Protein AF-A0A0H5DPD1-F1 (afdb_monomer)

Nearest PDB structures (foldseek):
  8ovs-assembly1_AAA  TM=6.779E-01  e=2.359E-08  Yersinia enterocolitica
  8ovt-assembly2_B  TM=6.246E-01  e=2.220E-08  Yersinia enterocolitica
  8ovs-assembly2_BBB  TM=5.597E-01  e=8.923E-09  Yersinia enterocolitica
  4mix-assembly2_B  TM=5.515E-01  e=3.837E-08  Photorhabdus asymbiotica subsp. asymbiotica ATCC 43949
  4oh7-assembly1_A  TM=2.352E-01  e=3.378E+00  Brucella melitensis ATCC 23457

Solvent-accessible surface area (backbone atoms only — not comparable to full-atom values): 31264 Å² total; per-residue (Å²): 138,82,85,83,85,73,85,74,68,83,72,87,62,89,63,73,83,59,56,55,65,63,28,44,39,67,48,88,59,17,52,57,50,48,49,66,50,47,32,86,90,42,89,65,12,59,63,45,44,51,48,52,52,48,40,51,45,39,60,68,53,90,40,71,24,94,51,47,19,46,62,37,41,38,31,64,53,70,83,71,83,80,55,72,76,38,48,59,22,41,49,45,57,61,67,35,84,87,46,48,68,45,76,41,34,58,74,51,54,73,71,48,89,57,91,58,45,70,28,42,71,60,40,93,42,70,50,40,30,44,37,50,49,52,40,51,47,30,22,67,70,18,8,31,43,39,46,45,45,29,38,55,74,33,64,67,54,54,50,53,48,26,69,34,21,22,29,36,36,26,26,42,46,45,74,81,33,103,51,94,35,34,39,70,54,41,38,38,24,14,53,67,25,70,67,36,46,51,56,53,71,68,47,64,84,63,54,69,90,68,90,63,56,45,46,62,67,45,28,31,57,31,50,23,47,50,52,54,51,36,54,73,72,66,65,65,65,67,13,44,31,52,40,39,10,33,36,43,30,62,55,53,71,63,56,47,54,48,24,67,72,68,75,48,85,84,87,73,60,92,74,28,35,30,41,55,60,74,77,59,73,85,55,96,69,66,78,66,68,78,62,66,81,77,72,97,77,90,87,79,78,73,78,69,66,73,64,67,67,68,59,66,67,62,66,81,74,72,92,72,92,71,84,80,57,61,68,69,45,51,62,52,46,51,59,46,47,58,51,56,61,70,65,48,96,67,84,48,97,38,55,21,42,57,36,37,39,33,65,65,63,101,71,73,48,76,66,26,52,54,16,40,47,43,55,60,64,34,84,88,44,46,70,45,78,38,46,71,68,54,48,55,72,72,36,87,68,48,84,78,43,57,79,95,43,34,63,50,53,47,54,42,50,48,27,31,71,63,17,8,32,42,43,42,46,78,47,68,63,88,53,67,65,58,54,58,54,48,28,58,47,24,28,29,37,35,29,32,46,52,65,76,80,35,101,53,93,36,37,37,82,51,39,37,36,23,22,54,67,35,65,41,42,52,48,15,55,47,37,37,70,76,70,66,50,50,51,36,57,21,43,33,51,19,62,74,68,51,77,75,78,88,49,47,46,43,41,42,54,28,63,80,80,41,74,79,62,72,78,55,60,64,64,58,54,70,48,61,90,47,94,67,63,53,73,76,56,46,48,47,66,70,52,43,78,83,40,75,87,60,61,61,114

pLDDT: mean 71.12, std 23.98, range [22.97, 98.81]

Mean predicted aligned error: 19.1 Å

Structure (mmCIF, N/CA/C/O backbone):
data_AF-A0A0H5DPD1-F1
#
_entry.id   AF-A0A0H5DPD1-F1
#
loop_
_atom_site.group_PDB
_atom_site.id
_atom_site.type_symbol
_atom_site.label_atom_id
_atom_site.label_alt_id
_atom_site.label_comp_id
_atom_site.label_asym_id
_atom_site.label_entity_id
_atom_site.label_seq_id
_atom_site.pdbx_PDB_ins_code
_atom_site.Cartn_x
_atom_site.Cartn_y
_atom_site.Cartn_z
_atom_site.occupancy
_atom_site.B_iso_or_equiv
_atom_site.auth_seq_id
_atom_site.auth_comp_id
_atom_site.auth_asym_id
_atom_site.auth_atom_id
_atom_site.pdbx_PDB_model_num
ATOM 1 N N . MET A 1 1 ? 5.621 26.625 55.791 1.00 34.59 1 MET A N 1
ATOM 2 C CA . MET A 1 1 ? 5.704 26.887 54.344 1.00 34.59 1 MET A CA 1
ATOM 3 C C . MET A 1 1 ? 4.792 25.899 53.673 1.00 34.59 1 MET A C 1
ATOM 5 O O . MET A 1 1 ? 5.065 24.709 53.636 1.00 34.59 1 MET A O 1
ATOM 9 N N . GLU A 1 2 ? 3.637 26.436 53.349 1.00 30.59 2 GLU A N 1
ATOM 10 C CA . GLU A 1 2 ? 2.498 25.807 52.720 1.00 30.59 2 GLU A CA 1
ATOM 11 C C . GLU A 1 2 ? 2.742 25.788 51.192 1.00 30.59 2 GLU A C 1
ATOM 13 O O . GLU A 1 2 ? 3.457 26.653 50.689 1.00 30.59 2 GLU A O 1
ATOM 18 N N . TRP A 1 3 ? 2.104 24.833 50.504 1.00 24.36 3 TRP A N 1
ATOM 19 C CA . TRP A 1 3 ? 1.810 24.781 49.058 1.00 24.36 3 TRP A CA 1
ATOM 20 C C . TRP A 1 3 ? 2.858 24.125 48.153 1.00 24.36 3 TRP A C 1
ATOM 22 O O . TRP A 1 3 ? 3.839 24.735 47.753 1.00 24.36 3 TRP A O 1
ATOM 32 N N . PHE A 1 4 ? 2.564 22.879 47.767 1.00 28.12 4 PHE A N 1
ATOM 33 C CA . PHE A 1 4 ? 2.155 22.568 46.392 1.00 28.12 4 PHE A CA 1
ATOM 34 C C . PHE A 1 4 ? 1.178 21.382 46.429 1.00 28.12 4 PHE A C 1
ATOM 36 O O . PHE A 1 4 ? 1.569 20.217 46.407 1.00 28.12 4 PHE A O 1
ATOM 43 N N . GLN A 1 5 ? -0.114 21.704 46.528 1.00 29.34 5 GLN A N 1
ATOM 44 C CA . GLN A 1 5 ? -1.107 20.998 45.729 1.00 29.34 5 GLN A CA 1
ATOM 45 C C . GLN A 1 5 ? -0.878 21.444 44.284 1.00 29.34 5 GLN A C 1
ATOM 47 O O . GLN A 1 5 ? -0.786 22.638 44.028 1.00 29.34 5 GLN A O 1
ATOM 52 N N . ASP A 1 6 ? -0.728 20.487 43.382 1.00 23.83 6 ASP A N 1
ATOM 53 C CA . ASP A 1 6 ? -1.476 20.492 42.132 1.00 23.83 6 ASP A CA 1
ATOM 54 C C . ASP A 1 6 ? -1.372 19.090 41.542 1.00 23.83 6 ASP A C 1
ATOM 56 O O . ASP A 1 6 ? -0.357 18.673 40.976 1.00 23.83 6 ASP A O 1
ATOM 60 N N . GLU A 1 7 ? -2.466 18.349 41.709 1.00 31.91 7 GLU A N 1
ATOM 61 C CA . GLU A 1 7 ? -2.895 17.368 40.730 1.00 31.91 7 GLU A CA 1
ATOM 62 C C . GLU A 1 7 ? -2.834 18.049 39.359 1.00 31.91 7 GLU A C 1
ATOM 64 O O . GLU A 1 7 ? -3.751 18.764 38.953 1.00 31.91 7 GLU A O 1
ATOM 69 N N . LYS A 1 8 ? -1.751 17.828 38.611 1.00 26.75 8 LYS A N 1
ATOM 70 C CA . LYS A 1 8 ? -1.822 17.987 37.164 1.00 26.75 8 LYS A CA 1
ATOM 71 C C . LYS A 1 8 ? -2.740 16.887 36.656 1.00 26.75 8 LYS A C 1
ATOM 73 O O . LYS A 1 8 ? -2.299 15.803 36.285 1.00 26.75 8 LYS A O 1
ATOM 78 N N . MET A 1 9 ? -4.034 17.203 36.672 1.00 25.36 9 MET A N 1
ATOM 79 C CA . MET A 1 9 ? -4.945 16.942 35.569 1.00 25.36 9 MET A CA 1
ATOM 80 C C . MET A 1 9 ? -4.122 16.655 34.315 1.00 25.36 9 MET A C 1
ATOM 82 O O . MET A 1 9 ? -3.445 17.547 33.798 1.00 25.36 9 MET A O 1
ATOM 86 N N . VAL A 1 10 ? -4.157 15.407 33.850 1.00 30.14 10 VAL A N 1
ATOM 87 C CA . VAL A 1 10 ? -3.805 15.073 32.473 1.00 30.14 10 VAL A CA 1
ATOM 88 C C . VAL A 1 10 ? -4.801 15.856 31.623 1.00 30.14 10 VAL A C 1
ATOM 90 O O . VAL A 1 10 ? -5.928 15.420 31.387 1.00 30.14 10 VAL A O 1
ATOM 93 N N . SER A 1 11 ? -4.443 17.092 31.281 1.00 31.23 11 SER A N 1
ATOM 94 C CA . SER A 1 11 ? -5.232 17.926 30.397 1.00 31.23 11 SER A CA 1
ATOM 95 C C . SER A 1 11 ? -5.226 17.240 29.039 1.00 31.23 11 SER A C 1
ATOM 97 O O . SER A 1 11 ? -4.193 17.152 28.380 1.00 31.23 11 SER A O 1
ATOM 99 N N . LYS A 1 12 ? -6.388 16.672 28.703 1.00 36.53 12 LYS A N 1
ATOM 100 C CA . LYS A 1 12 ? -6.919 16.452 27.356 1.00 36.53 12 LYS A CA 1
ATOM 101 C C . LYS A 1 12 ? -6.116 17.200 26.289 1.00 36.53 12 LYS A C 1
ATOM 103 O O . LYS A 1 12 ? -6.210 18.415 26.264 1.00 36.53 12 LYS A O 1
ATOM 108 N N . GLU A 1 13 ? -5.358 16.465 25.476 1.00 49.22 13 GLU A N 1
ATOM 109 C CA . GLU A 1 13 ? -4.910 16.811 24.110 1.00 49.22 13 GLU A CA 1
ATOM 110 C C . GLU A 1 13 ? -3.962 15.688 23.613 1.00 49.22 13 GLU A C 1
ATOM 112 O O . GLU A 1 13 ? -2.792 15.886 23.314 1.00 49.22 13 GLU A O 1
ATOM 117 N N . SER A 1 14 ? -4.419 14.428 23.578 1.00 58.59 14 SER A N 1
ATOM 118 C CA . SER A 1 14 ? -3.519 13.267 23.373 1.00 58.59 14 SER A CA 1
ATOM 119 C C . SER A 1 14 ? -2.974 13.084 21.947 1.00 58.59 14 SER A C 1
ATOM 121 O O . SER A 1 14 ? -2.096 12.246 21.734 1.00 58.59 14 SER A O 1
ATOM 123 N N . TRP A 1 15 ? -3.469 13.844 20.970 1.00 71.75 15 TRP A N 1
ATOM 124 C CA . TRP A 1 15 ? -2.932 13.872 19.600 1.00 71.75 15 TRP A CA 1
ATOM 125 C C . TRP A 1 15 ? -3.170 15.206 18.873 1.00 71.75 15 TRP A C 1
ATOM 127 O O . TRP A 1 15 ? -2.923 15.284 17.671 1.00 71.75 15 TRP A O 1
ATOM 137 N N . ALA A 1 16 ? -3.628 16.250 19.573 1.00 64.75 16 ALA A N 1
ATOM 138 C CA . ALA A 1 16 ? -3.912 17.556 18.969 1.00 64.75 16 ALA A CA 1
ATOM 139 C C . ALA A 1 16 ? -2.644 18.249 18.437 1.00 64.75 16 ALA A C 1
ATOM 141 O O . ALA A 1 16 ? -2.702 18.956 17.434 1.00 64.75 16 ALA A O 1
ATOM 142 N N . ASP A 1 17 ? -1.491 17.965 19.049 1.00 73.81 17 ASP A N 1
ATOM 143 C CA . ASP A 1 17 ? -0.185 18.513 18.661 1.00 73.81 17 ASP A CA 1
ATOM 144 C C . ASP A 1 17 ? 0.404 17.902 17.378 1.00 73.81 17 ASP A C 1
ATOM 146 O O . ASP A 1 17 ? 1.453 18.340 16.895 1.00 73.81 17 ASP A O 1
ATOM 150 N N . ILE A 1 18 ? -0.221 16.862 16.814 1.00 83.38 18 ILE A N 1
ATOM 151 C CA . ILE A 1 18 ? 0.285 16.239 15.589 1.00 83.38 18 ILE A CA 1
ATOM 152 C C . ILE A 1 18 ? -0.085 17.124 14.399 1.00 83.38 18 ILE A C 1
ATOM 154 O O . ILE A 1 18 ? -1.248 17.253 14.018 1.00 83.38 18 ILE A O 1
ATOM 158 N N . ASP A 1 19 ? 0.934 17.675 13.744 1.00 86.06 19 ASP A N 1
ATOM 159 C CA . ASP A 1 19 ? 0.764 18.340 12.457 1.00 86.06 19 ASP A CA 1
ATOM 160 C C . ASP A 1 19 ? 0.354 17.308 11.394 1.00 86.06 19 ASP A C 1
ATOM 162 O O . ASP A 1 19 ? 1.155 16.479 10.947 1.00 86.06 19 ASP A O 1
ATOM 166 N N . PHE A 1 20 ? -0.916 17.376 10.986 1.00 86.25 20 PHE A N 1
ATOM 167 C CA . PHE A 1 20 ? -1.510 16.464 10.014 1.00 86.25 20 PHE A CA 1
ATOM 168 C C . PHE A 1 20 ? -0.742 16.423 8.689 1.00 86.25 20 PHE A C 1
ATOM 170 O O . PHE A 1 20 ? -0.534 15.345 8.137 1.00 86.25 20 PHE A O 1
ATOM 177 N N . GLU A 1 21 ? -0.313 17.573 8.162 1.00 84.31 21 GLU A N 1
ATOM 178 C CA . GLU A 1 21 ? 0.362 17.636 6.862 1.00 84.31 21 GLU A CA 1
ATOM 179 C C . GLU A 1 21 ? 1.798 17.139 6.972 1.00 84.31 21 GLU A C 1
ATOM 181 O O . GLU A 1 21 ? 2.238 16.346 6.138 1.00 84.31 21 GLU A O 1
ATOM 186 N N . ARG A 1 22 ? 2.512 17.530 8.031 1.00 81.81 22 ARG A N 1
ATOM 187 C CA . ARG A 1 22 ? 3.863 17.022 8.293 1.00 81.81 22 ARG A CA 1
ATOM 188 C C . ARG A 1 22 ? 3.866 15.509 8.504 1.00 81.81 22 ARG A C 1
ATOM 190 O O . ARG A 1 22 ? 4.768 14.832 8.015 1.00 81.81 22 ARG A O 1
ATOM 197 N N . SER A 1 23 ? 2.862 14.986 9.205 1.00 83.94 23 SER A N 1
ATOM 198 C CA . SER A 1 23 ? 2.686 13.552 9.414 1.00 83.94 23 SER A CA 1
ATOM 199 C C . SER A 1 23 ? 2.346 12.837 8.103 1.00 83.94 23 SER A C 1
ATOM 201 O O . SER A 1 23 ? 3.002 11.862 7.747 1.00 83.94 23 SER A O 1
ATOM 203 N N . LEU A 1 24 ? 1.382 13.349 7.331 1.00 77.44 24 LEU A N 1
ATOM 204 C CA . LEU A 1 24 ? 0.976 12.768 6.048 1.00 77.44 24 LEU A CA 1
ATOM 205 C C . LEU A 1 24 ? 2.123 12.740 5.025 1.00 77.44 24 LEU A C 1
ATOM 207 O O . LEU A 1 24 ? 2.220 11.796 4.242 1.00 77.44 24 LEU A O 1
ATOM 211 N N . LEU A 1 25 ? 2.977 13.770 5.032 1.00 79.19 25 LEU A N 1
ATOM 212 C CA . LEU A 1 25 ? 4.075 13.977 4.083 1.00 79.19 25 LEU A CA 1
ATOM 213 C C . LEU A 1 25 ? 5.447 13.605 4.661 1.00 79.19 25 LEU A C 1
ATOM 215 O O . LEU A 1 25 ? 6.465 14.205 4.306 1.00 79.19 25 LEU A O 1
ATOM 219 N N . ARG A 1 26 ? 5.474 12.620 5.565 1.00 75.44 26 ARG A N 1
ATOM 220 C CA . ARG A 1 26 ? 6.674 12.194 6.294 1.00 75.44 26 ARG A CA 1
ATOM 221 C C . ARG A 1 26 ? 7.835 11.804 5.384 1.00 75.44 26 ARG A C 1
ATOM 223 O O . ARG A 1 26 ? 8.992 12.069 5.737 1.00 75.44 26 ARG A O 1
ATOM 230 N N . HIS A 1 27 ? 7.569 11.132 4.267 1.00 67.62 27 HIS A N 1
ATOM 231 C CA . HIS A 1 27 ? 8.615 10.657 3.370 1.00 67.62 27 HIS A CA 1
ATOM 232 C C . HIS A 1 27 ? 8.876 11.683 2.268 1.00 67.62 27 HIS A C 1
ATOM 234 O O . HIS A 1 27 ? 7.969 12.302 1.719 1.00 67.62 27 HIS A O 1
ATOM 240 N N . GLN A 1 28 ? 10.143 11.820 1.868 1.00 60.75 28 GLN A N 1
ATOM 241 C CA . GLN A 1 28 ? 10.574 12.813 0.874 1.00 60.75 28 GLN A CA 1
ATOM 242 C C . GLN A 1 28 ? 9.775 12.744 -0.446 1.00 60.75 28 GLN A C 1
ATOM 244 O O . GLN A 1 28 ? 9.575 13.759 -1.109 1.00 60.75 28 GLN A O 1
ATOM 249 N N . ARG A 1 29 ? 9.308 11.546 -0.832 1.00 55.25 29 ARG A N 1
ATOM 250 C CA . ARG A 1 29 ? 8.487 11.329 -2.036 1.00 55.25 29 ARG A CA 1
ATOM 251 C C . ARG A 1 29 ? 7.011 11.698 -1.848 1.00 55.25 29 ARG A C 1
ATOM 253 O O . ARG A 1 29 ? 6.349 11.983 -2.845 1.00 55.25 29 ARG A O 1
ATOM 260 N N . ASP A 1 30 ? 6.505 11.738 -0.617 1.00 52.62 30 ASP A N 1
ATOM 261 C CA . ASP A 1 30 ? 5.095 12.014 -0.337 1.00 52.62 30 ASP A CA 1
ATOM 262 C C . ASP A 1 30 ? 4.716 13.433 -0.756 1.00 52.62 30 ASP A C 1
ATOM 264 O O . ASP A 1 30 ? 3.666 13.615 -1.361 1.00 52.62 30 ASP A O 1
ATOM 268 N N . LEU A 1 31 ? 5.585 14.429 -0.537 1.00 61.97 31 LEU A N 1
ATOM 269 C CA . LEU A 1 31 ? 5.329 15.814 -0.957 1.00 61.97 31 LEU A CA 1
ATOM 270 C C . LEU A 1 31 ? 5.128 15.924 -2.475 1.00 61.97 31 LEU A C 1
ATOM 272 O O . LEU A 1 31 ? 4.210 16.603 -2.941 1.00 61.97 31 LEU A O 1
ATOM 276 N N . SER A 1 32 ? 5.970 15.248 -3.256 1.00 59.28 32 SER A N 1
ATOM 277 C CA . SER A 1 32 ? 5.861 15.234 -4.717 1.00 59.28 32 SER A CA 1
ATOM 278 C C . SER A 1 32 ? 4.566 14.561 -5.167 1.00 59.28 32 SER A C 1
ATOM 280 O O . SER A 1 32 ? 3.858 15.092 -6.021 1.00 59.28 32 SER A O 1
ATOM 282 N N . ILE A 1 33 ? 4.216 13.427 -4.555 1.00 56.94 33 ILE A N 1
ATOM 283 C CA . ILE A 1 33 ? 2.972 12.707 -4.845 1.00 56.94 33 ILE A CA 1
ATOM 284 C C . ILE A 1 33 ? 1.766 13.558 -4.459 1.00 56.94 33 ILE A C 1
ATOM 286 O O . ILE A 1 33 ? 0.854 13.726 -5.261 1.00 56.94 33 ILE A O 1
ATOM 290 N N . TYR A 1 34 ? 1.784 14.174 -3.283 1.00 61.53 34 TYR A N 1
ATOM 291 C CA . TYR A 1 34 ? 0.729 15.048 -2.795 1.00 61.53 34 TYR A CA 1
ATOM 292 C C . TYR A 1 34 ? 0.496 16.245 -3.718 1.00 61.53 34 TYR A C 1
ATOM 294 O O . TYR A 1 34 ? -0.646 16.505 -4.099 1.00 61.53 34 TYR A O 1
ATOM 302 N N . ARG A 1 35 ? 1.559 16.923 -4.174 1.00 66.31 35 ARG A N 1
ATOM 303 C CA . ARG A 1 35 ? 1.463 18.000 -5.180 1.00 66.31 35 ARG A CA 1
ATOM 304 C C . ARG A 1 35 ? 0.829 17.507 -6.477 1.00 66.31 35 ARG A C 1
ATOM 306 O O . ARG A 1 35 ? -0.022 18.178 -7.050 1.00 66.31 35 ARG A O 1
ATOM 313 N N . VAL A 1 36 ? 1.203 16.311 -6.923 1.00 59.75 36 VAL A N 1
ATOM 314 C CA . VAL A 1 36 ? 0.642 15.688 -8.128 1.00 59.75 36 VAL A CA 1
ATOM 315 C C . VAL A 1 36 ? -0.832 15.306 -7.947 1.00 59.75 36 VAL A C 1
ATOM 317 O O . VAL A 1 36 ? -1.619 15.435 -8.885 1.00 59.75 36 VAL A O 1
ATOM 320 N N . LEU A 1 37 ? -1.225 14.830 -6.765 1.00 57.22 37 LEU A N 1
ATOM 321 C CA . LEU A 1 37 ? -2.603 14.460 -6.444 1.00 57.22 37 LEU A CA 1
ATOM 322 C C . LEU A 1 37 ? -3.512 15.689 -6.279 1.00 57.22 37 LEU A C 1
ATOM 324 O O . LEU A 1 37 ? -4.691 15.624 -6.618 1.00 57.22 37 LEU A O 1
ATOM 328 N N . THR A 1 38 ? -2.966 16.811 -5.808 1.00 60.62 38 THR A N 1
ATOM 329 C CA . THR A 1 38 ? -3.716 18.044 -5.510 1.00 60.62 38 THR A CA 1
ATOM 330 C C . THR A 1 38 ? -3.584 19.140 -6.576 1.00 60.62 38 THR A C 1
ATOM 332 O O . THR A 1 38 ? -4.256 20.167 -6.468 1.00 60.62 38 THR A O 1
ATOM 335 N N . SER A 1 39 ? -2.778 18.931 -7.626 1.00 63.75 39 SER A N 1
ATOM 336 C CA . SER A 1 39 ? -2.587 19.896 -8.720 1.00 63.75 39 SER A CA 1
ATOM 337 C C . SER A 1 39 ? -3.902 20.247 -9.417 1.00 63.75 39 SER A C 1
ATOM 339 O O . SER A 1 39 ? -4.610 19.359 -9.892 1.00 63.75 39 SER A O 1
ATOM 341 N N . LYS A 1 40 ? -4.186 21.552 -9.548 1.00 50.91 40 LYS A N 1
ATOM 342 C CA . LYS A 1 40 ? -5.395 22.089 -10.203 1.00 50.91 40 LYS A CA 1
ATOM 343 C C . LYS A 1 40 ? -5.552 21.652 -11.665 1.00 50.91 40 LYS A C 1
ATOM 345 O O . LYS A 1 40 ? -6.655 21.722 -12.187 1.00 50.91 40 LYS A O 1
ATOM 350 N N . GLU A 1 41 ? -4.481 21.181 -12.294 1.00 43.50 41 GLU A N 1
ATOM 351 C CA . GLU A 1 41 ? -4.459 20.734 -13.691 1.00 43.50 41 GLU A CA 1
ATOM 352 C C . GLU A 1 41 ? -5.107 19.352 -13.897 1.00 43.50 41 GLU A C 1
ATOM 354 O O . GLU A 1 41 ? -5.326 18.946 -15.030 1.00 43.50 41 GLU A O 1
ATOM 359 N N . ARG A 1 42 ? -5.440 18.604 -12.829 1.00 47.19 42 ARG A N 1
ATOM 360 C CA . ARG A 1 42 ? -6.061 17.271 -12.944 1.00 47.19 42 ARG A CA 1
ATOM 361 C C . ARG A 1 42 ? -7.565 17.279 -12.643 1.00 47.19 42 ARG A C 1
ATOM 363 O O . ARG A 1 42 ? -7.941 17.815 -11.596 1.00 47.19 42 ARG A O 1
ATOM 370 N N . PRO A 1 43 ? -8.400 16.554 -13.420 1.00 41.00 43 PRO A N 1
ATOM 371 C CA . PRO A 1 43 ? -9.845 16.459 -13.177 1.00 41.00 43 PRO A CA 1
ATOM 372 C C . PRO A 1 43 ? -10.211 15.966 -11.765 1.00 41.00 43 PRO A C 1
ATOM 374 O O . PRO A 1 43 ? -11.035 16.569 -11.090 1.00 41.00 43 PRO A O 1
ATOM 377 N N . ALA A 1 44 ? -9.528 14.932 -11.260 1.00 49.16 44 ALA A N 1
ATOM 378 C CA . ALA A 1 44 ? -9.789 14.358 -9.931 1.00 49.16 44 ALA A CA 1
ATOM 379 C C . ALA A 1 44 ? -9.147 15.136 -8.758 1.00 49.16 44 ALA A C 1
ATOM 381 O O . ALA A 1 44 ? -9.257 14.723 -7.604 1.00 49.16 44 ALA A O 1
ATOM 382 N N . SER A 1 45 ? -8.439 16.242 -9.021 1.00 60.75 45 SER A N 1
ATOM 383 C CA . SER A 1 45 ? -7.722 16.991 -7.975 1.00 60.75 45 SER A CA 1
ATOM 384 C C . SER A 1 45 ? -8.647 17.692 -6.986 1.00 60.75 45 SER A C 1
ATOM 386 O O . SER A 1 45 ? -8.249 17.905 -5.841 1.00 60.75 45 SER A O 1
ATOM 388 N N . GLY A 1 46 ? -9.853 18.069 -7.424 1.00 67.00 46 GLY A N 1
ATOM 389 C CA . GLY A 1 46 ? -10.895 18.617 -6.557 1.00 67.00 46 GLY A CA 1
ATOM 390 C C . GLY A 1 46 ? -11.300 17.595 -5.502 1.00 67.00 46 GLY A C 1
ATOM 391 O O . GLY A 1 46 ? -11.123 17.849 -4.316 1.00 67.00 46 GLY A O 1
ATOM 392 N N . GLU A 1 47 ? -11.681 16.391 -5.939 1.00 66.88 47 GLU A N 1
ATOM 393 C CA . GLU A 1 47 ? -12.082 15.298 -5.043 1.00 66.88 47 GLU A CA 1
ATOM 394 C C . GLU A 1 47 ? -10.992 14.914 -4.037 1.00 66.88 47 GLU A C 1
ATOM 396 O O . GLU A 1 47 ? -11.286 14.573 -2.893 1.00 66.88 47 GLU A O 1
ATOM 401 N N . ILE A 1 48 ? -9.720 14.924 -4.453 1.00 71.00 48 ILE A N 1
ATOM 402 C CA . ILE A 1 48 ? -8.618 14.583 -3.548 1.00 71.00 48 ILE A CA 1
ATOM 403 C C . ILE A 1 48 ? -8.384 15.706 -2.537 1.00 71.00 48 ILE A C 1
ATOM 405 O O . ILE A 1 48 ? -8.190 15.417 -1.360 1.00 71.00 48 ILE A O 1
ATOM 409 N N . ARG A 1 49 ? -8.434 16.977 -2.959 1.00 77.94 49 ARG A N 1
ATOM 410 C CA . ARG A 1 49 ? -8.334 18.120 -2.037 1.00 77.94 49 ARG A CA 1
ATOM 411 C C . ARG A 1 49 ? -9.477 18.123 -1.026 1.00 77.94 49 ARG A C 1
ATOM 413 O O . ARG A 1 49 ? -9.228 18.335 0.156 1.00 77.94 49 ARG A O 1
ATOM 420 N N . GLU A 1 50 ? -10.695 17.830 -1.469 1.00 82.56 50 GLU A N 1
ATOM 421 C CA . GLU A 1 50 ? -11.864 17.681 -0.598 1.00 82.56 50 GLU A CA 1
ATOM 422 C C . GLU A 1 50 ? -11.699 16.519 0.379 1.00 82.56 50 GLU A C 1
ATOM 424 O O . GLU A 1 50 ? -11.936 16.691 1.571 1.00 82.56 50 GLU A O 1
ATOM 429 N N . LEU A 1 51 ? -11.218 15.361 -0.085 1.00 83.19 51 LEU A N 1
ATOM 430 C CA . LEU A 1 51 ? -10.947 14.223 0.788 1.00 83.19 51 LEU A CA 1
ATOM 431 C C . LEU A 1 51 ? -9.878 14.558 1.835 1.00 83.19 51 LEU A C 1
ATOM 433 O O . LEU A 1 51 ? -10.084 14.281 3.009 1.00 83.19 51 LEU A O 1
ATOM 437 N N . VAL A 1 52 ? -8.757 15.171 1.446 1.00 85.19 52 VAL A N 1
ATOM 438 C CA . VAL A 1 52 ? -7.708 15.589 2.396 1.00 85.19 52 VAL A CA 1
ATOM 439 C C . VAL A 1 52 ? -8.260 16.598 3.396 1.00 85.19 52 VAL A C 1
ATOM 441 O O . VAL A 1 52 ? -8.016 16.464 4.591 1.00 85.19 52 VAL A O 1
ATOM 444 N N . SER A 1 53 ? -9.033 17.580 2.927 1.00 87.88 53 SER A N 1
ATOM 445 C CA . SER A 1 53 ? -9.678 18.570 3.790 1.00 87.88 53 SER A CA 1
ATOM 446 C C . SER A 1 53 ? -10.642 17.911 4.777 1.00 87.88 53 SER A C 1
ATOM 448 O O . SER A 1 53 ? -10.633 18.260 5.956 1.00 87.88 53 SER A O 1
ATOM 450 N N . LEU A 1 54 ? -11.416 16.920 4.331 1.00 88.69 54 LEU A N 1
ATOM 451 C CA . LEU A 1 54 ? -12.314 16.148 5.179 1.00 88.69 54 LEU A CA 1
ATOM 452 C C . LEU A 1 54 ? -11.549 15.322 6.217 1.00 88.69 54 LEU A C 1
ATOM 454 O O . LEU A 1 54 ? -11.914 15.355 7.385 1.00 88.69 54 LEU A O 1
ATOM 458 N N . LEU A 1 55 ? -10.489 14.615 5.818 1.00 90.31 55 LEU A N 1
ATOM 459 C CA . LEU A 1 55 ? -9.659 13.820 6.730 1.00 90.31 55 LEU A CA 1
ATOM 460 C C . LEU A 1 55 ? -8.980 14.711 7.775 1.00 90.31 55 LEU A C 1
ATOM 462 O O . LEU A 1 55 ? -9.031 14.397 8.960 1.00 90.31 55 LEU A O 1
ATOM 466 N N . LYS A 1 56 ? -8.432 15.859 7.355 1.00 90.19 56 LYS A N 1
ATOM 467 C CA . LYS A 1 56 ? -7.863 16.866 8.259 1.00 90.19 56 LYS A CA 1
ATOM 468 C C . LYS A 1 56 ? -8.916 17.368 9.242 1.00 90.19 56 LYS A C 1
ATOM 470 O O . LYS A 1 56 ? -8.651 17.415 10.432 1.00 90.19 56 LYS A O 1
ATOM 475 N N . ARG A 1 57 ? -10.127 17.663 8.765 1.00 88.50 57 ARG A N 1
ATOM 476 C CA . ARG A 1 57 ? -11.242 18.095 9.614 1.00 88.50 57 ARG A CA 1
ATOM 477 C C . ARG A 1 57 ? -11.646 17.030 10.633 1.00 88.50 57 ARG A C 1
ATOM 479 O O . ARG A 1 57 ? -11.809 17.360 11.798 1.00 88.50 57 ARG A O 1
ATOM 486 N N . LEU A 1 58 ? -11.780 15.769 10.216 1.00 87.56 58 LEU A N 1
ATOM 487 C CA . LEU A 1 58 ? -12.072 14.652 11.124 1.00 87.56 58 LEU A CA 1
ATOM 488 C C . LEU A 1 58 ? -10.971 14.458 12.166 1.00 87.56 58 LEU A C 1
ATOM 490 O O . LEU A 1 58 ? -11.258 14.073 13.289 1.00 87.56 58 LEU A O 1
ATOM 494 N N . PHE A 1 59 ? -9.724 14.731 11.791 1.00 88.00 59 PHE A N 1
ATOM 495 C CA . PHE A 1 59 ? -8.584 14.668 12.690 1.00 88.00 59 PHE A CA 1
ATOM 496 C C . PHE A 1 59 ? -8.553 15.826 13.705 1.00 88.00 59 PHE A C 1
ATOM 498 O O . PHE A 1 59 ? -8.213 15.600 14.863 1.00 88.00 59 PHE A O 1
ATOM 505 N N . THR A 1 60 ? -8.918 17.047 13.295 1.00 82.38 60 THR A N 1
ATOM 506 C CA . THR A 1 60 ? -8.825 18.254 14.138 1.00 82.38 60 THR A CA 1
ATOM 507 C C . THR A 1 60 ? -10.084 18.577 14.938 1.00 82.38 60 THR A C 1
ATOM 509 O O . THR A 1 60 ? -9.995 19.236 15.968 1.00 82.38 60 THR A O 1
ATOM 512 N N . GLU A 1 61 ? -11.271 18.204 14.458 1.00 75.81 61 GLU A N 1
ATOM 513 C CA . GLU A 1 61 ? -12.519 18.488 15.170 1.00 75.81 61 GLU A CA 1
ATOM 514 C C . GLU A 1 61 ? -12.725 17.466 16.290 1.00 75.81 61 GLU A C 1
ATOM 516 O O . GLU A 1 61 ? -13.034 16.301 16.032 1.00 75.81 61 GLU A O 1
ATOM 521 N N . GLU A 1 62 ? -12.606 17.907 17.544 1.00 61.94 62 GLU A N 1
ATOM 522 C CA . GLU A 1 62 ? -12.931 17.066 18.693 1.00 61.94 62 GLU A CA 1
ATOM 523 C C . GLU A 1 62 ? -14.404 16.651 18.654 1.00 61.94 62 GLU A C 1
ATOM 525 O O . GLU A 1 62 ? -15.324 17.445 18.864 1.00 61.94 62 GLU A O 1
ATOM 530 N N . ARG A 1 63 ? -14.636 15.363 18.404 1.00 65.88 63 ARG A N 1
ATOM 531 C CA . ARG A 1 63 ? -15.955 14.747 18.521 1.00 65.88 63 ARG A CA 1
ATOM 532 C C . ARG A 1 63 ? -15.830 13.544 19.424 1.00 65.88 63 ARG A C 1
ATOM 534 O O . ARG A 1 63 ? -15.457 12.468 18.971 1.00 65.88 63 ARG A O 1
ATOM 541 N N . LYS A 1 64 ? -16.149 13.729 20.703 1.00 69.38 64 LYS A N 1
ATOM 542 C CA . LYS A 1 64 ? -16.228 12.608 21.634 1.00 69.38 64 LYS A CA 1
ATOM 543 C C . LYS A 1 64 ? -17.30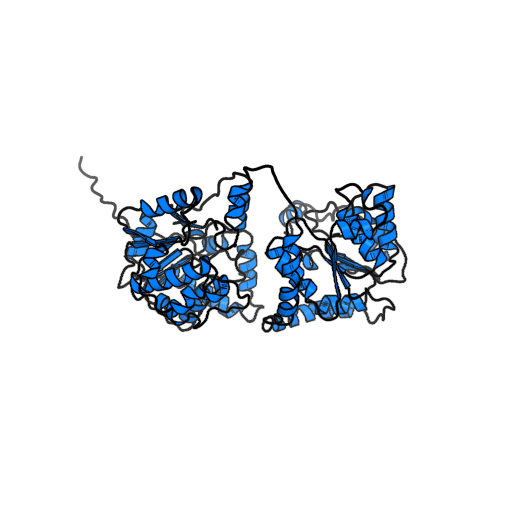5 11.637 21.149 1.00 69.38 64 LYS A C 1
ATOM 545 O O . LYS A 1 64 ? -18.438 12.046 20.886 1.00 69.38 64 LYS A O 1
ATOM 550 N N . ALA A 1 65 ? -16.940 10.371 20.997 1.00 72.50 65 ALA A N 1
ATOM 551 C CA . ALA A 1 65 ? -17.888 9.318 20.681 1.00 72.50 65 ALA A CA 1
ATOM 552 C C . ALA A 1 65 ? -18.930 9.158 21.796 1.00 72.50 65 ALA A C 1
ATOM 554 O O . ALA A 1 65 ? -18.618 9.316 22.977 1.00 72.50 65 ALA A O 1
ATOM 555 N N . ALA A 1 66 ? -20.164 8.822 21.414 1.00 69.88 66 ALA A N 1
ATOM 556 C CA . ALA A 1 66 ? -21.194 8.431 22.375 1.00 69.88 66 ALA A CA 1
ATOM 557 C C . ALA A 1 66 ? -20.879 7.062 23.005 1.00 69.88 66 ALA A C 1
ATOM 559 O O . ALA A 1 66 ? -21.101 6.876 24.195 1.00 69.88 66 ALA A O 1
ATOM 560 N N . GLU A 1 67 ? -20.308 6.148 22.213 1.00 81.62 67 GLU A N 1
ATOM 561 C CA . GLU A 1 67 ? -19.901 4.805 22.626 1.00 81.62 67 GLU A CA 1
ATOM 562 C C . GLU A 1 67 ? -18.389 4.629 22.372 1.00 81.62 67 GLU A C 1
ATOM 564 O O . GLU A 1 67 ? -17.938 4.808 21.235 1.00 81.62 67 GLU A O 1
ATOM 569 N N . PRO A 1 68 ? -17.579 4.329 23.404 1.00 88.69 68 PRO A N 1
ATOM 570 C CA . PRO A 1 68 ? -16.133 4.176 23.264 1.00 88.69 68 PRO A CA 1
ATOM 571 C C . PRO A 1 68 ? -15.752 2.842 22.606 1.00 88.69 68 PRO A C 1
ATOM 573 O O . PRO A 1 68 ? -16.496 1.858 22.644 1.00 88.69 68 PRO A O 1
ATOM 576 N N . ILE A 1 69 ? -14.542 2.771 22.051 1.00 96.81 69 ILE A N 1
ATOM 577 C CA . ILE A 1 69 ? -13.970 1.514 21.554 1.00 96.81 69 ILE A CA 1
ATOM 578 C C . ILE A 1 69 ? -13.604 0.622 22.760 1.00 96.81 69 ILE A C 1
ATOM 580 O O . ILE A 1 69 ? -12.871 1.060 23.651 1.00 96.81 69 ILE A O 1
ATOM 584 N N . PRO A 1 70 ? -14.065 -0.643 22.815 1.00 97.81 70 PRO A N 1
ATOM 585 C CA . PRO A 1 70 ? -13.680 -1.577 23.867 1.00 97.81 70 PRO A CA 1
ATOM 586 C C . PRO A 1 70 ? -12.160 -1.762 23.957 1.00 97.81 70 PRO A C 1
ATOM 588 O O . PRO A 1 70 ? -11.484 -1.906 22.944 1.00 97.81 70 PRO A O 1
ATOM 591 N N . LYS A 1 71 ? -11.605 -1.863 25.170 1.00 97.75 71 LYS A N 1
ATOM 592 C CA . LYS A 1 71 ? -10.175 -2.167 25.387 1.00 97.75 71 LYS A CA 1
ATOM 593 C C . LYS A 1 71 ? -9.886 -3.664 25.169 1.00 97.75 71 LYS A C 1
ATOM 595 O O . LYS A 1 71 ? -9.503 -4.399 26.081 1.00 97.75 71 LYS A O 1
ATOM 600 N N . LYS A 1 72 ? -10.127 -4.131 23.943 1.00 98.44 72 LYS A N 1
ATOM 601 C CA . LYS A 1 72 ? -9.867 -5.491 23.457 1.00 98.44 72 LYS A CA 1
ATOM 602 C C . LYS A 1 72 ? -8.879 -5.413 22.300 1.00 98.44 72 LYS A C 1
ATOM 604 O O . LYS A 1 72 ? -9.110 -4.657 21.363 1.00 98.44 72 LYS A O 1
ATOM 609 N N . ILE A 1 73 ? -7.805 -6.188 22.357 1.00 98.69 73 ILE A N 1
ATOM 610 C CA . ILE A 1 73 ? -6.859 -6.353 21.259 1.00 98.69 73 ILE A CA 1
ATOM 611 C C . ILE A 1 73 ? -7.123 -7.687 20.571 1.00 98.69 73 ILE A C 1
ATOM 613 O O . ILE A 1 73 ? -7.157 -8.738 21.213 1.00 98.69 73 ILE A O 1
ATOM 617 N N . HIS A 1 74 ? -7.257 -7.634 19.253 1.00 98.69 74 HIS A N 1
ATOM 618 C CA . HIS A 1 74 ? -7.443 -8.780 18.384 1.00 98.69 74 HIS A CA 1
ATOM 619 C C . HIS A 1 74 ? -6.258 -8.893 17.426 1.00 98.69 74 HIS A C 1
ATOM 621 O O . HIS A 1 74 ? -5.979 -7.973 16.660 1.00 98.69 74 HIS A O 1
ATOM 627 N N . GLN A 1 75 ? -5.590 -10.043 17.436 1.00 98.06 75 GLN A N 1
ATOM 628 C CA . GLN A 1 75 ? -4.640 -10.438 16.394 1.00 98.06 75 GLN A CA 1
ATOM 629 C C . GLN A 1 75 ? -5.097 -11.764 15.795 1.00 98.06 75 GLN A C 1
ATOM 631 O O . GLN A 1 75 ? -5.728 -12.565 16.479 1.00 98.06 75 GLN A O 1
ATOM 636 N N . ILE A 1 76 ? -4.797 -12.007 14.522 1.00 97.12 76 ILE A N 1
ATOM 637 C CA . ILE A 1 76 ? -5.167 -13.249 13.834 1.00 97.12 76 ILE A CA 1
ATOM 638 C C . ILE A 1 76 ? -3.894 -13.961 13.394 1.00 97.12 76 ILE A C 1
ATOM 640 O O . ILE A 1 76 ? -3.035 -13.360 12.746 1.00 97.12 76 ILE A O 1
ATOM 644 N N . TRP A 1 77 ? -3.801 -15.254 13.694 1.00 94.56 77 TRP A N 1
ATOM 645 C CA . TRP A 1 77 ? -2.749 -16.113 13.171 1.00 94.56 77 TRP A CA 1
ATOM 646 C C . TRP A 1 77 ? -3.310 -17.480 12.783 1.00 94.56 77 TRP A C 1
ATOM 648 O O . TRP A 1 77 ? -3.700 -18.274 13.635 1.00 94.56 77 TRP A O 1
ATOM 658 N N . LEU A 1 78 ? -3.348 -17.740 11.476 1.00 91.25 78 LEU A N 1
ATOM 659 C CA . LEU A 1 78 ? -3.937 -18.943 10.889 1.00 91.25 78 LEU A CA 1
ATOM 660 C C . LEU A 1 78 ? -2.839 -19.890 10.391 1.00 91.25 78 LEU A C 1
ATOM 662 O O . LEU A 1 78 ? -1.830 -19.460 9.825 1.00 91.25 78 LEU A O 1
ATOM 666 N N . GLY A 1 79 ? -3.061 -21.188 10.548 1.00 87.12 79 GLY A N 1
ATOM 667 C CA . GLY A 1 79 ? -2.173 -22.265 10.147 1.00 87.12 79 GLY A CA 1
ATOM 668 C C . GLY A 1 79 ? -1.245 -22.723 11.272 1.00 87.12 79 GLY A C 1
ATOM 669 O O . GLY A 1 79 ? -1.676 -23.197 12.317 1.00 87.12 79 GLY A O 1
ATOM 670 N N . HIS A 1 80 ? 0.062 -22.679 11.015 1.00 82.25 80 HIS A N 1
ATOM 671 C CA . HIS A 1 80 ? 1.078 -23.150 11.963 1.00 82.25 80 HIS A CA 1
ATOM 672 C C . HIS A 1 80 ? 1.364 -22.113 13.057 1.00 82.25 80 HIS A C 1
ATOM 674 O O . HIS A 1 80 ? 0.877 -20.998 12.992 1.00 82.25 80 HIS A O 1
ATOM 680 N N . ASN A 1 81 ? 2.225 -22.428 14.025 1.00 81.94 81 ASN A N 1
ATOM 681 C CA . ASN A 1 81 ? 2.613 -21.476 15.075 1.00 81.94 81 ASN A CA 1
ATOM 682 C C . ASN A 1 81 ? 3.343 -20.229 14.525 1.00 81.94 81 ASN A C 1
ATOM 684 O O . ASN A 1 81 ? 4.128 -20.373 13.577 1.00 81.94 81 ASN A O 1
ATOM 688 N N . PRO A 1 82 ? 3.165 -19.036 15.131 1.00 82.19 82 PRO A N 1
ATOM 689 C CA . PRO A 1 82 ? 3.902 -17.835 14.745 1.00 82.19 82 PRO A CA 1
ATOM 690 C C . PRO A 1 82 ? 5.426 -18.009 14.867 1.00 82.19 82 PRO A C 1
ATOM 692 O O . PRO A 1 82 ? 5.891 -18.583 15.861 1.00 82.19 82 PRO A O 1
ATOM 695 N N . PRO A 1 83 ? 6.221 -17.506 13.900 1.00 81.25 83 PRO A N 1
ATOM 696 C CA . PRO A 1 83 ? 7.673 -17.410 14.026 1.00 81.25 83 PRO A CA 1
ATOM 697 C C . PRO A 1 83 ? 8.100 -16.550 15.221 1.00 81.25 83 PRO A C 1
ATOM 699 O O . PRO A 1 83 ? 7.337 -15.724 15.716 1.00 81.25 83 PRO A O 1
ATOM 702 N N . GLU A 1 84 ? 9.347 -16.702 15.664 1.00 75.69 84 GLU A N 1
ATOM 703 C CA . GLU A 1 84 ? 9.833 -16.022 16.872 1.00 75.69 84 GLU A CA 1
ATOM 704 C C . GLU A 1 84 ? 9.850 -14.491 16.748 1.00 75.69 84 GLU A C 1
ATOM 706 O O . GLU A 1 84 ? 9.489 -13.794 17.694 1.00 75.69 84 GLU 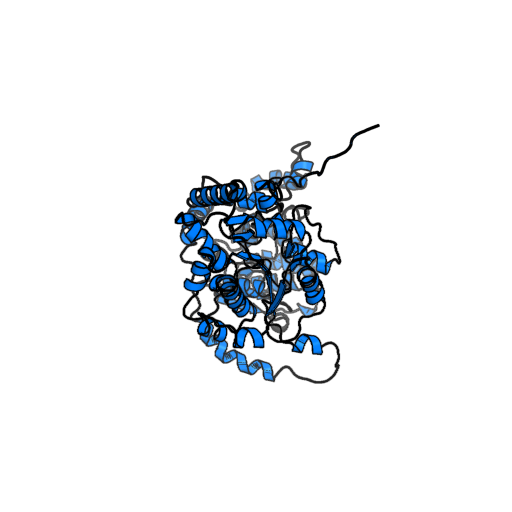A O 1
ATOM 711 N N . ASP A 1 85 ? 10.188 -13.961 15.570 1.00 72.31 85 ASP A N 1
ATOM 712 C CA . ASP A 1 85 ? 10.185 -12.512 15.329 1.00 72.31 85 ASP A CA 1
ATOM 713 C C . ASP A 1 85 ? 8.779 -11.912 15.470 1.00 72.31 85 ASP A C 1
ATOM 715 O O . ASP A 1 85 ? 8.616 -10.844 16.053 1.00 72.31 85 ASP A O 1
ATOM 719 N N . TYR A 1 86 ? 7.750 -12.656 15.051 1.00 84.25 86 TYR A N 1
ATOM 720 C CA . TYR A 1 86 ? 6.351 -12.272 15.230 1.00 84.25 86 TYR A CA 1
ATOM 721 C C . TYR A 1 86 ? 5.936 -12.249 16.695 1.00 84.25 86 TYR A C 1
ATOM 723 O O . TYR A 1 86 ? 5.257 -11.324 17.130 1.00 84.25 86 TYR A O 1
ATOM 731 N N . LYS A 1 87 ? 6.376 -13.230 17.490 1.00 84.88 87 LYS A N 1
ATOM 732 C CA . LYS A 1 87 ? 6.031 -13.276 18.917 1.00 84.88 87 LYS A CA 1
ATOM 733 C C . LYS A 1 87 ? 6.508 -12.032 19.660 1.00 84.88 87 LYS A C 1
ATOM 735 O O . LYS A 1 87 ? 5.790 -11.561 20.533 1.00 84.88 87 LYS A O 1
ATOM 740 N N . LYS A 1 88 ? 7.671 -11.474 19.305 1.00 84.69 88 LYS A N 1
ATOM 741 C CA . LYS A 1 88 ? 8.176 -10.233 19.919 1.00 84.69 88 LYS A CA 1
ATOM 742 C C . LYS A 1 88 ? 7.214 -9.065 19.695 1.00 84.69 88 LYS A C 1
ATOM 744 O O . LYS A 1 88 ? 6.852 -8.381 20.648 1.00 84.69 88 LYS A O 1
ATOM 749 N N . TRP A 1 89 ? 6.752 -8.890 18.461 1.00 88.25 89 TRP A N 1
ATOM 750 C CA . TRP A 1 89 ? 5.766 -7.871 18.104 1.00 88.25 89 TRP A CA 1
ATOM 751 C C . TRP A 1 89 ? 4.420 -8.112 18.790 1.00 88.25 89 TRP A C 1
ATOM 753 O O . TRP A 1 89 ? 3.884 -7.215 19.436 1.00 88.25 89 TRP A O 1
ATOM 763 N N . MET A 1 90 ? 3.916 -9.345 18.763 1.00 91.81 90 MET A N 1
ATOM 764 C CA . MET A 1 90 ? 2.663 -9.727 19.426 1.00 91.81 90 MET A CA 1
ATOM 765 C C . MET A 1 90 ? 2.707 -9.511 20.948 1.00 91.81 90 MET A C 1
ATOM 767 O O . MET A 1 90 ? 1.721 -9.083 21.548 1.00 91.81 90 MET A O 1
ATOM 771 N N . GLU A 1 91 ? 3.852 -9.749 21.592 1.00 93.12 91 GLU A N 1
ATOM 772 C CA . GLU A 1 91 ? 4.028 -9.513 23.029 1.00 93.12 91 GLU A CA 1
ATOM 773 C C . GLU A 1 91 ? 3.920 -8.024 23.401 1.00 93.12 91 GLU A C 1
ATOM 775 O O . GLU A 1 91 ? 3.430 -7.727 24.492 1.00 93.12 91 GLU A O 1
ATOM 780 N N . SER A 1 92 ? 4.281 -7.091 22.504 1.00 92.94 92 SER A N 1
ATOM 781 C CA . SER A 1 92 ? 4.080 -5.646 22.738 1.00 92.94 92 SER A CA 1
ATOM 782 C C . SER A 1 92 ? 2.601 -5.285 22.928 1.00 92.94 92 SER A C 1
ATOM 784 O O . SER A 1 92 ? 2.271 -4.414 23.728 1.00 92.94 92 SER A O 1
ATOM 786 N N . TRP A 1 93 ? 1.701 -6.015 22.265 1.00 95.75 93 TRP A N 1
ATOM 787 C CA . TRP A 1 93 ? 0.252 -5.831 22.352 1.00 95.75 93 TRP A CA 1
ATOM 788 C C . TRP A 1 93 ? -0.387 -6.611 23.498 1.00 95.75 93 TRP A C 1
ATOM 790 O O . TRP A 1 93 ? -1.291 -6.128 24.176 1.00 95.75 93 TRP A O 1
ATOM 800 N N . LYS A 1 94 ? 0.087 -7.833 23.737 1.00 94.88 94 LYS A N 1
ATOM 801 C CA . LYS A 1 94 ? -0.443 -8.710 24.786 1.00 94.88 94 LYS A CA 1
ATOM 802 C C . LYS A 1 94 ? -0.199 -8.172 26.198 1.00 94.88 94 LYS A C 1
ATOM 804 O O . LYS A 1 94 ? -0.943 -8.507 27.113 1.00 94.88 94 LYS A O 1
ATOM 809 N N . ARG A 1 95 ? 0.847 -7.362 26.383 1.00 92.56 95 ARG A N 1
ATOM 810 C CA . ARG A 1 95 ? 1.241 -6.790 27.681 1.00 92.56 95 ARG A CA 1
ATOM 811 C C . ARG A 1 95 ? 0.627 -5.420 27.970 1.00 92.56 95 ARG A C 1
ATOM 813 O O . ARG A 1 95 ? 0.969 -4.826 28.991 1.00 92.56 95 ARG A O 1
ATOM 820 N N . LEU A 1 96 ? -0.245 -4.904 27.100 1.00 93.25 96 LEU A N 1
ATOM 821 C CA . LEU A 1 96 ? -0.833 -3.581 27.296 1.00 93.25 96 LEU A CA 1
ATOM 822 C C . LEU A 1 96 ? -1.728 -3.568 28.552 1.00 93.25 96 LEU A C 1
ATOM 824 O O . LEU A 1 96 ? -2.643 -4.389 28.669 1.00 93.25 96 LEU A O 1
ATOM 828 N N . PRO A 1 97 ? -1.493 -2.649 29.504 1.00 92.31 97 PRO A N 1
ATOM 829 C CA . PRO A 1 97 ? -2.243 -2.608 30.752 1.00 92.31 97 PRO A CA 1
ATOM 830 C C . PRO A 1 97 ? -3.700 -2.207 30.502 1.00 92.31 97 PRO A C 1
ATOM 832 O O . PRO A 1 97 ? -3.985 -1.271 29.761 1.00 92.31 97 PRO A O 1
ATOM 835 N N . GLY A 1 98 ? -4.639 -2.911 31.137 1.00 93.62 98 GLY A N 1
ATOM 836 C CA . GLY A 1 98 ? -6.071 -2.619 31.012 1.00 93.62 98 GLY A CA 1
ATOM 837 C C . GLY A 1 98 ? -6.715 -3.072 29.697 1.00 93.62 98 GLY A C 1
ATOM 838 O O . GLY A 1 98 ? -7.902 -2.816 29.500 1.00 93.62 98 GLY A O 1
ATOM 839 N N . PHE A 1 99 ? -5.972 -3.765 28.826 1.00 97.00 99 PHE A N 1
ATOM 840 C CA . PHE A 1 99 ? -6.508 -4.401 27.626 1.00 97.00 99 PHE A CA 1
ATOM 841 C C . PHE A 1 99 ? -6.661 -5.907 27.822 1.00 97.00 99 PHE A C 1
ATOM 843 O O . PHE A 1 99 ? -5.816 -6.576 28.416 1.00 97.00 99 PHE A O 1
ATOM 850 N N . THR A 1 100 ? -7.737 -6.458 27.269 1.00 98.12 100 THR A N 1
ATOM 851 C CA . THR A 1 100 ? -7.846 -7.906 27.054 1.00 98.12 100 THR A CA 1
ATOM 852 C C . THR A 1 100 ? -7.235 -8.253 25.703 1.00 98.12 100 THR A C 1
ATOM 854 O O . THR A 1 100 ? -7.407 -7.508 24.744 1.00 98.12 100 THR A O 1
ATOM 857 N N . TYR A 1 101 ? -6.511 -9.366 25.613 1.00 98.31 101 TYR A N 1
ATOM 858 C CA . TYR A 1 101 ? -5.849 -9.797 24.383 1.00 98.31 101 TYR A CA 1
ATOM 859 C C . TYR A 1 101 ? -6.430 -11.123 23.898 1.00 98.31 101 TYR A C 1
ATOM 861 O O . TYR A 1 101 ? -6.568 -12.061 24.684 1.00 98.31 101 TYR A O 1
ATOM 869 N N . HIS A 1 102 ? -6.720 -11.216 22.601 1.00 98.31 102 HIS A N 1
ATOM 870 C CA . HIS A 1 102 ? -7.153 -12.450 21.960 1.00 98.31 102 HIS A CA 1
ATOM 871 C C . HIS A 1 102 ? -6.404 -12.679 20.641 1.00 98.31 102 HIS A C 1
ATOM 873 O O . HIS A 1 102 ? -6.464 -11.857 19.721 1.00 98.31 102 HIS A O 1
ATOM 879 N N . LEU A 1 103 ? -5.727 -13.827 20.552 1.00 97.56 103 LEU A N 1
ATOM 880 C CA . LEU A 1 103 ? -5.128 -14.332 19.322 1.00 97.56 103 LEU A CA 1
ATOM 881 C C . LEU A 1 103 ? -6.080 -15.341 18.684 1.00 97.56 103 LEU A C 1
ATOM 883 O O . LEU A 1 103 ? -6.200 -16.458 19.173 1.00 97.56 103 LEU A O 1
ATOM 887 N N . TRP A 1 104 ? -6.718 -14.947 17.591 1.00 97.88 104 TRP A N 1
ATOM 888 C CA . TRP A 1 104 ? -7.638 -15.791 16.842 1.00 97.88 104 TRP A CA 1
ATOM 889 C C . TRP A 1 104 ? -6.870 -16.799 15.984 1.00 97.88 104 TRP A C 1
ATOM 891 O O . TRP A 1 104 ? -6.094 -16.414 15.101 1.00 97.88 104 TRP A O 1
ATOM 901 N N . THR A 1 105 ? -7.122 -18.080 16.224 1.00 96.31 105 THR A N 1
ATOM 902 C CA . THR A 1 105 ? -6.584 -19.220 15.471 1.00 96.31 105 THR A CA 1
ATOM 903 C C . THR A 1 105 ? -7.647 -19.839 14.561 1.00 96.31 105 THR A C 1
ATOM 905 O O . THR A 1 105 ? -8.819 -19.461 14.615 1.00 96.31 105 THR A O 1
ATOM 908 N N . ASP A 1 106 ? -7.286 -20.829 13.738 1.00 95.00 106 ASP A N 1
ATOM 909 C CA . ASP A 1 106 ? -8.274 -21.565 12.935 1.00 95.00 106 ASP A CA 1
ATOM 910 C C . ASP A 1 106 ? -9.391 -22.184 13.791 1.00 95.00 106 ASP A C 1
ATOM 912 O O . ASP A 1 106 ? -10.543 -22.208 13.361 1.00 95.00 106 ASP A O 1
ATOM 916 N N . ALA A 1 107 ? -9.076 -22.651 15.006 1.00 95.94 107 ALA A N 1
ATOM 917 C CA . ALA A 1 107 ? -10.061 -23.242 15.911 1.00 95.94 107 ALA A CA 1
ATOM 918 C C . ALA A 1 107 ? -11.071 -22.199 16.417 1.00 95.94 107 ALA A C 1
ATOM 920 O O . ALA A 1 107 ? -12.274 -22.467 16.465 1.00 95.94 107 ALA A O 1
ATOM 921 N N . ASP A 1 108 ? -10.594 -20.994 16.729 1.00 97.38 108 ASP A N 1
ATOM 922 C CA . ASP A 1 108 ? -11.457 -19.892 17.156 1.00 97.38 108 ASP A CA 1
ATOM 923 C C . ASP A 1 108 ? -12.358 -19.452 15.997 1.00 97.38 108 ASP A C 1
ATOM 925 O O . ASP A 1 108 ? -13.579 -19.371 16.144 1.00 97.38 108 ASP A O 1
ATOM 929 N N . ILE A 1 109 ? -11.785 -19.260 14.802 1.00 97.38 109 ILE A N 1
ATOM 930 C CA . ILE A 1 109 ? -12.541 -18.831 13.619 1.00 97.38 109 ILE A CA 1
ATOM 931 C C . ILE A 1 109 ? -13.565 -19.882 13.167 1.00 97.38 109 ILE A C 1
ATOM 933 O O . ILE A 1 109 ? -14.648 -19.515 12.702 1.00 97.38 109 ILE A O 1
ATOM 937 N N . ALA A 1 110 ? -13.277 -21.177 13.330 1.00 95.19 110 ALA A N 1
ATOM 938 C CA . ALA A 1 110 ? -14.215 -22.251 13.001 1.00 95.19 110 ALA A CA 1
ATOM 939 C C . ALA A 1 110 ? -15.519 -22.169 13.816 1.00 95.19 110 ALA A C 1
ATOM 941 O O . ALA A 1 110 ? -16.583 -22.522 13.308 1.00 95.19 110 ALA A O 1
ATOM 942 N N . THR A 1 111 ? -15.454 -21.672 15.055 1.00 95.81 111 THR A N 1
ATOM 943 C CA . THR A 1 111 ? -16.619 -21.548 15.951 1.00 95.81 111 THR A CA 1
ATOM 944 C C . THR A 1 111 ? -17.213 -20.138 15.988 1.00 95.81 111 THR A C 1
ATOM 946 O O . THR A 1 111 ? -18.394 -19.974 16.295 1.00 95.81 111 THR A O 1
ATOM 949 N N . PHE A 1 112 ? -16.437 -19.113 15.625 1.00 96.69 112 PHE A N 1
ATOM 950 C CA . PHE A 1 112 ? -16.902 -17.729 15.567 1.00 96.69 112 PHE A CA 1
ATOM 951 C C . PHE A 1 112 ? -17.889 -17.516 14.411 1.00 96.69 112 PHE A C 1
ATOM 953 O O . PHE A 1 112 ? -17.537 -17.850 13.284 1.00 96.69 112 PHE A O 1
ATOM 960 N N . PRO A 1 113 ? -19.096 -16.959 14.614 1.00 95.00 113 PRO A N 1
ATOM 961 C CA . PRO A 1 113 ? -20.120 -16.884 13.571 1.00 95.00 113 PRO A CA 1
ATOM 962 C C . PRO A 1 113 ? -19.805 -15.807 12.522 1.00 95.00 113 PRO A C 1
ATOM 964 O O . PRO A 1 113 ? -20.125 -14.637 12.719 1.00 95.00 113 PRO A O 1
ATOM 967 N N . LEU A 1 114 ? -19.207 -16.223 11.401 1.00 96.00 114 LEU A N 1
ATOM 968 C CA . LEU A 1 114 ? -18.952 -15.361 10.245 1.00 96.00 114 LEU A CA 1
ATOM 969 C C . LEU A 1 114 ? -20.169 -15.303 9.303 1.00 96.00 114 LEU A C 1
ATOM 971 O O . LEU A 1 114 ? -20.594 -16.336 8.783 1.00 96.00 114 LEU A O 1
ATOM 975 N N . GLN A 1 115 ? -20.675 -14.100 9.029 1.00 95.94 115 GLN A N 1
ATOM 976 C CA . GLN A 1 115 ? -21.630 -13.780 7.965 1.00 95.94 115 GLN A CA 1
ATOM 977 C C . GLN A 1 115 ? -21.069 -14.169 6.591 1.00 95.94 115 GLN A C 1
ATOM 979 O O . GLN A 1 115 ? -21.772 -14.789 5.796 1.00 95.94 115 GLN A O 1
ATOM 984 N N . ASN A 1 116 ? -19.792 -13.882 6.319 1.00 96.06 116 ASN A N 1
ATOM 985 C CA . ASN A 1 116 ? -19.130 -14.201 5.053 1.00 96.06 116 ASN A CA 1
ATOM 986 C C . ASN A 1 116 ? -18.329 -15.511 5.135 1.00 96.06 116 ASN A C 1
ATOM 988 O O . ASN A 1 116 ? -17.243 -15.625 4.560 1.00 96.06 116 ASN A O 1
ATOM 992 N N . ARG A 1 117 ? -18.863 -16.532 5.830 1.00 95.62 117 ARG A N 1
ATOM 993 C CA . ARG A 1 117 ? -18.226 -17.858 5.963 1.00 95.62 117 ARG A CA 1
ATOM 994 C C . ARG A 1 117 ? -17.804 -18.442 4.616 1.00 95.62 117 ARG A C 1
ATOM 996 O O . ARG A 1 117 ? -16.670 -18.885 4.480 1.00 95.62 117 ARG A O 1
ATOM 1003 N N . ALA A 1 118 ? -18.698 -18.415 3.629 1.00 93.31 118 ALA A N 1
ATOM 1004 C CA . ALA A 1 118 ? -18.431 -18.976 2.307 1.00 93.31 118 ALA A CA 1
ATOM 1005 C C . ALA A 1 118 ? -17.245 -18.278 1.618 1.00 93.31 118 ALA A C 1
ATOM 1007 O O . ALA A 1 118 ? -16.375 -18.942 1.057 1.00 93.31 118 ALA A O 1
ATOM 1008 N N . LEU A 1 119 ? -17.161 -16.946 1.725 1.00 91.69 119 LEU A N 1
ATOM 1009 C CA . LEU A 1 119 ? -16.041 -16.165 1.201 1.00 91.69 119 LEU A CA 1
ATOM 1010 C C . LEU A 1 119 ? -14.731 -16.501 1.930 1.00 91.69 119 LEU A C 1
ATOM 1012 O O . LEU A 1 119 ? -13.697 -16.683 1.286 1.00 91.69 119 LEU A O 1
ATOM 1016 N N . TYR A 1 120 ? -14.780 -16.611 3.262 1.00 94.19 120 TYR A N 1
ATOM 1017 C CA . TYR A 1 120 ? -13.635 -16.993 4.092 1.00 94.19 120 TYR A CA 1
ATOM 1018 C C . TYR A 1 120 ? -13.103 -18.385 3.720 1.00 94.19 120 TYR A C 1
ATOM 1020 O O . TYR A 1 120 ? -11.895 -18.583 3.593 1.00 94.19 120 TYR A O 1
ATOM 1028 N N . GLU A 1 121 ? -13.992 -19.357 3.521 1.00 92.44 121 GLU A N 1
ATOM 1029 C CA . GLU A 1 121 ? -13.628 -20.725 3.145 1.00 92.44 121 GLU A CA 1
ATOM 1030 C C . GLU A 1 121 ? -13.091 -20.814 1.712 1.00 92.44 121 GLU A C 1
ATOM 1032 O O . GLU A 1 121 ? -12.149 -21.567 1.465 1.00 92.44 121 GLU A O 1
ATOM 1037 N N . ALA A 1 122 ? -13.631 -20.009 0.792 1.00 89.06 122 ALA A N 1
ATOM 1038 C CA . ALA A 1 122 ? -13.192 -19.945 -0.601 1.00 89.06 122 ALA A CA 1
ATOM 1039 C C . ALA A 1 122 ? -11.840 -19.233 -0.802 1.00 89.06 122 ALA A C 1
ATOM 1041 O O . ALA A 1 122 ? -11.229 -19.365 -1.864 1.00 89.06 122 ALA A O 1
ATOM 1042 N N . ALA A 1 123 ? -11.368 -18.459 0.179 1.00 86.31 123 ALA A N 1
ATOM 1043 C CA . ALA A 1 123 ? -10.104 -17.743 0.086 1.00 86.31 123 ALA A CA 1
ATOM 1044 C C . ALA A 1 123 ? -8.897 -18.683 0.293 1.00 86.31 123 ALA A C 1
ATOM 1046 O O . ALA A 1 123 ? -8.643 -19.168 1.392 1.00 86.31 123 ALA A O 1
ATOM 1047 N N . ASP A 1 124 ? -8.070 -18.867 -0.739 1.00 81.25 124 ASP A N 1
ATOM 1048 C CA . ASP A 1 124 ? -6.859 -19.712 -0.673 1.00 81.25 124 ASP A CA 1
ATOM 1049 C C . ASP A 1 124 ? -5.645 -19.035 0.003 1.00 81.25 124 ASP A C 1
ATOM 1051 O O . ASP A 1 124 ? -4.575 -19.641 0.141 1.00 81.25 124 ASP A O 1
ATOM 1055 N N . ASN A 1 125 ? -5.769 -17.757 0.378 1.00 83.56 125 ASN A N 1
ATOM 1056 C CA . ASN A 1 125 ? -4.700 -16.947 0.963 1.00 83.56 125 ASN A CA 1
ATOM 1057 C C . ASN A 1 125 ? -5.005 -16.635 2.445 1.00 83.56 125 ASN A C 1
ATOM 1059 O O . ASN A 1 125 ? -6.029 -16.005 2.716 1.00 83.56 125 ASN A O 1
ATOM 1063 N N . PRO A 1 126 ? -4.119 -16.991 3.399 1.00 86.62 126 PRO A N 1
ATOM 1064 C CA . PRO A 1 126 ? -4.296 -16.667 4.818 1.00 86.62 126 PRO A CA 1
ATOM 1065 C C . PRO A 1 126 ? -4.471 -15.170 5.118 1.00 86.62 126 PRO A C 1
ATOM 1067 O O . PRO A 1 126 ? -5.220 -14.821 6.024 1.00 86.62 126 PRO A O 1
ATOM 1070 N N . GLY A 1 127 ? -3.832 -14.285 4.347 1.00 88.06 127 GLY A N 1
ATOM 1071 C CA . GLY A 1 127 ? -4.021 -12.835 4.443 1.00 88.06 127 GLY A CA 1
ATOM 1072 C C . GLY A 1 127 ? -5.450 -12.418 4.099 1.00 88.06 127 GLY A C 1
ATOM 1073 O O . GLY A 1 127 ? -6.076 -11.709 4.874 1.00 88.06 127 GLY A O 1
ATOM 1074 N N . ALA A 1 128 ? -6.019 -12.959 3.017 1.00 90.06 128 ALA A N 1
ATOM 1075 C CA . ALA A 1 128 ? -7.416 -12.705 2.656 1.00 90.06 128 ALA A CA 1
ATOM 1076 C C . ALA A 1 128 ? -8.401 -13.263 3.699 1.00 90.06 128 ALA A C 1
ATOM 1078 O O . ALA A 1 128 ? -9.382 -12.613 4.049 1.00 90.06 128 ALA A O 1
ATOM 1079 N N . LYS A 1 129 ? -8.118 -14.453 4.246 1.00 94.38 129 LYS A N 1
ATOM 1080 C CA . LYS A 1 129 ? -8.883 -15.015 5.370 1.00 94.38 129 LYS A CA 1
ATOM 1081 C C . LYS A 1 129 ? -8.835 -14.107 6.601 1.00 94.38 129 LYS A C 1
ATOM 1083 O O . LYS A 1 129 ? -9.864 -13.865 7.227 1.00 94.38 129 LYS A O 1
ATOM 1088 N N . SER A 1 130 ? -7.652 -13.589 6.927 1.00 96.00 130 SER A N 1
ATOM 1089 C CA . SER A 1 130 ? -7.441 -12.647 8.029 1.00 96.00 130 SER A CA 1
ATOM 1090 C C . SER A 1 130 ? -8.144 -11.304 7.794 1.00 96.00 130 SER A C 1
ATOM 1092 O O . SER A 1 130 ? -8.713 -10.752 8.732 1.00 96.00 130 SER A O 1
ATOM 1094 N N . ASP A 1 131 ? -8.173 -10.791 6.562 1.00 96.62 131 ASP A N 1
ATOM 1095 C CA . ASP A 1 131 ? -8.952 -9.600 6.196 1.00 96.62 131 ASP A CA 1
ATOM 1096 C C . ASP A 1 131 ? -10.456 -9.794 6.441 1.00 96.62 131 ASP A C 1
ATOM 1098 O O . ASP A 1 131 ? -11.112 -8.944 7.032 1.00 96.62 131 ASP A O 1
ATOM 1102 N N . ILE A 1 132 ? -11.025 -10.927 6.025 1.00 97.50 132 ILE A N 1
ATOM 1103 C CA . ILE A 1 132 ? -12.459 -11.189 6.225 1.00 97.50 132 ILE A CA 1
ATOM 1104 C C . ILE A 1 132 ? -12.762 -11.314 7.722 1.00 97.50 132 ILE A C 1
ATOM 1106 O O . ILE A 1 132 ? -13.652 -10.644 8.246 1.00 97.50 132 ILE A O 1
ATOM 1110 N N . ALA A 1 133 ? -11.976 -12.128 8.431 1.00 98.31 133 ALA A N 1
ATOM 1111 C CA . ALA A 1 133 ? -12.173 -12.363 9.854 1.00 98.31 133 ALA A CA 1
ATOM 1112 C C . ALA A 1 133 ? -12.008 -11.082 10.688 1.00 98.31 133 ALA A C 1
ATOM 1114 O O . ALA A 1 133 ? -12.849 -10.826 11.548 1.00 98.31 133 ALA A O 1
ATOM 1115 N N . ARG A 1 134 ? -10.992 -10.239 10.430 1.00 98.50 134 ARG A N 1
ATOM 1116 C CA . ARG A 1 134 ? -10.774 -9.009 11.222 1.00 98.50 134 ARG A CA 1
ATOM 1117 C C . ARG A 1 134 ? -11.957 -8.051 11.137 1.00 98.50 134 ARG A C 1
ATOM 1119 O O . ARG A 1 134 ? -12.294 -7.420 12.136 1.00 98.50 134 ARG A O 1
ATOM 1126 N N . TYR A 1 135 ? -12.598 -7.951 9.971 1.00 98.69 135 TYR A N 1
ATOM 1127 C CA . TYR A 1 135 ? -13.740 -7.060 9.790 1.00 98.69 135 TYR A CA 1
ATOM 1128 C C . TYR A 1 135 ? -14.960 -7.536 10.564 1.00 98.69 135 TYR A C 1
ATOM 1130 O O . TYR A 1 135 ? -15.610 -6.736 11.233 1.00 98.69 135 TYR A O 1
ATOM 1138 N N . GLU A 1 136 ? -15.236 -8.836 10.522 1.00 98.62 136 GLU A N 1
ATOM 1139 C CA . GLU A 1 136 ? -16.382 -9.421 11.214 1.00 98.62 136 GLU A CA 1
ATOM 1140 C C . GLU A 1 136 ? -16.191 -9.496 12.729 1.00 98.62 136 GLU A C 1
ATOM 1142 O O . GLU A 1 136 ? -17.125 -9.213 13.481 1.00 98.62 136 GLU A O 1
ATOM 1147 N N . ILE A 1 137 ? -14.970 -9.793 13.183 1.00 98.75 137 ILE A N 1
ATOM 1148 C CA . ILE A 1 137 ? -14.599 -9.721 14.598 1.00 98.75 137 ILE A CA 1
ATOM 1149 C C . ILE A 1 137 ? -14.824 -8.303 15.115 1.00 98.75 137 ILE A C 1
ATOM 1151 O O . ILE A 1 137 ? -15.549 -8.128 16.089 1.00 98.75 137 ILE A O 1
ATOM 1155 N N . LEU A 1 138 ? -14.273 -7.284 14.447 1.00 98.62 138 LEU A N 1
ATOM 1156 C CA . LEU A 1 138 ? -14.447 -5.895 14.875 1.00 98.62 138 LEU A CA 1
ATOM 1157 C C . LEU A 1 138 ? -15.898 -5.428 14.805 1.00 98.62 138 LEU A C 1
ATOM 1159 O O . LEU A 1 138 ? -16.349 -4.713 15.697 1.00 98.62 138 LEU A O 1
ATOM 1163 N N . TYR A 1 139 ? -16.645 -5.830 13.775 1.00 98.50 139 TYR A N 1
ATOM 1164 C CA . TYR A 1 139 ? -18.060 -5.487 13.682 1.00 98.50 139 TYR A CA 1
ATOM 1165 C C . TYR A 1 139 ? -18.852 -6.044 14.870 1.00 98.50 139 TYR A C 1
ATOM 1167 O O . TYR A 1 139 ? -19.716 -5.352 15.402 1.00 98.50 139 TYR A O 1
ATOM 1175 N N . ARG A 1 140 ? -18.554 -7.266 15.320 1.00 97.94 140 ARG A N 1
ATOM 1176 C CA . ARG A 1 140 ? -19.321 -7.921 16.385 1.00 97.94 140 ARG A CA 1
ATOM 1177 C C . ARG A 1 140 ? -18.827 -7.590 17.790 1.00 97.94 140 ARG A C 1
ATOM 1179 O O . ARG A 1 140 ? -19.627 -7.297 18.671 1.00 97.94 140 ARG A O 1
ATOM 1186 N N . GLU A 1 141 ? -17.521 -7.667 18.006 1.00 97.88 141 GLU A N 1
ATOM 1187 C CA . GLU A 1 141 ? -16.896 -7.591 19.330 1.00 97.88 141 GLU A CA 1
ATOM 1188 C C . GLU A 1 141 ? -16.404 -6.180 19.683 1.00 97.88 141 GLU A C 1
ATOM 1190 O O . GLU A 1 141 ? -16.149 -5.908 20.865 1.00 97.88 141 GLU A O 1
ATOM 1195 N N . GLY A 1 142 ? -16.285 -5.302 18.677 1.00 98.12 142 GLY A N 1
ATOM 1196 C CA . GLY A 1 142 ? -15.562 -4.037 18.768 1.00 98.12 142 GLY A CA 1
ATOM 1197 C C . GLY A 1 142 ? -14.078 -4.249 19.063 1.00 98.12 142 GLY A C 1
ATOM 1198 O O . GLY A 1 142 ? -13.539 -5.339 18.901 1.00 98.12 142 GLY A O 1
ATOM 1199 N N . GLY A 1 143 ? -13.422 -3.200 19.539 1.00 98.44 143 GLY A N 1
ATOM 1200 C CA . GLY A 1 143 ? -12.038 -3.239 19.987 1.00 98.44 143 GLY A CA 1
ATOM 1201 C C . GLY A 1 143 ? -11.050 -2.767 18.935 1.00 98.44 143 GLY A C 1
ATOM 1202 O O . GLY A 1 143 ? -11.386 -1.974 18.056 1.00 98.44 143 GLY A O 1
ATOM 1203 N N . ILE A 1 144 ? -9.810 -3.229 19.063 1.00 98.75 144 ILE A N 1
ATOM 1204 C CA . ILE A 1 144 ? -8.702 -2.894 18.177 1.00 98.75 144 ILE A CA 1
ATOM 1205 C C . ILE A 1 144 ? -8.193 -4.173 17.539 1.00 98.75 144 ILE A C 1
ATOM 1207 O O . ILE A 1 144 ? -7.714 -5.079 18.219 1.00 98.75 144 ILE A O 1
ATOM 1211 N N . TYR A 1 145 ? -8.260 -4.226 16.219 1.00 98.81 145 TYR A N 1
ATOM 1212 C CA . TYR A 1 145 ? -7.513 -5.197 15.445 1.00 98.81 145 TYR A CA 1
ATOM 1213 C C . TYR A 1 145 ? -6.136 -4.631 15.122 1.00 98.81 145 TYR A C 1
ATOM 1215 O O . TYR A 1 145 ? -6.028 -3.459 14.759 1.00 98.81 145 TYR A O 1
ATOM 1223 N N . THR A 1 146 ? -5.112 -5.479 15.184 1.00 98.06 146 THR A N 1
ATOM 1224 C CA . THR A 1 146 ? -3.782 -5.159 14.667 1.00 98.06 146 THR A CA 1
ATOM 1225 C C . THR A 1 146 ? -3.118 -6.392 14.047 1.00 98.06 146 THR A C 1
ATOM 1227 O O . THR A 1 146 ? -3.296 -7.510 14.534 1.00 98.06 146 THR A O 1
ATOM 1230 N N . ASP A 1 147 ? -2.358 -6.229 12.963 1.00 96.12 147 ASP A N 1
ATOM 1231 C CA . ASP A 1 147 ? -1.639 -7.344 12.338 1.00 96.12 147 ASP A CA 1
ATOM 1232 C C . ASP A 1 147 ? -0.569 -7.906 13.297 1.00 96.12 147 ASP A C 1
ATOM 1234 O O . ASP A 1 147 ? -0.032 -7.211 14.163 1.00 96.12 147 ASP A O 1
ATOM 1238 N N . ALA A 1 148 ? -0.231 -9.188 13.144 1.00 92.25 148 ALA A N 1
ATOM 1239 C CA . ALA A 1 148 ? 0.764 -9.858 13.986 1.00 92.25 148 ALA A CA 1
ATOM 1240 C C . ALA A 1 148 ? 2.196 -9.305 13.809 1.00 92.25 148 ALA A C 1
ATOM 1242 O O . ALA A 1 148 ? 3.047 -9.520 14.669 1.00 92.25 148 ALA A O 1
ATOM 1243 N N . ASP A 1 149 ? 2.463 -8.593 12.710 1.00 91.06 149 ASP A N 1
ATOM 1244 C CA . ASP A 1 149 ? 3.721 -7.904 12.401 1.00 91.06 149 ASP A CA 1
ATOM 1245 C C . ASP A 1 149 ? 3.686 -6.405 12.725 1.00 91.06 149 ASP A C 1
ATOM 1247 O O . ASP A 1 149 ? 4.267 -5.584 12.010 1.00 91.06 149 ASP A O 1
ATOM 1251 N N . THR A 1 150 ? 3.005 -6.044 13.813 1.00 91.94 150 THR A N 1
ATOM 1252 C CA . THR A 1 150 ? 2.946 -4.670 14.320 1.00 91.94 150 THR A CA 1
ATOM 1253 C C . THR A 1 150 ? 3.486 -4.575 15.741 1.00 91.94 150 THR A C 1
ATOM 1255 O O . THR A 1 150 ? 3.244 -5.458 16.561 1.00 91.94 150 THR A O 1
ATOM 1258 N N . GLU A 1 151 ? 4.165 -3.477 16.059 1.00 90.12 151 GLU A N 1
ATOM 1259 C CA . GLU A 1 151 ? 4.686 -3.194 17.402 1.00 90.12 151 GLU A CA 1
ATOM 1260 C C . GLU A 1 151 ? 4.023 -1.946 17.982 1.00 90.12 151 GLU A C 1
ATOM 1262 O O . GLU A 1 151 ? 3.949 -0.923 17.301 1.00 90.12 151 GLU A O 1
ATOM 1267 N N . CYS A 1 152 ? 3.549 -2.023 19.227 1.00 91.06 152 CYS A N 1
ATOM 1268 C CA . CYS A 1 152 ? 2.974 -0.891 19.951 1.00 91.06 152 CYS A CA 1
ATOM 1269 C C . CYS A 1 152 ? 4.036 -0.189 20.813 1.00 91.06 152 CYS A C 1
ATOM 1271 O O . CYS A 1 152 ? 4.666 -0.821 21.658 1.00 91.06 152 CYS A O 1
ATOM 1273 N N . PHE A 1 153 ? 4.172 1.132 20.661 1.00 87.38 153 PHE A N 1
ATOM 1274 C CA . PHE A 1 153 ? 5.121 1.963 21.417 1.00 87.38 153 PHE A CA 1
ATOM 1275 C C . PHE A 1 153 ? 4.458 2.794 22.521 1.00 87.38 153 PHE A C 1
ATOM 1277 O O . PHE A 1 153 ? 5.098 3.110 23.525 1.00 87.38 153 PHE A O 1
ATOM 1284 N N . HIS A 1 154 ? 3.181 3.164 22.354 1.00 86.75 154 HIS A N 1
ATOM 1285 C CA . HIS A 1 154 ? 2.496 4.104 23.252 1.00 86.75 154 HIS A CA 1
ATOM 1286 C C . HIS A 1 154 ? 1.111 3.601 23.718 1.00 86.75 154 HIS A C 1
ATOM 1288 O O . HIS A 1 154 ? 0.087 4.083 23.221 1.00 86.75 154 HIS A O 1
ATOM 1294 N N . PRO A 1 155 ? 1.060 2.675 24.703 1.00 87.50 155 PRO A N 1
ATOM 1295 C CA . PRO A 1 155 ? -0.187 2.169 25.298 1.00 87.50 155 PRO A CA 1
ATOM 1296 C C . PRO A 1 155 ? -1.136 3.266 25.791 1.00 87.50 155 PRO A C 1
ATOM 1298 O O . PRO A 1 155 ? -2.350 3.173 25.606 1.00 87.50 155 PRO A O 1
ATOM 1301 N N . ASP A 1 156 ? -0.595 4.313 26.413 1.00 85.94 156 ASP A N 1
ATOM 1302 C CA . ASP A 1 156 ? -1.404 5.370 27.029 1.00 85.94 156 ASP A CA 1
ATOM 1303 C C . ASP A 1 156 ? -2.142 6.194 25.966 1.00 85.94 156 ASP A C 1
ATOM 1305 O O . ASP A 1 156 ? -3.328 6.494 26.106 1.00 85.94 156 ASP A O 1
ATOM 1309 N N . LYS A 1 157 ? -1.476 6.476 24.837 1.00 89.19 157 LYS A N 1
ATOM 1310 C CA . LYS A 1 157 ? -2.097 7.153 23.688 1.00 89.19 157 LYS A CA 1
ATOM 1311 C C . LYS A 1 157 ? -3.195 6.287 23.070 1.00 89.19 157 LYS A C 1
ATOM 1313 O O . LYS A 1 157 ? -4.271 6.796 22.772 1.00 89.19 157 LYS A O 1
ATOM 1318 N N . LEU A 1 158 ? -2.958 4.979 22.938 1.00 90.69 158 LEU A N 1
ATOM 1319 C CA . LEU A 1 158 ? -3.959 4.023 22.452 1.00 90.69 158 LEU A CA 1
ATOM 1320 C C . LEU A 1 158 ? -5.182 3.942 23.383 1.00 90.69 158 LEU A C 1
ATOM 1322 O O . LEU A 1 158 ? -6.319 3.870 22.917 1.00 90.69 158 LEU A O 1
ATOM 1326 N N . THR A 1 159 ? -4.956 4.001 24.697 1.00 91.69 159 THR A N 1
ATOM 1327 C CA . THR A 1 159 ? -6.013 4.054 25.718 1.00 91.69 159 THR A CA 1
ATOM 1328 C C . THR A 1 159 ? -6.891 5.286 25.532 1.00 91.69 159 THR A C 1
ATOM 1330 O O . THR A 1 159 ? -8.116 5.162 25.483 1.00 91.69 159 THR A O 1
ATOM 1333 N N . ALA A 1 160 ? -6.272 6.452 25.334 1.00 89.50 160 ALA A N 1
ATOM 1334 C CA . ALA A 1 160 ? -6.992 7.690 25.066 1.00 89.50 160 ALA A CA 1
ATOM 1335 C C . ALA A 1 160 ? -7.782 7.632 23.746 1.00 89.50 160 ALA A C 1
ATOM 1337 O O . ALA A 1 160 ? -8.895 8.157 23.690 1.00 89.50 160 ALA A O 1
ATOM 1338 N N . LEU A 1 161 ? -7.268 6.961 22.701 1.00 91.81 161 LEU A N 1
ATOM 1339 C CA . LEU A 1 161 ? -8.049 6.731 21.477 1.00 91.81 161 LEU A CA 1
ATOM 1340 C C . LEU A 1 161 ? -9.331 5.954 21.791 1.00 91.81 161 LEU A C 1
ATOM 1342 O O . LEU A 1 161 ? -10.407 6.335 21.338 1.00 91.81 161 LEU A O 1
ATOM 1346 N N . CYS A 1 162 ? -9.229 4.893 22.596 1.00 93.25 162 CYS A N 1
ATOM 1347 C CA . CYS A 1 162 ? -10.372 4.044 22.919 1.00 93.25 162 CYS A CA 1
ATOM 1348 C C . CYS A 1 162 ? -11.473 4.788 23.680 1.00 93.25 162 CYS A C 1
ATOM 1350 O O . CYS A 1 162 ? -12.655 4.569 23.440 1.00 93.25 162 CYS A O 1
ATOM 1352 N N . GLU A 1 163 ? -11.085 5.675 24.594 1.00 90.50 163 GLU A N 1
ATOM 1353 C CA . GLU A 1 163 ? -12.007 6.401 25.474 1.00 90.50 163 GLU A CA 1
ATOM 1354 C C . GLU A 1 163 ? -12.748 7.549 24.781 1.00 90.50 163 GLU A C 1
ATOM 1356 O O . GLU A 1 163 ? -13.785 8.000 25.271 1.00 90.50 163 GLU A O 1
ATOM 1361 N N . ASN A 1 164 ? -12.215 8.039 23.660 1.00 88.69 164 ASN A N 1
ATOM 1362 C CA . ASN A 1 164 ? -12.715 9.247 23.005 1.00 88.69 164 ASN A CA 1
ATOM 1363 C C . ASN A 1 164 ? -13.269 8.999 21.598 1.00 88.69 164 ASN A C 1
ATOM 1365 O O . ASN A 1 164 ? -14.083 9.797 21.130 1.00 88.69 164 ASN A O 1
ATOM 1369 N N . LEU A 1 165 ? -12.851 7.922 20.930 1.00 92.62 165 LEU A N 1
ATOM 1370 C CA . LEU A 1 165 ? -13.223 7.617 19.551 1.00 92.62 165 LEU A CA 1
ATOM 1371 C C . LEU A 1 165 ? -14.180 6.427 19.476 1.00 92.62 165 LEU A C 1
ATOM 1373 O O . LEU A 1 165 ? -14.178 5.553 20.337 1.00 92.62 165 LEU A O 1
ATOM 1377 N N . SER A 1 166 ? -14.977 6.397 18.409 1.00 94.19 166 SER A N 1
ATOM 1378 C CA . SER A 1 166 ? -15.849 5.277 18.026 1.00 94.19 166 SER A CA 1
ATOM 1379 C C . SER A 1 166 ? -15.250 4.476 16.874 1.00 94.19 166 SER A C 1
ATOM 1381 O O . SER A 1 166 ? -15.599 3.312 16.665 1.00 94.19 166 SER A O 1
ATOM 1383 N N . PHE A 1 167 ? -14.353 5.098 16.107 1.00 95.81 167 PHE A N 1
ATOM 1384 C CA . PHE A 1 167 ? -13.625 4.462 15.026 1.00 95.81 167 PHE A CA 1
ATOM 1385 C C . PHE A 1 167 ? -12.287 5.157 14.784 1.00 95.81 167 PHE A C 1
ATOM 1387 O O . PHE A 1 167 ? -12.227 6.387 14.713 1.00 95.81 167 PHE A O 1
ATOM 1394 N N . PHE A 1 168 ? -11.237 4.369 14.557 1.00 96.38 168 PHE A N 1
ATOM 1395 C CA . PHE A 1 168 ? -10.010 4.879 13.972 1.00 96.38 168 PHE A CA 1
ATOM 1396 C C . PHE A 1 168 ? -9.332 3.915 13.001 1.00 96.38 168 PHE A C 1
ATOM 1398 O O . PHE A 1 168 ? -9.414 2.696 13.130 1.00 96.38 168 PHE A O 1
ATOM 1405 N N . ALA A 1 169 ? -8.608 4.492 12.047 1.00 97.44 169 ALA A N 1
ATOM 1406 C CA . ALA A 1 169 ? -7.658 3.809 11.173 1.00 97.44 169 ALA A CA 1
ATOM 1407 C C . ALA A 1 169 ? -6.536 4.790 10.787 1.00 97.44 169 ALA A C 1
ATOM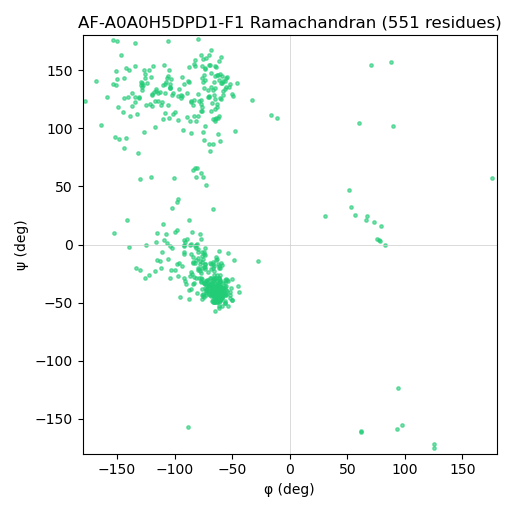 1409 O O . ALA A 1 169 ? -6.604 5.969 11.139 1.00 97.44 169 ALA A O 1
ATOM 1410 N N . GLY A 1 170 ? -5.513 4.332 10.064 1.00 95.56 170 GLY A N 1
ATOM 1411 C CA . GLY A 1 170 ? -4.404 5.182 9.610 1.00 95.56 170 GLY A CA 1
ATOM 1412 C C . GLY A 1 170 ? -4.266 5.250 8.095 1.00 95.56 170 GLY A C 1
ATOM 1413 O O . GLY A 1 170 ? -4.642 4.318 7.383 1.00 95.56 170 GLY A O 1
ATOM 1414 N N . ILE A 1 171 ? -3.703 6.354 7.609 1.00 93.69 171 ILE A N 1
ATOM 1415 C CA . ILE A 1 171 ? -3.308 6.517 6.209 1.00 93.69 171 ILE A CA 1
ATOM 1416 C C . ILE A 1 171 ? -1.966 5.812 5.986 1.00 93.69 171 ILE A C 1
ATOM 1418 O O . ILE A 1 171 ? -1.016 6.036 6.731 1.00 93.69 171 ILE A O 1
ATOM 1422 N N . GLU A 1 172 ? -1.877 4.969 4.961 1.00 88.62 172 GLU A N 1
ATOM 1423 C CA . GLU A 1 172 ? -0.596 4.397 4.535 1.00 88.62 172 GLU A CA 1
ATOM 1424 C C . GLU A 1 172 ? 0.256 5.454 3.803 1.00 88.62 172 GLU A C 1
ATOM 1426 O O . GLU A 1 172 ? -0.304 6.341 3.148 1.00 88.62 172 GLU A O 1
ATOM 1431 N N . PRO A 1 173 ? 1.601 5.359 3.834 1.00 80.19 173 PRO A N 1
ATOM 1432 C CA . PRO A 1 173 ? 2.477 6.286 3.126 1.00 80.19 173 PRO A CA 1
ATOM 1433 C C . PRO A 1 173 ? 2.087 6.476 1.657 1.00 80.19 173 PRO A C 1
ATOM 1435 O O . PRO A 1 173 ? 1.960 5.505 0.903 1.00 80.19 173 PRO A O 1
ATOM 1438 N N . LEU A 1 174 ? 1.966 7.735 1.222 1.00 65.12 174 LEU A N 1
ATOM 1439 C CA . LEU A 1 174 ? 1.550 8.074 -0.147 1.00 65.12 174 LEU A CA 1
ATOM 1440 C C . LEU A 1 174 ? 2.515 7.521 -1.202 1.00 65.12 174 LEU A C 1
ATOM 1442 O O . LEU A 1 174 ? 2.134 7.285 -2.341 1.00 65.12 174 LEU A O 1
ATOM 1446 N N . CYS A 1 175 ? 3.779 7.312 -0.846 1.00 53.16 175 CYS A N 1
ATOM 1447 C CA . CYS A 1 175 ? 4.764 6.681 -1.718 1.00 53.16 175 CYS A CA 1
ATOM 1448 C C . CYS A 1 175 ? 4.621 5.160 -1.878 1.00 53.16 175 CYS A C 1
ATOM 1450 O O . CYS A 1 175 ? 5.244 4.603 -2.783 1.00 53.16 175 CYS A O 1
ATOM 1452 N N . GLN A 1 176 ? 3.812 4.490 -1.053 1.00 59.75 176 GLN A N 1
ATOM 1453 C CA . GLN A 1 176 ? 3.539 3.050 -1.160 1.00 59.75 176 GLN A CA 1
ATOM 1454 C C . GLN A 1 176 ? 2.240 2.737 -1.898 1.00 59.75 176 GLN A C 1
ATOM 1456 O O . GLN A 1 176 ? 2.126 1.690 -2.534 1.00 59.75 176 GLN A O 1
ATOM 1461 N N . ALA A 1 177 ? 1.286 3.660 -1.850 1.00 51.12 177 ALA A N 1
ATOM 1462 C CA . ALA A 1 177 ? -0.004 3.536 -2.495 1.00 51.12 177 ALA A CA 1
ATOM 1463 C C . ALA A 1 177 ? -0.189 4.664 -3.511 1.00 51.12 177 ALA A C 1
ATOM 1465 O O . ALA A 1 177 ? -0.036 5.834 -3.185 1.00 51.12 177 ALA A O 1
ATOM 1466 N N . LEU A 1 178 ? -0.566 4.353 -4.755 1.00 46.97 178 LEU A N 1
ATOM 1467 C CA . LEU A 1 178 ? -0.927 5.389 -5.731 1.00 46.97 178 LEU A CA 1
ATOM 1468 C C . LEU A 1 178 ? -2.263 6.054 -5.323 1.00 46.97 178 LEU A C 1
ATOM 1470 O O . LEU A 1 178 ? -3.325 5.709 -5.838 1.00 46.97 178 LEU A O 1
ATOM 1474 N N . GLY A 1 179 ? -2.213 6.999 -4.376 1.00 62.81 179 GLY A N 1
ATOM 1475 C CA . GLY A 1 179 ? -3.356 7.722 -3.809 1.00 62.81 179 GLY A CA 1
ATOM 1476 C C . GLY A 1 179 ? -3.432 7.638 -2.279 1.00 62.81 179 GLY A C 1
ATOM 1477 O O . GLY A 1 179 ? -2.561 7.079 -1.629 1.00 62.81 179 GLY A O 1
ATOM 1478 N N . ILE A 1 180 ? -4.502 8.186 -1.694 1.00 75.31 180 ILE A N 1
ATOM 1479 C CA . ILE A 1 180 ? -4.743 8.106 -0.243 1.00 75.31 180 ILE A CA 1
ATOM 1480 C C . ILE A 1 180 ? -5.366 6.746 0.069 1.00 75.31 180 ILE A C 1
ATOM 1482 O O . ILE A 1 180 ? -6.532 6.497 -0.275 1.00 75.31 180 ILE A O 1
ATOM 1486 N N . TRP A 1 181 ? -4.576 5.857 0.666 1.00 84.44 181 TRP A N 1
ATOM 1487 C CA . TRP A 1 181 ? -5.026 4.556 1.154 1.00 84.44 181 TRP A CA 1
ATOM 1488 C C . TRP A 1 181 ? -5.160 4.597 2.666 1.00 84.44 181 TRP A C 1
ATOM 1490 O O . TRP A 1 181 ? -4.308 5.136 3.360 1.00 84.44 181 TRP A O 1
ATOM 1500 N N . ILE A 1 182 ? -6.262 4.043 3.153 1.00 92.88 182 ILE A N 1
ATOM 1501 C CA . ILE A 1 182 ? -6.505 3.844 4.577 1.00 92.88 182 ILE A CA 1
ATOM 1502 C C . ILE A 1 182 ? -6.168 2.382 4.820 1.00 92.88 182 ILE A C 1
ATOM 1504 O O . ILE A 1 182 ? -6.812 1.514 4.227 1.00 92.88 182 ILE A O 1
ATOM 1508 N N . GLY A 1 183 ? -5.124 2.132 5.600 1.00 92.94 183 GLY A N 1
ATOM 1509 C CA . GLY A 1 183 ? -4.628 0.786 5.835 1.00 92.94 183 GLY A CA 1
ATOM 1510 C C . GLY A 1 183 ? -5.555 0.003 6.757 1.00 92.94 183 GLY A C 1
ATOM 1511 O O . GLY A 1 183 ? -6.248 0.574 7.603 1.00 92.94 183 GLY A O 1
ATOM 1512 N N . ASN A 1 184 ? -5.574 -1.315 6.578 1.00 96.19 184 ASN A N 1
ATOM 1513 C CA . ASN A 1 184 ? -6.404 -2.238 7.351 1.00 96.19 184 ASN A CA 1
ATOM 1514 C C . ASN A 1 184 ? -5.588 -3.087 8.344 1.00 96.19 184 ASN A C 1
ATOM 1516 O O . ASN A 1 184 ? -6.141 -4.037 8.905 1.00 96.19 184 ASN A O 1
ATOM 1520 N N . SER A 1 185 ? -4.297 -2.788 8.543 1.00 95.12 185 SER A N 1
ATOM 1521 C CA . SER A 1 185 ? -3.433 -3.524 9.476 1.00 95.12 185 SER A CA 1
ATOM 1522 C C . SER A 1 185 ? -3.585 -3.067 10.922 1.00 95.12 185 SER A C 1
ATOM 1524 O O . SER A 1 185 ? -3.217 -3.820 11.811 1.00 95.12 185 SER A O 1
ATOM 1526 N N . ILE A 1 186 ? -4.178 -1.895 11.165 1.00 97.69 186 ILE A N 1
ATOM 1527 C CA . ILE A 1 186 ? -4.676 -1.473 12.476 1.00 97.69 186 ILE A CA 1
ATOM 1528 C C . ILE A 1 186 ? -6.003 -0.730 12.326 1.00 97.69 186 ILE A C 1
ATOM 1530 O O . ILE A 1 186 ? -6.124 0.206 11.531 1.00 97.69 186 ILE A O 1
ATOM 1534 N N . ILE A 1 187 ? -7.013 -1.174 13.074 1.00 98.69 187 ILE A N 1
ATOM 1535 C CA . ILE A 1 187 ? -8.366 -0.612 13.047 1.00 98.69 187 ILE A CA 1
ATOM 1536 C C . ILE A 1 187 ? -8.930 -0.653 14.465 1.00 98.69 187 ILE A C 1
ATOM 1538 O O . ILE A 1 187 ? -8.983 -1.721 15.072 1.00 98.69 187 ILE A O 1
ATOM 1542 N N . GLY A 1 188 ? -9.390 0.487 14.970 1.00 98.31 188 GLY A N 1
ATOM 1543 C CA . GLY A 1 188 ? -10.203 0.570 16.179 1.00 98.31 188 GLY A CA 1
ATOM 1544 C C . GLY A 1 188 ? -11.663 0.813 15.823 1.00 98.31 188 GLY A C 1
ATOM 1545 O O . GLY A 1 188 ? -11.954 1.665 14.987 1.00 98.31 188 GLY A O 1
ATOM 1546 N N . ALA A 1 189 ? -12.590 0.087 16.440 1.00 98.00 189 ALA A N 1
ATOM 1547 C CA . ALA A 1 189 ? -14.017 0.277 16.207 1.00 98.00 189 ALA A CA 1
ATOM 1548 C C . ALA A 1 189 ? -14.857 -0.078 17.437 1.00 98.00 189 ALA A C 1
ATOM 1550 O O . ALA A 1 189 ? -14.589 -1.050 18.144 1.00 98.00 189 ALA A O 1
ATOM 1551 N N . GLN A 1 190 ? -15.919 0.685 17.672 1.00 97.00 190 GLN A N 1
ATOM 1552 C CA . GLN A 1 190 ? -16.988 0.266 18.571 1.00 97.00 190 GLN A CA 1
ATOM 1553 C C . GLN A 1 190 ? -17.709 -0.976 18.000 1.00 97.00 190 GLN A C 1
ATOM 1555 O O . GLN A 1 190 ? -17.759 -1.146 16.771 1.00 97.00 190 GLN A O 1
ATOM 1560 N N . PRO A 1 191 ? -18.319 -1.820 18.850 1.00 96.75 191 PRO A N 1
ATOM 1561 C CA . PRO A 1 191 ? -19.209 -2.877 18.392 1.00 96.75 191 PRO A CA 1
ATOM 1562 C C . PRO A 1 191 ? -20.330 -2.296 17.531 1.00 96.75 191 PRO A C 1
ATOM 1564 O O . PRO A 1 191 ? -20.828 -1.197 17.779 1.00 96.75 191 PRO A O 1
ATOM 1567 N N . LEU A 1 192 ? -20.724 -3.038 16.503 1.00 95.69 192 LEU A N 1
ATOM 1568 C CA . LEU A 1 192 ? -21.749 -2.655 15.536 1.00 95.69 192 LEU A CA 1
ATOM 1569 C C . LEU A 1 192 ? -21.463 -1.321 14.823 1.00 95.69 192 LEU A C 1
ATOM 1571 O O . LEU A 1 192 ? -22.387 -0.658 14.350 1.00 95.69 192 LEU A O 1
ATOM 1575 N N . SER A 1 193 ? -20.185 -0.929 14.719 1.00 94.75 193 SER A N 1
ATOM 1576 C CA . SER A 1 193 ? -19.762 0.281 14.007 1.00 94.75 193 SER A CA 1
ATOM 1577 C C . SER A 1 193 ? -20.386 0.347 12.604 1.00 94.75 193 SER A C 1
ATOM 1579 O O . SER A 1 193 ? -20.227 -0.604 11.832 1.00 94.75 193 SER A O 1
ATOM 1581 N N . PRO A 1 194 ? -21.046 1.461 12.222 1.00 94.44 194 PRO A N 1
ATOM 1582 C CA . PRO A 1 194 ? -21.616 1.624 10.884 1.00 94.44 194 PRO A CA 1
ATOM 1583 C C . PRO A 1 194 ? -20.579 1.487 9.761 1.00 94.44 194 PRO A C 1
ATOM 1585 O O . PRO A 1 194 ? -20.887 0.962 8.692 1.00 94.44 194 PRO A O 1
ATOM 1588 N N . ILE A 1 195 ? -19.339 1.915 10.020 1.00 95.31 195 ILE A N 1
ATOM 1589 C CA . ILE A 1 195 ? -18.222 1.767 9.081 1.00 95.31 195 ILE A CA 1
ATOM 1590 C C . ILE A 1 195 ? -17.888 0.285 8.911 1.00 95.31 195 ILE A C 1
ATOM 1592 O O . ILE A 1 195 ? -17.825 -0.204 7.784 1.00 95.31 195 ILE A O 1
ATOM 1596 N N . MET A 1 196 ? -17.740 -0.451 10.017 1.00 97.44 196 MET A N 1
ATOM 1597 C CA . MET A 1 196 ? -17.450 -1.885 9.953 1.00 97.44 196 MET A CA 1
ATOM 1598 C C . MET A 1 196 ? -18.604 -2.672 9.340 1.00 97.44 196 MET A C 1
ATOM 1600 O O . MET A 1 196 ? -18.352 -3.570 8.545 1.00 97.44 196 MET A O 1
ATOM 1604 N N . LYS A 1 197 ? -19.856 -2.286 9.614 1.00 96.69 197 LYS A N 1
ATOM 1605 C CA . LYS A 1 197 ? -21.034 -2.872 8.970 1.00 96.69 197 LYS A CA 1
ATOM 1606 C C . LYS A 1 197 ? -20.946 -2.756 7.455 1.00 96.69 197 LYS A C 1
ATOM 1608 O O . LYS A 1 197 ? -21.093 -3.753 6.763 1.00 96.69 197 LYS A O 1
ATOM 1613 N N . ARG A 1 198 ? -20.658 -1.554 6.943 1.00 95.62 198 ARG A N 1
ATOM 1614 C CA . ARG A 1 198 ? -20.481 -1.332 5.504 1.00 95.62 198 ARG A CA 1
ATOM 1615 C C . ARG A 1 198 ? -19.362 -2.202 4.942 1.00 95.62 198 ARG A C 1
ATOM 1617 O O . ARG A 1 198 ? -19.537 -2.810 3.895 1.00 95.62 198 ARG A O 1
ATOM 1624 N N . VAL A 1 199 ? -18.221 -2.251 5.628 1.00 96.88 199 VAL A N 1
ATOM 1625 C CA . VAL A 1 199 ? -17.070 -3.060 5.210 1.00 96.88 199 VAL A CA 1
ATOM 1626 C C . VAL A 1 199 ? -17.416 -4.550 5.185 1.00 96.88 199 VAL A C 1
ATOM 1628 O O . VAL A 1 199 ? -16.956 -5.241 4.288 1.00 96.88 199 VAL A O 1
ATOM 1631 N N . VAL A 1 200 ? -18.223 -5.053 6.117 1.00 98.06 200 VAL A N 1
ATOM 1632 C CA . VAL A 1 200 ? -18.646 -6.462 6.153 1.00 98.06 200 VAL A CA 1
ATOM 1633 C C . VAL A 1 200 ? -19.714 -6.761 5.098 1.00 98.06 200 VAL A C 1
ATOM 1635 O O . VAL A 1 200 ? -19.607 -7.763 4.399 1.00 98.06 200 VAL A O 1
ATOM 1638 N N . ASP A 1 201 ? -20.714 -5.891 4.950 1.00 96.06 201 ASP A N 1
ATOM 1639 C CA . ASP A 1 201 ? -21.836 -6.081 4.021 1.00 96.06 201 ASP A CA 1
ATOM 1640 C C . ASP A 1 201 ? -21.425 -5.934 2.550 1.00 96.06 201 ASP A C 1
ATOM 1642 O O . ASP A 1 201 ? -22.030 -6.547 1.674 1.00 96.06 201 ASP A O 1
ATOM 1646 N N . ALA A 1 202 ? -20.417 -5.105 2.265 1.00 92.81 202 ALA A N 1
ATOM 1647 C CA . ALA A 1 202 ? -19.933 -4.863 0.907 1.00 92.81 202 ALA A CA 1
ATOM 1648 C C . ALA A 1 202 ? -18.891 -5.890 0.433 1.00 92.81 202 ALA A C 1
ATOM 1650 O O . ALA A 1 202 ? -18.389 -5.764 -0.692 1.00 92.81 202 ALA A O 1
ATOM 1651 N N . LEU A 1 203 ? -18.544 -6.883 1.267 1.00 91.62 203 LEU A N 1
ATOM 1652 C CA . LEU A 1 203 ? -17.663 -7.967 0.847 1.00 91.62 203 LEU A CA 1
ATOM 1653 C C . LEU A 1 203 ? -18.325 -8.721 -0.317 1.00 91.62 203 LEU A C 1
ATOM 1655 O O . LEU A 1 203 ? -19.546 -8.885 -0.345 1.00 91.62 203 LEU A O 1
ATOM 1659 N N . PRO A 1 204 ? -17.546 -9.156 -1.320 1.00 84.38 204 PRO A N 1
ATOM 1660 C CA . PRO A 1 204 ? -18.117 -9.853 -2.461 1.00 84.38 204 PRO A CA 1
ATOM 1661 C C . PRO A 1 204 ? -18.726 -11.189 -2.021 1.00 84.38 204 PRO A C 1
ATOM 1663 O O . PRO A 1 204 ? -18.172 -11.874 -1.167 1.00 84.38 204 PRO A O 1
ATOM 1666 N N . ALA A 1 205 ? -19.829 -11.590 -2.654 1.00 79.00 205 ALA A N 1
ATOM 1667 C CA . ALA A 1 205 ? -20.483 -12.867 -2.356 1.00 79.00 205 ALA A CA 1
ATOM 1668 C C . ALA A 1 205 ? -19.575 -14.083 -2.633 1.00 79.00 205 ALA A C 1
ATOM 1670 O O . ALA A 1 205 ? -19.653 -15.083 -1.928 1.00 79.00 205 ALA A O 1
ATOM 1671 N N . ASP A 1 206 ? -18.688 -13.969 -3.628 1.00 74.50 206 ASP A N 1
ATOM 1672 C CA . ASP A 1 206 ? -17.748 -15.014 -4.028 1.00 74.50 206 ASP A CA 1
ATOM 1673 C C . ASP A 1 206 ? -16.308 -14.498 -4.038 1.00 74.50 206 ASP A C 1
ATOM 1675 O O . ASP A 1 206 ? -16.031 -13.374 -4.473 1.00 74.50 206 ASP A O 1
ATOM 1679 N N . TYR A 1 207 ? -15.364 -15.359 -3.640 1.00 71.94 207 TYR A N 1
ATOM 1680 C CA . TYR A 1 207 ? -13.945 -15.051 -3.785 1.00 71.94 207 TYR A CA 1
ATOM 1681 C C . TYR A 1 207 ? -13.561 -15.234 -5.260 1.00 71.94 207 TYR A C 1
ATOM 1683 O O . TYR A 1 207 ? -13.679 -16.346 -5.789 1.00 71.94 207 TYR A O 1
ATOM 1691 N N . PRO A 1 208 ? -13.105 -14.186 -5.970 1.00 66.12 208 PRO A N 1
ATOM 1692 C CA . PRO A 1 208 ? -12.796 -14.302 -7.386 1.00 66.12 208 PRO A CA 1
ATOM 1693 C C . PRO A 1 208 ? -11.632 -15.280 -7.588 1.00 66.12 208 PRO A C 1
ATOM 1695 O O . PRO A 1 208 ? -10.480 -14.969 -7.293 1.00 66.12 208 PRO A O 1
ATOM 1698 N N . LYS A 1 209 ? -11.931 -16.464 -8.144 1.00 54.56 209 LYS A N 1
ATOM 1699 C CA . LYS A 1 209 ? -10.952 -17.539 -8.420 1.00 54.56 209 LYS A CA 1
ATOM 1700 C C . LYS A 1 209 ? -9.871 -17.137 -9.438 1.00 54.56 209 LYS A C 1
ATOM 1702 O O . LYS A 1 209 ? -8.876 -17.837 -9.595 1.00 54.56 209 LYS A O 1
ATOM 1707 N N . GLN A 1 210 ? -10.058 -16.014 -10.134 1.00 47.44 210 GLN A N 1
ATOM 1708 C CA . GLN A 1 210 ? -9.128 -15.454 -11.115 1.00 47.44 210 GLN A CA 1
ATOM 1709 C C . GLN A 1 210 ? -8.401 -14.234 -10.527 1.00 47.44 210 GLN A C 1
ATOM 1711 O O . GLN A 1 210 ? -9.012 -13.188 -10.330 1.00 47.44 210 GLN A O 1
ATOM 1716 N N . ALA A 1 211 ? -7.103 -14.411 -10.254 1.00 46.59 211 ALA A N 1
ATOM 1717 C CA . ALA A 1 211 ? -5.993 -13.447 -10.135 1.00 46.59 211 ALA A CA 1
ATOM 1718 C C . ALA A 1 211 ? -6.239 -11.999 -9.635 1.00 46.59 211 ALA A C 1
ATOM 1720 O O . ALA A 1 211 ? -5.428 -11.118 -9.925 1.00 46.59 211 ALA A O 1
ATOM 1721 N N . LYS A 1 212 ? -7.285 -11.700 -8.857 1.00 52.97 212 LYS A N 1
ATOM 1722 C CA . LYS A 1 212 ? -7.370 -10.419 -8.141 1.00 52.97 212 LYS A CA 1
ATOM 1723 C C . LYS A 1 212 ? -6.598 -10.534 -6.834 1.00 52.97 212 LYS A C 1
ATOM 1725 O O . LYS A 1 212 ? -6.884 -11.392 -6.003 1.00 52.97 212 LYS A O 1
ATOM 1730 N N . SER A 1 213 ? -5.585 -9.681 -6.680 1.00 72.25 213 SER A N 1
ATOM 1731 C CA . SER A 1 213 ? -4.789 -9.608 -5.454 1.00 72.25 213 SER A CA 1
ATOM 1732 C C . SER A 1 213 ? -5.709 -9.371 -4.248 1.00 72.25 213 SER A C 1
ATOM 1734 O O . SER A 1 213 ? -6.567 -8.484 -4.343 1.00 72.25 213 SER A O 1
ATOM 1736 N N . PRO A 1 214 ? -5.517 -10.092 -3.121 1.00 75.06 214 PRO A N 1
ATOM 1737 C CA . PRO A 1 214 ? -6.254 -9.868 -1.878 1.00 75.06 214 PRO A CA 1
ATOM 1738 C C . PRO A 1 214 ? -6.370 -8.392 -1.500 1.00 75.06 214 PRO A C 1
ATOM 1740 O O . PRO A 1 214 ? -7.435 -7.960 -1.087 1.00 75.06 214 PRO A O 1
ATOM 1743 N N . VAL A 1 215 ? -5.333 -7.594 -1.785 1.00 76.69 215 VAL A N 1
ATOM 1744 C CA . VAL A 1 215 ? -5.289 -6.134 -1.591 1.00 76.69 215 VAL A CA 1
ATOM 1745 C C . VAL A 1 215 ? -6.561 -5.417 -2.061 1.00 76.69 215 VAL A C 1
ATOM 1747 O O . VAL A 1 215 ? -7.028 -4.507 -1.383 1.00 76.69 215 VAL A O 1
ATOM 1750 N N . TYR A 1 216 ? -7.126 -5.828 -3.200 1.00 78.19 216 TYR A N 1
ATOM 1751 C CA . TYR A 1 216 ? -8.293 -5.190 -3.824 1.00 78.19 216 TYR A CA 1
ATOM 1752 C C . TYR A 1 216 ? -9.623 -5.878 -3.526 1.00 78.19 216 TYR A C 1
ATOM 1754 O O . TYR A 1 216 ? -10.669 -5.292 -3.792 1.00 78.19 216 TYR A O 1
ATOM 1762 N N . VAL A 1 217 ? -9.592 -7.122 -3.049 1.00 80.88 217 VAL A N 1
ATOM 1763 C CA . VAL A 1 217 ? -10.800 -7.918 -2.787 1.00 80.88 217 VAL A CA 1
ATOM 1764 C C . VAL A 1 217 ? -11.204 -7.791 -1.325 1.00 80.88 217 VAL A C 1
ATOM 1766 O O . VAL A 1 217 ? -12.373 -7.579 -1.033 1.00 80.88 217 VAL A O 1
ATOM 1769 N N . THR A 1 218 ? -10.229 -7.903 -0.427 1.00 86.75 218 THR A N 1
ATOM 1770 C CA . THR A 1 218 ? -10.431 -7.945 1.024 1.00 86.75 218 THR A CA 1
ATOM 1771 C C . THR A 1 218 ? -9.474 -7.020 1.778 1.00 86.75 218 THR A C 1
ATOM 1773 O O . THR A 1 218 ? -9.767 -6.651 2.900 1.00 86.75 218 THR A O 1
ATOM 1776 N N . GLY A 1 219 ? -8.355 -6.620 1.172 1.00 88.12 219 GLY A N 1
ATOM 1777 C CA . GLY A 1 219 ? -7.265 -5.905 1.833 1.00 88.12 219 GLY A CA 1
ATOM 1778 C C . GLY A 1 219 ? -7.405 -4.374 1.853 1.00 88.12 219 GLY A C 1
ATOM 1779 O O . GLY A 1 219 ? -8.506 -3.830 1.709 1.00 88.12 219 GLY A O 1
ATOM 1780 N N . PRO A 1 220 ? -6.292 -3.629 2.000 1.00 87.19 220 PRO A N 1
ATOM 1781 C CA . PRO A 1 220 ? -6.333 -2.189 2.266 1.00 87.19 220 PRO A CA 1
ATOM 1782 C C . PRO A 1 220 ? -6.954 -1.354 1.136 1.00 87.19 220 PRO A C 1
ATOM 1784 O O . PRO A 1 220 ? -7.584 -0.332 1.409 1.00 87.19 220 PRO A O 1
ATOM 1787 N N . ALA A 1 221 ? -6.873 -1.778 -0.132 1.00 81.12 221 ALA A N 1
ATOM 1788 C CA . ALA A 1 221 ? -7.534 -1.045 -1.214 1.00 81.12 221 ALA A CA 1
ATOM 1789 C C . ALA A 1 221 ? -9.063 -1.202 -1.160 1.00 81.12 221 ALA A C 1
ATOM 1791 O O . ALA A 1 221 ? -9.780 -0.223 -1.382 1.00 81.12 221 ALA A O 1
ATOM 1792 N N . TYR A 1 222 ? -9.555 -2.401 -0.822 1.00 86.69 222 TYR A N 1
ATOM 1793 C CA . TYR A 1 222 ? -10.976 -2.650 -0.563 1.00 86.69 222 TYR A CA 1
ATOM 1794 C C . TYR A 1 222 ? -11.468 -1.820 0.630 1.00 86.69 222 TYR A C 1
ATOM 1796 O O . TYR A 1 222 ? -12.408 -1.032 0.498 1.00 86.69 222 TYR A O 1
ATOM 1804 N N . PHE A 1 223 ? -10.775 -1.922 1.765 1.00 94.44 223 PHE A N 1
ATOM 1805 C CA . PHE A 1 223 ? -11.101 -1.189 2.988 1.00 94.44 223 PHE A CA 1
ATOM 1806 C C . PHE A 1 223 ? -11.147 0.323 2.765 1.00 94.44 223 PHE A C 1
ATOM 1808 O O . PHE A 1 223 ? -12.138 0.991 3.068 1.00 94.44 223 PHE A O 1
ATOM 1815 N N . SER A 1 224 ? -10.095 0.860 2.142 1.00 89.56 224 SER A N 1
ATOM 1816 C CA . SER A 1 224 ? -9.997 2.276 1.814 1.00 89.56 224 SER A CA 1
ATOM 1817 C C . SER A 1 224 ? -11.127 2.723 0.891 1.00 89.56 224 SER A C 1
ATOM 1819 O O . SER A 1 224 ? -11.661 3.818 1.073 1.00 89.56 224 SER A O 1
ATOM 1821 N N . HIS A 1 225 ? -11.510 1.906 -0.094 1.00 85.75 225 HIS A N 1
ATOM 1822 C CA . HIS A 1 225 ? -12.624 2.222 -0.981 1.00 85.75 225 HIS A CA 1
ATOM 1823 C C . HIS A 1 225 ? -13.938 2.378 -0.207 1.00 85.75 225 HIS A C 1
ATOM 1825 O O . HIS A 1 225 ? -14.619 3.387 -0.397 1.00 85.75 225 HIS A O 1
ATOM 1831 N N . GLN A 1 226 ? -14.256 1.446 0.698 1.00 90.75 226 GLN A N 1
ATOM 1832 C CA . GLN A 1 226 ? -15.502 1.493 1.468 1.00 90.75 226 GLN A CA 1
ATOM 1833 C C . GLN A 1 226 ? -15.576 2.707 2.394 1.00 90.75 226 GLN A C 1
ATOM 1835 O O . GLN A 1 226 ? -16.593 3.403 2.409 1.00 90.75 226 GLN A O 1
ATOM 1840 N N . ILE A 1 227 ? -14.486 3.020 3.102 1.00 92.00 227 ILE A N 1
ATOM 1841 C CA . ILE A 1 227 ? -14.443 4.198 3.977 1.00 92.00 227 ILE A CA 1
ATOM 1842 C C . ILE A 1 227 ? -14.569 5.478 3.150 1.00 92.00 227 ILE A C 1
ATOM 1844 O O . ILE A 1 227 ? -15.402 6.326 3.453 1.00 92.00 227 ILE A O 1
ATOM 1848 N N . LYS A 1 228 ? -13.794 5.623 2.066 1.00 87.06 228 LYS A N 1
ATOM 1849 C CA . LYS A 1 228 ? -13.855 6.826 1.219 1.00 87.06 228 LYS A CA 1
ATOM 1850 C C . LYS A 1 228 ? -15.234 7.027 0.592 1.00 87.06 228 LYS A C 1
ATOM 1852 O O . LYS A 1 228 ? -15.667 8.170 0.478 1.00 87.06 228 LYS A O 1
ATOM 1857 N N . ALA A 1 229 ? -15.918 5.954 0.194 1.00 86.19 229 ALA A N 1
ATOM 1858 C CA . ALA A 1 229 ? -17.284 6.038 -0.316 1.00 86.19 229 ALA A CA 1
ATOM 1859 C C . ALA A 1 229 ? -18.248 6.562 0.761 1.00 86.19 229 ALA A C 1
ATOM 1861 O O . ALA A 1 229 ? -18.948 7.543 0.528 1.00 86.19 229 ALA A O 1
ATOM 1862 N N . MET A 1 230 ? -18.194 5.999 1.970 1.00 87.94 230 MET A N 1
ATOM 1863 C CA . MET A 1 230 ? -19.018 6.435 3.101 1.00 87.94 230 MET A CA 1
ATOM 1864 C C . MET A 1 230 ? -18.766 7.897 3.503 1.00 87.94 230 MET A C 1
ATOM 1866 O O . MET A 1 230 ? -19.708 8.647 3.755 1.00 87.94 230 MET A O 1
ATOM 1870 N N . LEU A 1 231 ? -17.500 8.326 3.504 1.00 85.12 231 LEU A N 1
ATOM 1871 C CA . LEU A 1 231 ? -17.115 9.715 3.760 1.00 85.12 231 LEU A CA 1
ATOM 1872 C C . LEU A 1 231 ? -17.707 10.681 2.718 1.00 85.12 231 LEU A C 1
ATOM 1874 O O . LEU A 1 231 ? -18.197 11.749 3.080 1.00 85.12 231 LEU A O 1
ATOM 1878 N N . ARG A 1 232 ? -17.697 10.302 1.433 1.00 83.81 232 ARG A N 1
ATOM 1879 C CA . ARG A 1 232 ? -18.258 11.104 0.328 1.00 83.81 232 ARG A CA 1
ATOM 1880 C C . ARG A 1 232 ? -19.779 11.203 0.376 1.00 83.81 232 ARG A C 1
ATOM 1882 O O . ARG A 1 232 ? -20.332 12.231 0.014 1.00 83.81 232 ARG A O 1
ATOM 1889 N N . GLU A 1 233 ? -20.443 10.157 0.853 1.00 84.56 233 GLU A N 1
ATOM 1890 C CA . GLU A 1 233 ? -21.893 10.133 1.075 1.00 84.56 233 GLU A CA 1
ATOM 1891 C C . GLU A 1 233 ? -22.318 10.963 2.306 1.00 84.56 233 GLU A C 1
ATOM 1893 O O . GLU A 1 233 ? -23.506 11.085 2.590 1.00 84.56 233 GLU A O 1
ATOM 1898 N N . GLY A 1 234 ? -21.363 11.535 3.054 1.00 79.44 234 GLY A N 1
ATOM 1899 C CA . GLY A 1 234 ? -21.619 12.306 4.274 1.00 79.44 234 GLY A CA 1
ATOM 1900 C C . GLY A 1 234 ? -21.905 11.445 5.509 1.00 79.44 234 GLY A C 1
ATOM 1901 O O . GLY A 1 234 ? -22.148 11.978 6.591 1.00 79.44 234 GLY A O 1
ATOM 1902 N N . GLY A 1 235 ? -21.834 10.117 5.384 1.00 70.06 235 GLY A N 1
ATOM 1903 C CA . GLY A 1 235 ? -22.163 9.158 6.436 1.00 70.06 235 GLY A CA 1
ATOM 1904 C C . GLY A 1 235 ? -21.029 8.941 7.433 1.00 70.06 235 GLY A C 1
ATOM 1905 O O . GLY A 1 235 ? -20.576 7.816 7.578 1.00 70.06 235 GLY A O 1
ATOM 1906 N N . THR A 1 236 ? -20.538 9.981 8.112 1.00 79.69 236 THR A N 1
ATOM 1907 C CA . THR A 1 236 ? -19.435 9.824 9.085 1.00 79.69 236 THR A CA 1
ATOM 1908 C C . THR A 1 236 ? -19.954 9.811 10.528 1.00 79.69 236 THR A C 1
ATOM 1910 O O . THR A 1 236 ? -20.420 10.851 10.998 1.00 79.69 236 THR A O 1
ATOM 1913 N N . PRO A 1 237 ? -19.880 8.679 11.259 1.00 83.62 237 PRO A N 1
ATOM 1914 C CA . PRO A 1 237 ? -20.265 8.626 12.667 1.00 83.62 237 PRO A CA 1
ATOM 1915 C C . PRO A 1 237 ? -19.416 9.571 13.528 1.00 83.62 237 PRO A C 1
ATOM 1917 O O . PRO A 1 237 ? -18.222 9.754 13.274 1.00 83.62 237 PRO A O 1
ATOM 1920 N N . ALA A 1 238 ? -20.010 10.145 14.577 1.00 85.38 238 ALA A N 1
ATOM 1921 C CA . ALA A 1 238 ? -19.275 10.950 15.554 1.00 85.38 238 ALA A CA 1
ATOM 1922 C C . ALA A 1 238 ? -18.167 10.119 16.225 1.00 85.38 238 ALA A C 1
ATOM 1924 O O . ALA A 1 238 ? -18.387 8.952 16.546 1.00 85.38 238 ALA A O 1
ATOM 1925 N N . GLY A 1 239 ? -16.988 10.713 16.431 1.00 88.25 239 GLY A N 1
ATOM 1926 C CA . GLY A 1 239 ? -15.816 10.012 16.969 1.00 88.25 239 GLY A CA 1
ATOM 1927 C C . GLY A 1 239 ? -15.045 9.163 15.954 1.00 88.25 239 GLY A C 1
ATOM 1928 O O . GLY A 1 239 ? -14.253 8.318 16.361 1.00 88.25 239 GLY A O 1
ATOM 1929 N N . THR A 1 240 ? -15.268 9.370 14.652 1.00 91.75 240 THR A N 1
ATOM 1930 C CA . THR A 1 240 ? -14.465 8.763 13.580 1.00 91.75 240 THR A CA 1
ATOM 1931 C C . THR A 1 240 ? -13.233 9.615 13.295 1.00 91.75 240 THR A C 1
ATOM 1933 O O . THR A 1 240 ? -13.377 10.769 12.892 1.00 91.75 240 THR A O 1
ATOM 1936 N N . VAL A 1 241 ? -12.038 9.032 13.403 1.00 93.62 241 VAL A N 1
ATOM 1937 C CA . VAL A 1 241 ? -10.775 9.688 13.025 1.00 93.62 241 VAL A CA 1
ATOM 1938 C C . VAL A 1 241 ? -9.969 8.793 12.093 1.00 93.62 241 VAL A C 1
ATOM 1940 O O . VAL A 1 241 ? -9.770 7.613 12.357 1.00 93.62 241 VAL A O 1
ATOM 1943 N N . ILE A 1 242 ? -9.456 9.357 11.003 1.00 94.50 242 ILE A N 1
ATOM 1944 C CA . ILE A 1 242 ? -8.472 8.683 10.154 1.00 94.50 242 ILE A CA 1
ATOM 1945 C C . ILE A 1 242 ? -7.144 9.407 10.351 1.00 94.50 242 ILE A C 1
ATOM 1947 O O . ILE A 1 242 ? -6.984 10.551 9.926 1.00 94.50 242 ILE A O 1
ATOM 1951 N N . PHE A 1 243 ? -6.216 8.753 11.038 1.00 94.50 243 PHE A N 1
ATOM 1952 C CA . PHE A 1 243 ? -4.955 9.351 11.448 1.00 94.50 243 PHE A CA 1
ATOM 1953 C C . PHE A 1 243 ? -3.978 9.496 10.273 1.00 94.50 243 PHE A C 1
ATOM 1955 O O . PHE A 1 243 ? -3.944 8.632 9.388 1.00 94.50 243 PHE A O 1
ATOM 1962 N N . PRO A 1 244 ? -3.162 10.565 10.261 1.00 92.19 244 PRO A N 1
ATOM 1963 C CA . PRO A 1 244 ? -2.110 10.733 9.269 1.00 92.19 244 PRO A CA 1
ATOM 1964 C C . PRO A 1 244 ? -0.987 9.698 9.462 1.00 92.19 244 PRO A C 1
ATOM 1966 O O . PRO A 1 244 ? -0.915 8.993 10.472 1.00 92.19 244 PRO A O 1
ATOM 1969 N N . THR A 1 245 ? -0.119 9.596 8.457 1.00 90.06 245 THR A N 1
ATOM 1970 C CA . THR A 1 245 ? 0.811 8.478 8.249 1.00 90.06 245 THR A CA 1
ATOM 1971 C C . THR A 1 245 ? 1.650 8.101 9.473 1.00 90.06 245 THR A C 1
ATOM 1973 O O . THR A 1 245 ? 1.723 6.923 9.821 1.00 90.06 245 THR A O 1
ATOM 1976 N N . THR A 1 246 ? 2.265 9.067 10.165 1.00 89.50 246 THR A N 1
ATOM 1977 C CA . THR A 1 246 ? 3.249 8.762 11.226 1.00 89.50 246 THR A CA 1
ATOM 1978 C C . THR A 1 246 ? 2.661 8.106 12.469 1.00 89.50 246 THR A C 1
ATOM 1980 O O . THR A 1 246 ? 3.410 7.516 13.234 1.00 89.50 246 THR A O 1
ATOM 1983 N N . VAL A 1 247 ? 1.343 8.152 12.673 1.00 91.31 247 VAL A N 1
ATOM 1984 C CA . VAL A 1 247 ? 0.721 7.616 13.895 1.00 91.31 247 VAL A CA 1
ATOM 1985 C C . VAL A 1 247 ? 0.734 6.087 13.923 1.00 91.31 247 VAL A C 1
ATOM 1987 O O . VAL A 1 247 ? 0.948 5.494 14.980 1.00 91.31 247 VAL A O 1
ATOM 1990 N N . PHE A 1 248 ? 0.525 5.455 12.765 1.00 94.50 248 PHE A N 1
ATOM 1991 C CA . PHE A 1 248 ? 0.376 3.999 12.645 1.00 94.50 248 PHE A CA 1
ATOM 1992 C C . PHE A 1 248 ? 1.263 3.364 11.563 1.00 94.50 248 PHE A C 1
ATOM 1994 O O . PHE A 1 248 ? 1.555 2.170 11.622 1.00 94.50 248 PHE A O 1
ATOM 2001 N N . TYR A 1 249 ? 1.711 4.153 10.582 1.00 91.94 249 TYR A N 1
ATOM 2002 C CA . TYR A 1 249 ? 2.516 3.697 9.448 1.00 91.94 249 TYR A CA 1
ATOM 2003 C C . TYR A 1 249 ? 3.768 4.575 9.256 1.00 91.94 249 TYR A C 1
ATOM 2005 O O . TYR A 1 249 ? 3.978 5.121 8.173 1.00 91.94 249 TYR A O 1
ATOM 2013 N N . PRO A 1 250 ? 4.630 4.730 10.280 1.00 86.00 250 PRO A N 1
ATOM 2014 C CA . PRO A 1 250 ? 5.792 5.627 10.227 1.00 86.00 250 PRO A CA 1
ATOM 2015 C C . PRO A 1 250 ? 6.872 5.199 9.221 1.00 86.00 250 PRO A C 1
ATOM 2017 O O . PRO A 1 250 ? 7.734 6.011 8.882 1.00 86.00 250 PRO A O 1
ATOM 2020 N N . HIS A 1 251 ? 6.838 3.937 8.775 1.00 82.38 251 HIS A N 1
ATOM 2021 C CA . HIS A 1 251 ? 7.843 3.322 7.911 1.00 82.38 251 HIS A CA 1
ATOM 2022 C C . HIS A 1 251 ? 7.209 2.754 6.647 1.00 82.38 251 HIS A C 1
ATOM 2024 O O . HIS A 1 251 ? 6.173 2.077 6.674 1.00 82.38 251 HIS A O 1
ATOM 2030 N N . THR A 1 252 ? 7.895 2.951 5.528 1.00 80.50 252 THR A N 1
ATOM 2031 C CA . THR A 1 252 ? 7.602 2.239 4.290 1.00 80.50 252 THR A CA 1
ATOM 2032 C C . THR A 1 252 ? 8.117 0.805 4.344 1.00 80.50 252 THR A C 1
ATOM 2034 O O . THR A 1 252 ? 9.129 0.502 4.975 1.00 80.50 252 THR A O 1
ATOM 2037 N N . LYS A 1 253 ? 7.488 -0.090 3.582 1.00 76.00 253 LYS A N 1
ATOM 2038 C CA . LYS A 1 253 ? 7.962 -1.456 3.345 1.00 76.00 253 LYS A CA 1
ATOM 2039 C C . LYS A 1 253 ? 9.418 -1.482 2.885 1.00 76.00 253 LYS A C 1
ATOM 2041 O O . LYS A 1 253 ? 10.167 -2.364 3.287 1.00 76.00 253 LYS A O 1
ATOM 2046 N N . ASN A 1 254 ? 9.831 -0.518 2.063 1.00 72.44 254 ASN A N 1
ATOM 2047 C CA . ASN A 1 254 ? 11.213 -0.429 1.603 1.00 72.44 254 ASN A CA 1
ATOM 2048 C C . ASN A 1 254 ? 12.172 -0.058 2.739 1.00 72.44 254 ASN A C 1
ATOM 2050 O O . ASN A 1 254 ? 13.205 -0.702 2.858 1.00 72.44 254 ASN A O 1
ATOM 2054 N N . GLU A 1 255 ? 11.831 0.910 3.594 1.00 71.94 255 GLU A N 1
ATOM 2055 C CA . GLU A 1 255 ? 12.649 1.245 4.771 1.00 71.94 255 GLU A CA 1
ATOM 2056 C C . GLU A 1 255 ? 12.783 0.045 5.711 1.00 71.94 255 GLU A C 1
ATOM 2058 O O . GLU A 1 255 ? 13.894 -0.267 6.136 1.00 71.94 255 GLU A O 1
ATOM 2063 N N . VAL A 1 256 ? 11.692 -0.689 5.957 1.00 71.44 256 VAL A N 1
ATOM 2064 C CA . VAL A 1 256 ? 11.724 -1.901 6.789 1.00 71.44 256 VAL A CA 1
ATOM 2065 C C . VAL A 1 256 ? 12.622 -2.981 6.181 1.00 71.44 256 VAL A C 1
ATOM 2067 O O . VAL A 1 256 ? 13.451 -3.567 6.877 1.00 71.44 256 VAL A O 1
ATOM 2070 N N . LEU A 1 257 ? 12.503 -3.233 4.874 1.00 69.50 257 LEU A N 1
ATOM 2071 C CA . LEU A 1 257 ? 13.330 -4.222 4.179 1.00 69.50 257 LEU A CA 1
ATOM 2072 C C . LEU A 1 257 ? 14.813 -3.828 4.148 1.00 69.50 257 LEU A C 1
ATOM 2074 O O . LEU A 1 257 ? 15.671 -4.693 4.327 1.00 69.50 257 LEU A O 1
ATOM 2078 N N . THR A 1 258 ? 15.115 -2.546 3.934 1.00 66.25 258 THR A N 1
ATOM 2079 C CA . THR A 1 258 ? 16.485 -2.022 3.950 1.00 66.25 258 THR A CA 1
ATOM 2080 C C . THR A 1 258 ? 17.090 -2.139 5.343 1.00 66.25 258 THR A C 1
ATOM 2082 O O . THR A 1 258 ? 18.159 -2.726 5.483 1.00 66.25 258 THR A O 1
ATOM 2085 N N . ALA A 1 259 ? 16.380 -1.692 6.382 1.00 61.22 259 ALA A N 1
ATOM 2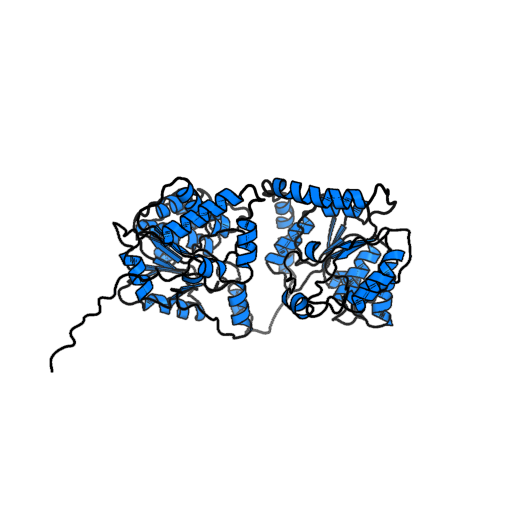086 C CA . ALA A 1 259 ? 16.843 -1.798 7.762 1.00 61.22 259 ALA A CA 1
ATOM 2087 C C . ALA A 1 259 ? 17.095 -3.257 8.171 1.00 61.22 259 ALA A C 1
ATOM 2089 O O . ALA A 1 259 ? 18.135 -3.560 8.750 1.00 61.22 259 ALA A O 1
ATOM 2090 N N . ALA A 1 260 ? 16.209 -4.184 7.793 1.00 62.19 260 ALA A N 1
ATOM 2091 C CA . ALA A 1 260 ? 16.405 -5.609 8.050 1.00 62.19 260 ALA A CA 1
ATOM 2092 C C . ALA A 1 260 ? 17.648 -6.177 7.338 1.00 62.19 260 ALA A C 1
ATOM 2094 O O . ALA A 1 260 ? 18.361 -7.004 7.905 1.00 62.19 260 ALA A O 1
ATOM 2095 N N . LYS A 1 261 ? 17.922 -5.739 6.102 1.00 60.22 261 LYS A N 1
ATOM 2096 C CA . LYS A 1 261 ? 19.095 -6.173 5.326 1.00 60.22 261 LYS A CA 1
ATOM 2097 C C . LYS A 1 261 ? 20.401 -5.612 5.890 1.00 60.22 261 LYS A C 1
ATOM 2099 O O . LYS A 1 261 ? 21.407 -6.314 5.908 1.00 60.22 261 LYS A O 1
ATOM 2104 N N . GLU A 1 262 ? 20.383 -4.356 6.314 1.00 58.94 262 GLU A N 1
ATOM 2105 C CA . GLU A 1 262 ? 21.561 -3.612 6.769 1.00 58.94 262 GLU A CA 1
ATOM 2106 C C . GLU A 1 262 ? 21.784 -3.714 8.282 1.00 58.94 262 GLU A C 1
ATOM 2108 O O . GLU A 1 262 ? 22.742 -3.144 8.795 1.00 58.94 262 GLU A O 1
ATOM 2113 N N . GLN A 1 263 ? 20.915 -4.439 8.997 1.00 55.06 263 GLN A N 1
ATOM 2114 C CA . GLN A 1 263 ? 20.873 -4.472 10.465 1.00 55.06 263 GLN A CA 1
ATOM 2115 C C . GLN A 1 263 ? 20.774 -3.060 11.075 1.00 55.06 263 GLN A C 1
ATOM 2117 O O . GLN A 1 263 ? 21.306 -2.780 12.148 1.00 55.06 263 GLN A O 1
ATOM 2122 N N . GLY A 1 264 ? 20.097 -2.160 10.360 1.00 48.81 264 GLY A N 1
ATOM 2123 C CA . GLY A 1 264 ? 19.903 -0.770 10.745 1.00 48.81 264 GLY A CA 1
ATOM 2124 C C . GLY A 1 264 ? 18.751 -0.588 11.732 1.00 48.81 264 GLY A C 1
ATOM 2125 O O . GLY A 1 264 ? 17.836 -1.407 11.817 1.00 48.81 264 GLY A O 1
ATOM 2126 N N . VAL A 1 265 ? 18.775 0.529 12.460 1.00 58.72 265 VAL A N 1
ATOM 2127 C CA . VAL A 1 265 ? 17.700 0.925 13.380 1.00 58.72 265 VAL A CA 1
ATOM 2128 C C . VAL A 1 265 ? 16.728 1.857 12.660 1.00 58.72 265 VAL A C 1
ATOM 2130 O O . VAL A 1 265 ? 17.130 2.885 12.114 1.00 58.72 265 VAL A O 1
ATOM 2133 N N . LEU A 1 266 ? 15.439 1.516 12.685 1.00 69.94 266 LEU A N 1
ATOM 2134 C CA . LEU A 1 266 ? 14.375 2.370 12.162 1.00 69.94 266 LEU A CA 1
ATOM 2135 C C . LEU A 1 266 ? 14.065 3.501 13.150 1.00 69.94 266 LEU A C 1
ATOM 2137 O O . LEU A 1 266 ? 13.761 3.257 14.315 1.00 69.94 266 LEU A O 1
ATOM 2141 N N . GLN A 1 267 ? 14.136 4.744 12.675 1.00 71.44 267 GLN A N 1
ATOM 2142 C CA . GLN A 1 267 ? 13.857 5.936 13.478 1.00 71.44 267 GLN A CA 1
ATOM 2143 C C . GLN A 1 267 ? 12.363 6.261 13.452 1.00 71.44 267 GLN A C 1
ATOM 2145 O O . GLN A 1 267 ? 11.841 6.746 12.445 1.00 71.44 267 GLN A O 1
ATOM 2150 N N . THR A 1 268 ? 11.681 6.000 14.563 1.00 76.31 268 THR A N 1
ATOM 2151 C CA . THR A 1 268 ? 10.231 6.170 14.697 1.00 76.31 268 THR A CA 1
ATOM 2152 C C . THR A 1 268 ? 9.887 7.550 15.288 1.00 76.31 268 THR A C 1
ATOM 2154 O O . THR A 1 268 ? 10.446 7.912 16.324 1.00 76.31 268 THR A O 1
ATOM 2157 N N . PRO A 1 269 ? 8.988 8.342 14.665 1.00 78.25 269 PRO A N 1
ATOM 2158 C CA . PRO A 1 269 ? 8.542 9.625 15.217 1.00 78.25 269 PRO A CA 1
ATOM 2159 C C . PRO A 1 269 ? 7.890 9.492 16.612 1.00 78.25 269 PRO A C 1
ATOM 2161 O O . PRO A 1 269 ? 7.173 8.513 16.829 1.00 78.25 269 PRO A O 1
ATOM 2164 N N . PRO A 1 270 ? 8.061 10.458 17.539 1.00 80.00 270 PRO A N 1
ATOM 2165 C CA . PRO A 1 270 ? 7.513 10.386 18.906 1.00 80.00 270 PRO A CA 1
ATOM 2166 C C . PRO A 1 270 ? 5.981 10.306 18.996 1.00 80.00 270 PRO A C 1
ATOM 2168 O O . PRO A 1 270 ? 5.412 9.940 20.025 1.00 80.00 270 PRO A O 1
ATOM 2171 N N . GLU A 1 271 ? 5.275 10.706 17.944 1.00 80.88 271 GLU A N 1
ATOM 2172 C CA . GLU A 1 271 ? 3.822 10.611 17.858 1.00 80.88 271 GLU A CA 1
ATOM 2173 C C . GLU A 1 271 ? 3.310 9.206 17.494 1.00 80.88 271 GLU A C 1
ATOM 2175 O O . GLU A 1 271 ? 2.118 8.942 17.636 1.00 80.88 271 GLU A O 1
ATOM 2180 N N . THR A 1 272 ? 4.196 8.299 17.074 1.00 87.19 272 THR A N 1
ATOM 2181 C CA . THR A 1 272 ? 3.849 6.961 16.577 1.00 87.19 272 THR A CA 1
ATOM 2182 C C . THR A 1 272 ? 3.293 6.069 17.681 1.00 87.19 272 THR A C 1
ATOM 2184 O O . THR A 1 272 ? 4.021 5.657 18.579 1.00 87.19 272 THR A O 1
ATOM 2187 N N . ILE A 1 273 ? 2.028 5.671 17.583 1.00 89.75 273 ILE A N 1
ATOM 2188 C CA . ILE A 1 273 ? 1.422 4.717 18.520 1.00 89.75 273 ILE A CA 1
ATOM 2189 C C . ILE A 1 273 ? 1.883 3.292 18.217 1.00 89.75 273 ILE A C 1
ATOM 2191 O O . ILE A 1 273 ? 2.239 2.558 19.140 1.00 89.75 273 ILE A O 1
ATOM 2195 N N . CYS A 1 274 ? 1.915 2.911 16.938 1.00 90.75 274 CYS A N 1
ATOM 2196 C CA . CYS A 1 274 ? 2.442 1.623 16.498 1.00 90.75 274 CYS A CA 1
ATOM 2197 C C . CYS A 1 274 ? 3.118 1.704 15.125 1.00 90.75 274 CYS A C 1
ATOM 2199 O O . CYS A 1 274 ? 2.874 2.638 14.362 1.00 90.75 274 CYS A O 1
ATOM 2201 N N . ALA A 1 275 ? 3.930 0.701 14.788 1.00 87.75 275 ALA A N 1
ATOM 2202 C CA . ALA A 1 275 ? 4.514 0.547 13.455 1.00 87.75 275 ALA A CA 1
ATOM 2203 C C . ALA A 1 275 ? 4.213 -0.824 12.850 1.00 87.75 275 ALA A C 1
ATOM 2205 O O . ALA A 1 275 ? 4.177 -1.829 13.559 1.00 87.75 275 ALA A O 1
ATOM 2206 N N . HIS A 1 276 ? 4.051 -0.858 11.526 1.00 89.12 276 HIS A N 1
ATOM 2207 C CA . HIS A 1 276 ? 3.849 -2.073 10.734 1.00 89.12 276 HIS A CA 1
ATOM 2208 C C . HIS A 1 276 ? 5.146 -2.508 10.037 1.00 89.12 276 HIS A C 1
ATOM 2210 O O . HIS A 1 276 ? 5.793 -1.698 9.371 1.00 89.12 276 HIS A O 1
ATOM 2216 N N . TYR A 1 277 ? 5.517 -3.787 10.166 1.00 83.25 277 TYR A N 1
ATOM 2217 C CA . TYR A 1 277 ? 6.782 -4.345 9.662 1.00 83.25 277 TYR A CA 1
ATOM 2218 C C . TYR A 1 277 ? 6.642 -5.243 8.419 1.00 83.25 277 TYR A C 1
ATOM 2220 O O . TYR A 1 277 ? 7.644 -5.738 7.903 1.00 83.25 277 TYR A O 1
ATOM 2228 N N . TYR A 1 278 ? 5.431 -5.436 7.884 1.00 77.81 278 TYR A N 1
ATOM 2229 C CA . TYR A 1 278 ? 5.188 -6.133 6.609 1.00 77.81 278 TYR A CA 1
ATOM 2230 C C . TYR A 1 278 ? 5.862 -7.526 6.496 1.00 77.81 278 TYR A C 1
ATOM 2232 O O . TYR A 1 278 ? 6.485 -7.847 5.476 1.00 77.81 278 TYR A O 1
ATOM 2240 N N . GLY A 1 279 ? 5.738 -8.376 7.517 1.00 59.59 279 GLY A N 1
ATOM 2241 C CA . GLY A 1 279 ? 6.443 -9.649 7.734 1.00 59.59 279 GLY A CA 1
ATOM 2242 C C . GLY A 1 279 ? 6.150 -10.810 6.756 1.00 59.59 279 GLY A C 1
ATOM 2243 O O . GLY A 1 279 ? 6.309 -11.978 7.093 1.00 59.59 279 GLY A O 1
ATOM 2244 N N . LYS A 1 280 ? 5.817 -10.529 5.490 1.00 58.09 280 LYS A N 1
ATOM 2245 C CA . LYS A 1 280 ? 5.703 -11.502 4.376 1.00 58.09 280 LYS A CA 1
ATOM 2246 C C . LYS A 1 280 ? 4.570 -12.545 4.469 1.00 58.09 280 LYS A C 1
ATOM 2248 O O . LYS A 1 280 ? 4.606 -13.519 3.718 1.00 58.09 280 LYS A O 1
ATOM 2253 N N . SER A 1 281 ? 3.510 -12.323 5.248 1.00 38.91 281 SER A N 1
ATOM 2254 C CA . SER A 1 281 ? 2.315 -13.200 5.295 1.00 38.91 281 SER A CA 1
ATOM 2255 C C . SER A 1 281 ? 1.506 -13.279 3.979 1.00 38.91 281 SER A C 1
ATOM 2257 O O . SER A 1 281 ? 0.657 -14.152 3.818 1.00 38.91 281 SER A O 1
ATOM 2259 N N . TRP A 1 282 ? 1.800 -12.417 2.998 1.00 34.88 282 TRP A N 1
ATOM 2260 C CA . TRP A 1 282 ? 1.093 -12.322 1.709 1.00 34.88 282 TRP A CA 1
ATOM 2261 C C . TRP A 1 282 ? 1.683 -13.181 0.581 1.00 34.88 282 TRP A C 1
ATOM 2263 O O . TRP A 1 282 ? 1.160 -13.187 -0.536 1.00 34.88 282 TRP A O 1
ATOM 2273 N N . HIS A 1 283 ? 2.771 -13.908 0.844 1.00 31.62 283 HIS A N 1
ATOM 2274 C CA . HIS A 1 283 ? 3.450 -14.737 -0.148 1.00 31.62 283 HIS A CA 1
ATOM 2275 C C . HIS A 1 283 ? 3.348 -16.220 0.231 1.00 31.62 283 HIS A C 1
ATOM 2277 O O . HIS A 1 283 ? 3.802 -16.622 1.299 1.00 31.62 283 HIS A O 1
ATOM 2283 N N . LYS A 1 284 ? 2.804 -17.065 -0.664 1.00 24.20 284 LYS A N 1
ATOM 2284 C CA . LYS A 1 284 ? 2.963 -18.527 -0.569 1.00 24.20 284 LYS A CA 1
ATOM 2285 C C . LYS A 1 284 ? 4.457 -18.847 -0.686 1.00 24.20 284 LYS A C 1
ATOM 2287 O O . LYS A 1 284 ? 4.981 -18.989 -1.786 1.00 24.20 284 LYS A O 1
ATOM 2292 N N . MET A 1 285 ? 5.144 -18.996 0.439 1.00 26.38 285 MET A N 1
ATOM 2293 C CA . MET A 1 285 ? 6.347 -19.814 0.506 1.00 26.38 285 MET A CA 1
ATOM 2294 C C . MET A 1 285 ? 6.000 -21.070 1.288 1.00 26.38 285 MET A C 1
ATOM 2296 O O . MET A 1 285 ? 5.686 -21.025 2.472 1.00 26.38 285 MET A O 1
ATOM 2300 N N . SER A 1 286 ? 6.025 -22.207 0.593 1.00 27.92 286 SER A N 1
ATOM 2301 C CA . SER A 1 286 ? 5.878 -23.518 1.210 1.00 27.92 286 SER A CA 1
ATOM 2302 C C . SER A 1 286 ? 6.878 -23.669 2.359 1.00 27.92 286 SER A C 1
ATOM 2304 O O . SER A 1 286 ? 8.069 -23.406 2.177 1.00 27.92 286 SER A O 1
ATOM 2306 N N . ILE A 1 287 ? 6.406 -24.202 3.483 1.00 28.02 287 ILE A N 1
ATOM 2307 C CA . ILE A 1 287 ? 7.164 -24.621 4.679 1.00 28.02 287 ILE A CA 1
ATOM 2308 C C . ILE A 1 287 ? 8.400 -25.499 4.346 1.00 28.02 287 ILE A C 1
ATOM 2310 O O . ILE A 1 287 ? 9.314 -25.648 5.153 1.00 28.02 287 ILE A O 1
ATOM 2314 N N . ASN A 1 288 ? 8.510 -26.002 3.113 1.00 27.78 288 ASN A N 1
ATOM 2315 C CA . ASN A 1 288 ? 9.679 -26.712 2.599 1.00 27.78 288 ASN A CA 1
ATOM 2316 C C . ASN A 1 288 ? 10.954 -25.862 2.449 1.00 27.78 288 ASN A C 1
ATOM 2318 O O . ASN A 1 288 ? 12.028 -26.445 2.328 1.00 27.78 288 ASN A O 1
ATOM 2322 N N . THR A 1 289 ? 10.897 -24.527 2.492 1.00 28.41 289 THR A N 1
ATOM 2323 C CA . THR A 1 289 ? 12.122 -23.703 2.413 1.00 28.41 289 THR A CA 1
ATOM 2324 C C . THR A 1 289 ? 12.894 -23.655 3.739 1.00 28.41 289 THR A C 1
ATOM 2326 O O . THR A 1 289 ? 14.110 -23.504 3.718 1.00 28.41 289 THR A O 1
ATOM 2329 N N . LEU A 1 290 ? 12.247 -23.907 4.885 1.00 26.75 290 LEU A N 1
ATOM 2330 C CA . LEU A 1 290 ? 12.921 -23.952 6.195 1.00 26.75 290 LEU A CA 1
ATOM 2331 C C . LEU A 1 290 ? 13.567 -25.313 6.516 1.00 26.75 290 LEU A C 1
ATOM 2333 O O . LEU A 1 290 ? 14.443 -25.383 7.369 1.00 26.75 290 LEU A O 1
ATOM 2337 N N . LYS A 1 291 ? 13.215 -26.388 5.793 1.00 25.91 291 LYS A N 1
ATOM 2338 C CA . LYS A 1 291 ? 13.893 -27.700 5.893 1.00 25.91 291 LYS A CA 1
ATOM 2339 C C . LYS A 1 291 ? 15.045 -27.887 4.893 1.00 25.91 291 LYS A C 1
ATOM 2341 O O . LYS A 1 291 ? 15.759 -28.880 4.963 1.00 25.91 291 LYS A O 1
ATOM 2346 N N . ARG A 1 292 ? 15.246 -26.943 3.966 1.00 29.88 292 ARG A N 1
ATOM 2347 C CA . ARG A 1 292 ? 16.285 -27.009 2.916 1.00 29.88 292 ARG A CA 1
ATOM 2348 C C . ARG A 1 292 ? 17.678 -26.559 3.368 1.00 29.88 292 ARG A C 1
ATOM 2350 O O . ARG A 1 292 ? 18.609 -26.644 2.579 1.00 29.88 292 ARG A O 1
ATOM 2357 N N . ALA A 1 293 ? 17.838 -26.129 4.618 1.00 27.38 293 ALA A N 1
ATOM 2358 C CA . ALA A 1 293 ? 19.132 -25.727 5.169 1.00 27.38 293 ALA A CA 1
ATOM 2359 C C . ALA A 1 293 ? 19.913 -26.870 5.854 1.00 27.38 293 ALA A C 1
ATOM 2361 O O . ALA A 1 293 ? 20.989 -26.615 6.383 1.00 27.38 293 ALA A O 1
ATOM 2362 N N . SER A 1 294 ? 19.411 -28.115 5.872 1.00 25.58 294 SER A N 1
ATOM 2363 C CA . SER A 1 294 ? 20.002 -29.159 6.730 1.00 25.58 294 SER A CA 1
ATOM 2364 C C . SER A 1 294 ? 20.087 -30.582 6.159 1.00 25.58 294 SER A C 1
ATOM 2366 O O . SER A 1 294 ? 20.261 -31.514 6.939 1.00 25.58 294 SER A O 1
ATOM 2368 N N . ASN A 1 295 ? 20.046 -30.810 4.836 1.00 22.97 295 ASN A N 1
ATOM 2369 C CA . ASN A 1 295 ? 20.369 -32.156 4.324 1.00 22.97 295 ASN A CA 1
ATOM 2370 C C . ASN A 1 295 ? 21.019 -32.178 2.917 1.00 22.97 295 ASN A C 1
ATOM 2372 O O . ASN A 1 295 ? 20.378 -31.740 1.960 1.00 22.97 295 ASN A O 1
ATOM 2376 N N . PRO A 1 296 ? 22.260 -32.690 2.756 1.00 28.52 296 PRO A N 1
ATOM 2377 C CA . PRO A 1 296 ? 23.010 -32.645 1.499 1.00 28.52 296 PRO A CA 1
ATOM 2378 C C . PRO A 1 296 ? 22.964 -33.966 0.704 1.00 28.52 296 PRO A C 1
ATOM 2380 O O . PRO A 1 296 ? 24.008 -34.545 0.410 1.00 28.52 296 PRO A O 1
ATOM 2383 N N . SER A 1 297 ? 21.784 -34.481 0.334 1.00 27.39 297 SER A N 1
ATOM 2384 C CA . SER A 1 297 ? 21.722 -35.627 -0.598 1.00 27.39 297 SER A CA 1
ATOM 2385 C C . SER A 1 297 ? 20.381 -35.820 -1.341 1.00 27.39 297 SER A C 1
ATOM 2387 O O . SER A 1 297 ? 19.339 -36.011 -0.723 1.00 27.39 297 SER A O 1
ATOM 2389 N N . TYR A 1 298 ? 20.481 -35.905 -2.684 1.00 24.38 298 TYR A N 1
ATOM 2390 C CA . TYR A 1 298 ? 19.593 -36.607 -3.653 1.00 24.38 298 TYR A CA 1
ATOM 2391 C C . TYR A 1 298 ? 18.348 -35.871 -4.267 1.00 24.38 298 TYR A C 1
ATOM 2393 O O . TYR A 1 298 ? 17.924 -34.854 -3.726 1.00 24.38 298 TYR A O 1
ATOM 2401 N N . PRO A 1 299 ? 17.804 -36.274 -5.458 1.00 31.06 299 PRO A N 1
ATOM 2402 C CA . PRO A 1 299 ? 18.130 -35.682 -6.771 1.00 31.06 299 PRO A CA 1
ATOM 2403 C C . PRO A 1 299 ? 16.928 -35.353 -7.719 1.00 31.06 299 PRO A C 1
ATOM 2405 O O . PRO A 1 299 ? 15.781 -35.722 -7.484 1.00 31.06 299 PRO A O 1
ATOM 2408 N N . SER A 1 300 ? 17.299 -34.687 -8.826 1.00 28.09 300 SER A N 1
ATOM 2409 C CA . SER A 1 300 ? 16.720 -34.531 -10.186 1.00 28.09 300 SER A CA 1
ATOM 2410 C C . SER A 1 300 ? 15.319 -33.919 -10.453 1.00 28.09 300 SER A C 1
ATOM 2412 O O . SER A 1 300 ? 14.258 -34.536 -10.418 1.00 28.09 300 SER A O 1
ATOM 2414 N N . PHE A 1 301 ? 15.430 -32.676 -10.927 1.00 25.91 301 PHE A N 1
ATOM 2415 C CA . PHE A 1 301 ? 14.598 -31.740 -11.701 1.00 25.91 301 PHE A CA 1
ATOM 2416 C C . PHE A 1 301 ? 13.518 -32.255 -12.692 1.00 25.91 301 PHE A C 1
ATOM 2418 O O . PHE A 1 301 ? 12.663 -31.473 -13.103 1.00 25.91 301 PHE A O 1
ATOM 2425 N N . GLU A 1 302 ? 13.483 -33.527 -13.094 1.00 26.81 302 GLU A N 1
ATOM 2426 C CA . GLU A 1 302 ? 12.671 -33.955 -14.255 1.00 26.81 302 GLU A CA 1
ATOM 2427 C C . GLU A 1 302 ? 11.166 -34.116 -13.986 1.00 26.81 302 GLU A C 1
ATOM 2429 O O . GLU A 1 302 ? 10.358 -34.005 -14.908 1.00 26.81 302 GLU A O 1
ATOM 2434 N N . LYS A 1 303 ? 10.735 -34.294 -12.731 1.00 25.98 303 LYS A N 1
ATOM 2435 C CA . LYS A 1 303 ? 9.296 -34.414 -12.413 1.00 25.98 303 LYS A CA 1
ATOM 2436 C C . LYS A 1 303 ? 8.539 -33.080 -12.403 1.00 25.98 303 LYS A C 1
ATOM 2438 O O . LYS A 1 303 ? 7.315 -33.085 -12.495 1.00 25.98 303 LYS A O 1
ATOM 2443 N N . ALA A 1 304 ? 9.234 -31.943 -12.334 1.00 27.78 304 ALA A N 1
ATOM 2444 C CA . ALA A 1 304 ? 8.600 -30.621 -12.292 1.00 27.78 304 ALA A CA 1
ATOM 2445 C C . ALA A 1 304 ? 8.136 -30.118 -13.676 1.00 27.78 304 ALA A C 1
ATOM 2447 O O . ALA A 1 304 ? 7.248 -29.272 -13.757 1.00 27.78 304 ALA A O 1
ATOM 2448 N N . LEU A 1 305 ? 8.678 -30.664 -14.773 1.00 26.16 305 LEU A N 1
ATOM 2449 C CA . LEU A 1 305 ? 8.402 -30.171 -16.129 1.00 26.16 305 LEU A CA 1
ATOM 2450 C C . LEU A 1 305 ? 6.997 -30.518 -16.665 1.00 26.16 305 LEU A C 1
ATOM 2452 O O . LEU A 1 305 ? 6.511 -29.863 -17.592 1.00 26.16 305 LEU A O 1
ATOM 2456 N N . GLN A 1 306 ? 6.317 -31.520 -16.095 1.00 27.11 306 GLN A N 1
ATOM 2457 C CA . GLN A 1 306 ? 5.056 -32.042 -16.644 1.00 27.11 306 GLN A CA 1
ATOM 2458 C C . GLN A 1 306 ? 3.815 -31.172 -16.355 1.00 27.11 306 GLN A C 1
ATOM 2460 O O . GLN A 1 306 ? 2.802 -31.325 -17.038 1.00 27.11 306 GLN A O 1
ATOM 2465 N N . HIS A 1 307 ? 3.873 -30.204 -15.430 1.00 26.64 307 HIS A N 1
ATOM 2466 C CA . HIS A 1 307 ? 2.721 -29.341 -15.110 1.00 26.64 307 HIS A CA 1
ATOM 2467 C C . HIS A 1 307 ? 2.503 -28.151 -16.075 1.00 26.64 307 HIS A C 1
ATOM 2469 O O . HIS A 1 307 ? 1.403 -27.600 -16.126 1.00 26.64 307 HIS A O 1
ATOM 2475 N N . SER A 1 308 ? 3.477 -27.826 -16.936 1.00 28.33 308 SER A N 1
ATOM 2476 C CA . SER A 1 308 ? 3.490 -26.602 -17.771 1.00 28.33 308 SER A CA 1
ATOM 2477 C C . SER A 1 308 ? 2.582 -26.603 -19.018 1.00 28.33 308 SER A C 1
ATOM 2479 O O . SER A 1 308 ? 2.621 -25.664 -19.821 1.00 28.33 308 SER A O 1
ATOM 2481 N N . LYS A 1 309 ? 1.768 -27.647 -19.235 1.00 28.91 309 LYS A N 1
ATOM 2482 C CA . LYS A 1 309 ? 0.825 -27.709 -20.373 1.00 28.91 309 LYS A CA 1
ATOM 2483 C C . LYS A 1 309 ? -0.563 -27.148 -20.053 1.00 28.91 309 LYS A C 1
ATOM 2485 O O . LYS A 1 309 ? -1.177 -26.576 -20.944 1.00 28.91 309 LYS A O 1
ATOM 2490 N N . ARG A 1 310 ? -1.038 -27.250 -18.804 1.00 28.50 310 ARG A N 1
ATOM 2491 C CA . ARG A 1 310 ? -2.360 -26.724 -18.395 1.00 28.50 310 ARG A CA 1
ATOM 2492 C C . ARG A 1 310 ? -2.361 -25.210 -18.166 1.00 28.50 310 ARG A C 1
ATOM 2494 O O . ARG A 1 310 ? -3.375 -24.566 -18.400 1.00 28.50 310 ARG A O 1
ATOM 2501 N N . GLU A 1 311 ? -1.228 -24.634 -17.771 1.00 31.44 311 GLU A N 1
ATOM 2502 C CA . GLU A 1 311 ? -1.112 -23.189 -17.531 1.00 31.44 311 GLU A CA 1
ATOM 2503 C C . GLU A 1 311 ? -1.117 -22.380 -18.835 1.00 31.44 311 GLU A C 1
ATOM 2505 O O . GLU A 1 311 ? -1.686 -21.295 -18.874 1.00 31.44 311 GLU A O 1
ATOM 2510 N N . ARG A 1 312 ? -0.600 -22.935 -19.943 1.00 31.38 312 ARG A N 1
ATOM 2511 C CA . ARG A 1 312 ? -0.574 -22.259 -21.255 1.00 31.38 312 ARG A CA 1
ATOM 2512 C C . ARG A 1 312 ? -1.960 -21.967 -21.840 1.00 31.38 312 ARG A C 1
ATOM 2514 O O . ARG A 1 312 ? -2.089 -21.016 -22.605 1.00 31.38 312 ARG A O 1
ATOM 2521 N N . GLU A 1 313 ? -2.992 -22.730 -21.479 1.00 28.97 313 GLU A N 1
ATOM 2522 C CA . GLU A 1 313 ? -4.364 -22.477 -21.950 1.00 28.97 313 GLU A CA 1
ATOM 2523 C C . GLU A 1 313 ? -5.122 -21.452 -21.089 1.00 28.97 313 GLU A C 1
ATOM 2525 O O . GLU A 1 313 ? -6.003 -20.762 -21.600 1.00 28.97 313 GLU A O 1
ATOM 2530 N N . ALA A 1 314 ? -4.733 -21.260 -19.823 1.00 28.45 314 ALA A N 1
ATOM 2531 C CA . ALA A 1 314 ? -5.371 -20.299 -18.918 1.00 28.45 314 ALA A CA 1
ATOM 2532 C C . ALA A 1 314 ? -5.029 -18.825 -19.242 1.00 28.45 314 ALA A C 1
ATOM 2534 O O . ALA A 1 314 ? -5.788 -17.920 -18.892 1.00 28.45 314 ALA A O 1
ATOM 2535 N N . TYR A 1 315 ? -3.929 -18.565 -19.959 1.00 33.44 315 TYR A N 1
ATOM 2536 C CA . TYR A 1 315 ? -3.451 -17.204 -20.251 1.00 33.44 315 TYR A CA 1
ATOM 2537 C C . TYR A 1 315 ? -4.142 -16.500 -21.429 1.00 33.44 315 TYR A C 1
ATOM 2539 O O . TYR A 1 315 ? -3.897 -15.316 -21.653 1.00 33.44 315 TYR A O 1
ATOM 2547 N N . LYS A 1 316 ? -5.071 -17.158 -22.138 1.00 28.03 316 LYS A N 1
ATOM 2548 C CA . LYS A 1 316 ? -5.877 -16.499 -23.185 1.00 28.03 316 LYS A CA 1
ATOM 2549 C C . LYS A 1 316 ? -6.973 -15.562 -22.647 1.00 28.03 316 LYS A C 1
ATOM 2551 O O . LYS A 1 316 ? -7.571 -14.847 -23.442 1.00 28.03 316 LYS A O 1
ATOM 2556 N N . PHE A 1 317 ? -7.236 -15.531 -21.335 1.00 27.59 317 PHE A N 1
ATOM 2557 C CA . PHE A 1 317 ? -8.429 -14.869 -20.775 1.00 27.59 317 PHE A CA 1
ATOM 2558 C C . PHE A 1 317 ? -8.171 -13.658 -19.850 1.00 27.59 317 PHE A C 1
ATOM 2560 O O . PHE A 1 317 ? -9.125 -13.078 -19.344 1.00 27.59 317 PHE A O 1
ATOM 2567 N N . LEU A 1 318 ? -6.918 -13.233 -19.626 1.00 27.12 318 LEU A N 1
ATOM 2568 C CA . LEU A 1 318 ? -6.577 -12.216 -18.603 1.00 27.12 318 LEU A CA 1
ATOM 2569 C C . LEU A 1 318 ? -6.399 -10.770 -19.113 1.00 27.12 318 LEU A C 1
ATOM 2571 O O . LEU A 1 318 ? -5.962 -9.896 -18.366 1.00 27.12 318 LEU A O 1
ATOM 2575 N N . ALA A 1 319 ? -6.794 -10.468 -20.349 1.00 29.42 319 ALA A N 1
ATOM 2576 C CA . ALA A 1 319 ? -6.724 -9.116 -20.904 1.00 29.42 319 ALA A CA 1
ATOM 2577 C C . ALA A 1 319 ? -7.921 -8.221 -20.494 1.00 29.42 319 ALA A C 1
ATOM 2579 O O . ALA A 1 319 ? -8.703 -7.844 -21.358 1.00 29.42 319 ALA A O 1
ATOM 2580 N N . HIS A 1 320 ? -8.084 -7.876 -19.206 1.00 26.59 320 HIS A N 1
ATOM 2581 C CA . HIS A 1 320 ? -8.706 -6.606 -18.751 1.00 26.59 320 HIS A CA 1
ATOM 2582 C C . HIS A 1 320 ? -8.691 -6.487 -17.211 1.00 26.59 320 HIS A C 1
ATOM 2584 O O . HIS A 1 320 ? -9.263 -7.344 -16.536 1.00 26.59 320 HIS A O 1
ATOM 2590 N N . PRO A 1 321 ? -8.105 -5.417 -16.629 1.00 30.39 321 PRO A N 1
ATOM 2591 C CA . PRO A 1 321 ? -8.838 -4.155 -16.490 1.00 30.39 321 PRO A CA 1
ATOM 2592 C C . PRO A 1 321 ? -7.959 -2.898 -16.699 1.00 30.39 321 PRO A C 1
ATOM 2594 O O . PRO A 1 321 ? -7.424 -2.349 -15.743 1.00 30.39 321 PRO A O 1
ATOM 2597 N N . LEU A 1 322 ? -7.881 -2.387 -17.936 1.00 28.73 322 LEU A N 1
ATOM 2598 C CA . LEU A 1 322 ? -7.178 -1.133 -18.297 1.00 28.73 322 LEU A CA 1
ATOM 2599 C C . LEU A 1 322 ? -8.129 0.014 -18.709 1.00 28.73 322 LEU A C 1
ATOM 2601 O O . LEU A 1 322 ? -7.729 0.998 -19.326 1.00 28.73 322 LEU A O 1
ATOM 2605 N N . HIS A 1 323 ? -9.424 -0.066 -18.375 1.00 30.27 323 HIS A N 1
ATOM 2606 C CA . HIS A 1 323 ? -10.413 0.830 -18.998 1.00 30.27 323 HIS A CA 1
ATOM 2607 C C . HIS A 1 323 ? -10.429 2.285 -18.492 1.00 30.27 323 HIS A C 1
ATOM 2609 O O . HIS A 1 323 ? -11.017 3.125 -19.168 1.00 30.27 323 HIS A O 1
ATOM 2615 N N . ARG A 1 324 ? -9.798 2.611 -17.352 1.00 36.22 324 ARG A N 1
ATOM 2616 C CA . ARG A 1 324 ? -9.795 3.981 -16.783 1.00 36.22 324 ARG A CA 1
ATOM 2617 C C . ARG A 1 324 ? -8.483 4.754 -16.980 1.00 36.22 324 ARG A C 1
ATOM 2619 O O . ARG A 1 324 ? -8.417 5.922 -16.617 1.00 36.22 324 ARG A O 1
ATOM 2626 N N . GLU A 1 325 ? -7.465 4.149 -17.597 1.00 39.03 325 GLU A N 1
ATOM 2627 C CA . GLU A 1 325 ? -6.196 4.831 -17.918 1.00 39.03 325 GLU A CA 1
ATOM 2628 C C . GLU A 1 325 ? -6.219 5.591 -19.257 1.00 39.03 325 GLU A C 1
ATOM 2630 O O . GLU A 1 325 ? -5.330 6.400 -19.520 1.00 39.03 325 GLU A O 1
ATOM 2635 N N . LYS A 1 326 ? -7.278 5.427 -20.066 1.00 31.80 326 LYS A N 1
ATOM 2636 C CA . LYS A 1 326 ? -7.426 6.080 -21.381 1.00 31.80 326 LYS A CA 1
ATOM 2637 C C . LYS A 1 326 ? -7.448 7.617 -21.336 1.00 31.80 326 LYS A C 1
ATOM 2639 O O . LYS A 1 326 ? -7.007 8.242 -22.293 1.00 31.80 326 LYS A O 1
ATOM 2644 N N . GLU A 1 327 ? -7.902 8.240 -20.247 1.00 33.62 327 GLU A N 1
ATOM 2645 C CA . GLU A 1 327 ? -8.062 9.706 -20.188 1.00 33.62 327 GLU A CA 1
ATOM 2646 C C . GLU A 1 327 ? -6.766 10.457 -19.834 1.00 33.62 327 GLU A C 1
ATOM 2648 O O . GLU A 1 327 ? -6.499 11.508 -20.406 1.00 33.62 327 GLU A O 1
ATOM 2653 N N . LYS A 1 328 ? -5.889 9.891 -18.986 1.00 37.38 328 LYS A N 1
ATOM 2654 C CA . LYS A 1 328 ? -4.523 10.429 -18.771 1.00 37.38 328 LYS A CA 1
ATOM 2655 C C . LYS A 1 328 ? -3.581 10.132 -19.943 1.00 37.38 328 LYS A C 1
ATOM 2657 O O . LYS A 1 328 ? -2.554 10.794 -20.091 1.00 37.38 328 LYS A O 1
ATOM 2662 N N . HIS A 1 329 ? -3.936 9.148 -20.770 1.00 36.94 329 HIS A N 1
ATOM 2663 C CA . HIS A 1 329 ? -3.241 8.825 -22.011 1.00 36.94 329 HIS A CA 1
ATOM 2664 C C . HIS A 1 329 ? -3.390 9.944 -23.050 1.00 36.94 329 HIS A C 1
ATOM 2666 O O . HIS A 1 329 ? -2.427 10.241 -23.741 1.00 36.94 329 HIS A O 1
ATOM 2672 N N . ALA A 1 330 ? -4.546 10.617 -23.118 1.00 33.16 330 ALA A N 1
ATOM 2673 C CA . ALA A 1 330 ? -4.824 11.664 -24.105 1.00 33.16 330 ALA A CA 1
ATOM 2674 C C . ALA A 1 330 ? -3.920 12.904 -23.954 1.00 33.16 330 ALA A C 1
ATOM 2676 O O . ALA A 1 330 ? -3.412 13.415 -24.945 1.00 33.16 330 ALA A O 1
ATOM 2677 N N . GLU A 1 331 ? -3.650 13.338 -22.720 1.00 37.56 331 GLU A N 1
ATOM 2678 C CA . GLU A 1 331 ? -2.801 14.505 -22.416 1.00 37.56 331 GLU A CA 1
ATOM 2679 C C . GLU A 1 331 ? -1.299 14.220 -22.630 1.00 37.56 331 GLU A C 1
ATOM 2681 O O . GLU A 1 331 ? -0.530 15.085 -23.058 1.00 37.56 331 GLU A O 1
ATOM 2686 N N . ARG A 1 332 ? -0.872 12.972 -22.371 1.00 43.38 332 ARG A N 1
ATOM 2687 C CA . ARG A 1 332 ? 0.467 12.476 -22.734 1.00 43.38 332 ARG A CA 1
ATOM 2688 C C . ARG A 1 332 ? 0.602 12.323 -24.242 1.00 43.38 332 ARG A C 1
ATOM 2690 O O . ARG A 1 332 ? 1.629 12.742 -24.768 1.00 43.38 332 ARG A O 1
ATOM 2697 N N . LEU A 1 333 ? -0.445 11.844 -24.921 1.00 35.16 333 LEU A N 1
ATOM 2698 C CA . LEU A 1 333 ? -0.553 11.839 -26.378 1.00 35.16 333 LEU A CA 1
ATOM 2699 C C . LEU A 1 333 ? -0.386 13.246 -26.947 1.00 35.16 333 LEU A C 1
ATOM 2701 O O . LEU A 1 333 ? 0.244 13.357 -27.978 1.00 35.16 333 LEU A O 1
ATOM 2705 N N . THR A 1 334 ? -0.866 14.313 -26.296 1.00 37.28 334 THR A N 1
ATOM 2706 C CA . THR A 1 334 ? -0.690 15.696 -26.784 1.00 37.28 334 THR A CA 1
ATOM 2707 C C . THR A 1 334 ? 0.771 16.165 -26.723 1.00 37.28 334 THR A C 1
ATOM 2709 O O . THR A 1 334 ? 1.278 16.747 -27.680 1.00 37.28 334 THR A O 1
ATOM 2712 N N . LYS A 1 335 ? 1.505 15.858 -25.641 1.00 42.28 335 LYS A N 1
ATOM 2713 C CA . LYS A 1 335 ? 2.951 16.166 -25.542 1.00 42.28 335 LYS A CA 1
ATOM 2714 C C . LYS A 1 335 ? 3.804 15.277 -26.450 1.00 42.28 335 LYS A C 1
ATOM 2716 O O . LYS A 1 335 ? 4.795 15.743 -27.013 1.00 42.28 335 LYS A O 1
ATOM 2721 N N . LEU A 1 336 ? 3.402 14.018 -26.614 1.00 40.12 336 LEU A N 1
ATOM 2722 C CA . LEU A 1 336 ? 3.948 13.117 -27.622 1.00 40.12 336 LEU A CA 1
ATOM 2723 C C . LEU A 1 336 ? 3.627 13.622 -29.029 1.00 40.12 336 LEU A C 1
ATOM 2725 O O . LEU A 1 336 ? 4.518 13.605 -29.857 1.00 40.12 336 LEU A O 1
ATOM 2729 N N . GLN A 1 337 ? 2.430 14.150 -29.299 1.00 37.12 337 GLN A N 1
ATOM 2730 C CA . GLN A 1 337 ? 2.005 14.717 -30.587 1.00 37.12 337 GLN A CA 1
ATOM 2731 C C . GLN A 1 337 ? 2.851 15.928 -30.990 1.00 37.12 337 GLN A C 1
ATOM 2733 O O . GLN A 1 337 ? 3.206 16.039 -32.160 1.00 37.12 337 GLN A O 1
ATOM 2738 N N . ASP A 1 338 ? 3.264 16.766 -30.038 1.00 42.72 338 ASP A N 1
ATOM 2739 C CA . ASP A 1 338 ? 4.219 17.863 -30.263 1.00 42.72 338 ASP A CA 1
ATOM 2740 C C . ASP A 1 338 ? 5.663 17.377 -30.503 1.00 42.72 338 ASP A C 1
ATOM 2742 O O . ASP A 1 338 ? 6.441 18.012 -31.223 1.00 42.72 338 ASP A O 1
ATOM 2746 N N . LEU A 1 339 ? 6.063 16.245 -29.912 1.00 44.25 339 LEU A N 1
ATOM 2747 C CA . LEU A 1 339 ? 7.324 15.565 -30.242 1.00 44.25 339 LEU A CA 1
ATOM 2748 C C . LEU A 1 339 ? 7.232 14.880 -31.628 1.00 44.25 339 LEU A C 1
ATOM 2750 O O . LEU A 1 339 ? 8.149 14.999 -32.436 1.00 44.25 339 LEU A O 1
ATOM 2754 N N . TYR A 1 340 ? 6.085 14.266 -31.944 1.00 42.88 340 TYR A N 1
ATOM 2755 C CA . TYR A 1 340 ? 5.725 13.622 -33.213 1.00 42.88 340 TYR A CA 1
ATOM 2756 C C . TYR A 1 340 ? 5.621 14.617 -34.372 1.00 42.88 340 TYR A C 1
ATOM 2758 O O . TYR A 1 340 ? 5.965 14.269 -35.499 1.00 42.88 340 TYR A O 1
ATOM 2766 N N . HIS A 1 341 ? 5.178 15.851 -34.120 1.00 43.94 341 HIS A N 1
ATOM 2767 C CA . HIS A 1 341 ? 5.182 16.930 -35.110 1.00 43.94 341 HIS A CA 1
ATOM 2768 C C . HIS A 1 341 ? 6.606 17.405 -35.423 1.00 43.94 341 HIS A C 1
ATOM 2770 O O . HIS A 1 341 ? 6.902 17.741 -36.570 1.00 43.94 341 HIS A O 1
ATOM 2776 N N . ARG A 1 342 ? 7.505 17.384 -34.427 1.00 46.78 342 ARG A N 1
ATOM 2777 C CA . ARG A 1 342 ? 8.925 17.740 -34.586 1.00 46.78 342 ARG A CA 1
ATOM 2778 C C . ARG A 1 342 ? 9.760 16.646 -35.259 1.00 46.78 342 ARG A C 1
ATOM 2780 O O . ARG A 1 342 ? 10.705 16.990 -35.960 1.00 46.78 342 ARG A O 1
ATOM 2787 N N . LEU A 1 343 ? 9.383 15.373 -35.106 1.00 45.28 343 LEU A N 1
ATOM 2788 C CA . LEU A 1 343 ? 9.982 14.223 -35.806 1.00 45.28 343 LEU A CA 1
ATOM 2789 C C . LEU A 1 343 ? 9.775 14.253 -37.332 1.00 45.28 343 LEU A C 1
ATOM 2791 O O . LEU A 1 343 ? 10.474 13.553 -38.052 1.00 45.28 343 LEU A O 1
ATOM 2795 N N . GLY A 1 344 ? 8.886 15.111 -37.843 1.00 41.62 344 GLY A N 1
ATOM 2796 C CA . GLY A 1 344 ? 8.739 15.357 -39.275 1.00 41.62 344 GLY A CA 1
ATOM 2797 C C . GLY A 1 344 ? 8.129 14.182 -40.049 1.00 41.62 344 GLY A C 1
ATOM 2798 O O . GLY A 1 344 ? 8.196 13.019 -39.670 1.00 41.62 344 GLY A O 1
ATOM 2799 N N . LYS A 1 345 ? 7.496 14.493 -41.182 1.00 41.75 345 LYS A N 1
ATOM 2800 C CA . LYS A 1 345 ? 6.962 13.513 -42.142 1.00 41.75 345 LYS A CA 1
ATOM 2801 C C . LYS A 1 345 ? 8.095 12.831 -42.934 1.00 41.75 345 LYS A C 1
ATOM 2803 O O . LYS A 1 345 ? 8.073 12.850 -44.162 1.00 41.75 345 LYS A O 1
ATOM 2808 N N . ALA A 1 346 ? 9.108 12.294 -42.260 1.00 41.34 346 ALA A N 1
ATOM 2809 C CA . ALA A 1 346 ? 10.117 11.457 -42.892 1.00 41.34 346 ALA A CA 1
ATOM 2810 C C . ALA A 1 346 ? 9.627 10.008 -42.837 1.00 41.34 346 ALA A C 1
ATOM 2812 O O . ALA A 1 346 ? 9.500 9.402 -41.779 1.00 41.34 346 ALA A O 1
ATOM 2813 N N . GLN A 1 347 ? 9.262 9.476 -43.997 1.00 44.78 347 GLN A N 1
ATOM 2814 C CA . GLN A 1 347 ? 8.917 8.074 -44.161 1.00 44.78 347 GLN A CA 1
ATOM 2815 C C . GLN A 1 347 ? 10.232 7.283 -44.116 1.00 44.78 347 GLN A C 1
ATOM 2817 O O . GLN A 1 347 ? 10.908 7.151 -45.135 1.00 44.78 347 GLN A O 1
ATOM 2822 N N . ALA A 1 348 ? 10.652 6.851 -42.926 1.00 45.78 348 ALA A N 1
ATOM 2823 C CA . ALA A 1 348 ? 11.834 6.011 -42.784 1.00 45.78 348 ALA A CA 1
ATOM 2824 C C . ALA A 1 348 ? 11.580 4.661 -43.477 1.00 45.78 348 ALA A C 1
ATOM 2826 O O . ALA A 1 348 ? 10.518 4.060 -43.325 1.00 45.78 348 ALA A O 1
ATOM 2827 N N . SER A 1 349 ? 12.550 4.181 -44.259 1.00 52.38 349 SER A N 1
ATOM 2828 C CA . SER A 1 349 ? 12.487 2.885 -44.955 1.00 52.38 349 SER A CA 1
ATOM 2829 C C . SER A 1 349 ? 12.779 1.695 -44.035 1.00 52.38 349 SER A C 1
ATOM 2831 O O . SER A 1 349 ? 13.020 0.590 -44.518 1.00 52.38 349 SER A O 1
ATOM 2833 N N . SER A 1 350 ? 12.871 1.939 -42.731 1.00 56.12 350 SER A N 1
ATOM 2834 C CA . SER A 1 350 ? 13.533 1.076 -41.768 1.00 56.12 350 SER A CA 1
ATOM 2835 C C . SER A 1 350 ? 12.622 0.931 -40.537 1.00 56.12 350 SER A C 1
ATOM 2837 O O . SER A 1 350 ? 12.078 1.916 -40.033 1.00 56.12 350 SER A O 1
ATOM 2839 N N . SER A 1 351 ? 12.344 -0.315 -40.141 1.00 75.19 351 SER A N 1
ATOM 2840 C CA . SER A 1 351 ? 11.442 -0.642 -39.033 1.00 75.19 351 SER A CA 1
ATOM 2841 C C . SER A 1 351 ? 12.107 -1.638 -38.095 1.00 75.19 351 SER A C 1
ATOM 2843 O O . SER A 1 351 ? 12.500 -2.729 -38.524 1.00 75.19 351 SER A O 1
ATOM 2845 N N . ILE A 1 352 ? 12.162 -1.305 -36.809 1.00 90.38 352 ILE A N 1
ATOM 2846 C CA . ILE A 1 352 ? 12.557 -2.232 -35.750 1.00 90.38 352 ILE A CA 1
ATOM 2847 C C . ILE A 1 352 ? 11.572 -3.416 -35.755 1.00 90.38 352 ILE A C 1
ATOM 2849 O O . ILE A 1 352 ? 10.361 -3.199 -35.658 1.00 90.38 352 ILE A O 1
ATOM 2853 N N . PRO A 1 353 ? 12.052 -4.672 -35.859 1.00 92.50 353 PRO A N 1
ATOM 2854 C CA . PRO A 1 353 ? 11.192 -5.849 -35.793 1.00 92.50 353 PRO A CA 1
ATOM 2855 C C . PRO A 1 353 ? 10.296 -5.843 -34.550 1.00 92.50 353 PRO A C 1
ATOM 2857 O O . PRO A 1 353 ? 10.744 -5.539 -33.450 1.00 92.50 353 PRO A O 1
ATOM 2860 N N . LYS A 1 354 ? 9.023 -6.221 -34.681 1.00 90.31 354 LYS A N 1
ATOM 2861 C CA . LYS A 1 354 ? 8.099 -6.275 -33.535 1.00 90.31 354 LYS A CA 1
ATOM 2862 C C . LYS A 1 354 ? 8.304 -7.555 -32.722 1.00 90.31 354 LYS A C 1
ATOM 2864 O O . LYS A 1 354 ? 7.453 -8.444 -32.678 1.00 90.31 354 LYS A O 1
ATOM 2869 N N . ILE A 1 355 ? 9.475 -7.672 -32.109 1.00 90.06 355 ILE A N 1
ATOM 2870 C CA . ILE A 1 355 ? 9.842 -8.730 -31.171 1.00 90.06 355 ILE A CA 1
ATOM 2871 C C . ILE A 1 355 ? 10.413 -8.111 -29.903 1.00 90.06 355 ILE A C 1
ATOM 2873 O O . ILE A 1 355 ? 11.188 -7.163 -29.960 1.00 90.06 355 ILE A O 1
ATOM 2877 N N . ILE A 1 356 ? 10.009 -8.645 -28.758 1.00 92.38 356 ILE A N 1
ATOM 2878 C CA . ILE A 1 356 ? 10.489 -8.244 -27.445 1.00 92.38 356 ILE A CA 1
ATOM 2879 C C . ILE A 1 356 ? 11.370 -9.356 -26.894 1.00 92.38 356 ILE A C 1
ATOM 2881 O O . ILE A 1 356 ? 10.976 -10.523 -26.868 1.00 92.38 356 ILE A O 1
ATOM 2885 N N . HIS A 1 357 ? 12.552 -8.984 -26.426 1.00 93.75 357 HIS A N 1
ATOM 2886 C CA . HIS A 1 357 ? 13.547 -9.856 -25.835 1.00 93.75 357 HIS A CA 1
ATOM 2887 C C . HIS A 1 357 ? 13.737 -9.514 -24.359 1.00 93.75 357 HIS A C 1
ATOM 2889 O O . HIS A 1 357 ? 13.977 -8.361 -24.004 1.00 93.75 357 HIS A O 1
ATOM 2895 N N . GLN A 1 358 ? 13.689 -10.533 -23.505 1.00 90.38 358 GLN A N 1
ATOM 2896 C CA . GLN A 1 358 ? 14.093 -10.449 -22.100 1.00 90.38 358 GLN A CA 1
ATOM 2897 C C . GLN A 1 358 ? 14.967 -11.654 -21.752 1.00 90.38 358 GLN A C 1
ATOM 2899 O O . GLN A 1 358 ? 14.857 -12.702 -22.386 1.00 90.38 358 GLN A O 1
ATOM 2904 N N . ILE A 1 359 ? 15.840 -11.524 -20.757 1.00 86.31 359 ILE A N 1
ATOM 2905 C CA . ILE A 1 359 ? 16.722 -12.610 -20.312 1.00 86.31 359 ILE A CA 1
ATOM 2906 C C . ILE A 1 359 ? 16.282 -13.093 -18.929 1.00 86.31 359 ILE A C 1
ATOM 2908 O O . ILE A 1 359 ? 15.952 -12.298 -18.049 1.00 86.31 359 ILE A O 1
ATOM 2912 N N . GLU A 1 360 ? 16.262 -14.412 -18.744 1.00 74.50 360 GLU A N 1
ATOM 2913 C CA . GLU A 1 360 ? 15.915 -15.047 -17.481 1.00 74.50 360 GLU A CA 1
ATOM 2914 C C . GLU A 1 360 ? 16.946 -14.735 -16.391 1.00 74.50 360 GLU A C 1
ATOM 2916 O O . GLU A 1 360 ? 18.152 -14.930 -16.560 1.00 74.50 360 GLU A O 1
ATOM 2921 N N . SER A 1 361 ? 16.453 -14.275 -15.240 1.00 61.69 361 SER A N 1
ATOM 2922 C CA . SER A 1 361 ? 17.242 -14.100 -14.025 1.00 61.69 361 SER A CA 1
ATOM 2923 C C . SER A 1 361 ? 16.897 -15.194 -13.018 1.00 61.69 361 SER A C 1
ATOM 2925 O O . SER A 1 361 ? 15.742 -15.592 -12.885 1.00 61.69 361 SER A O 1
ATOM 2927 N N . VAL A 1 362 ? 17.900 -15.639 -12.255 1.00 44.31 362 VAL A N 1
ATOM 2928 C CA . VAL A 1 362 ? 17.813 -16.739 -11.271 1.00 44.31 362 VAL A CA 1
ATOM 2929 C C . VAL A 1 362 ? 16.775 -16.465 -10.164 1.00 44.31 362 VAL A C 1
ATOM 2931 O O . VAL A 1 362 ? 16.353 -17.381 -9.460 1.00 44.31 362 VAL A O 1
ATOM 2934 N N . SER A 1 363 ? 16.328 -15.216 -10.008 1.00 47.47 363 SER A N 1
ATOM 2935 C CA . SER A 1 363 ? 15.304 -14.824 -9.039 1.00 47.47 363 SER A CA 1
ATOM 2936 C C . SER A 1 363 ? 14.387 -13.721 -9.575 1.00 47.47 363 SER A C 1
ATOM 2938 O O . SER A 1 363 ? 14.537 -12.539 -9.258 1.00 47.47 363 SER A O 1
ATOM 2940 N N . PHE A 1 364 ? 13.364 -14.095 -10.346 1.00 47.78 364 PHE A N 1
ATOM 2941 C CA . PHE A 1 364 ? 12.271 -13.162 -10.609 1.00 47.78 364 PHE A CA 1
ATOM 2942 C C . PHE A 1 364 ? 11.480 -12.888 -9.332 1.00 47.78 364 PHE A C 1
ATOM 2944 O O . PHE A 1 364 ? 10.926 -13.786 -8.697 1.00 47.78 364 PHE A O 1
ATOM 2951 N N . THR A 1 365 ? 11.411 -11.615 -8.951 1.00 45.69 365 THR A N 1
ATOM 2952 C CA . THR A 1 365 ? 10.456 -11.164 -7.941 1.00 45.69 365 THR A CA 1
ATOM 2953 C C . THR A 1 365 ? 9.037 -11.219 -8.529 1.00 45.69 365 THR A C 1
ATOM 2955 O O . THR A 1 365 ? 8.870 -11.091 -9.743 1.00 45.69 365 THR A O 1
ATOM 2958 N N . PRO A 1 366 ? 7.977 -11.352 -7.713 1.00 40.69 366 PRO A N 1
ATOM 2959 C CA . PRO A 1 366 ? 6.600 -11.259 -8.208 1.00 40.69 366 PRO A CA 1
ATOM 2960 C C . PRO A 1 366 ? 6.310 -9.956 -8.976 1.00 40.69 366 PRO A C 1
ATOM 2962 O O . PRO A 1 366 ? 5.522 -9.959 -9.919 1.00 40.69 366 PRO A O 1
ATOM 2965 N N . SER A 1 367 ? 6.989 -8.858 -8.622 1.00 41.59 367 SER A N 1
ATOM 2966 C CA . SER A 1 367 ? 6.940 -7.601 -9.377 1.00 41.59 367 SER A CA 1
ATOM 2967 C C . SER A 1 367 ? 7.572 -7.742 -10.762 1.00 41.59 367 SER A C 1
ATOM 2969 O O . SER A 1 367 ? 6.962 -7.319 -11.737 1.00 41.59 367 SER A O 1
ATOM 2971 N N . ALA A 1 368 ? 8.730 -8.403 -10.872 1.00 49.00 368 ALA A N 1
ATOM 2972 C CA . ALA A 1 368 ? 9.357 -8.688 -12.163 1.00 49.00 368 ALA A CA 1
ATOM 2973 C C . ALA A 1 368 ? 8.447 -9.541 -13.064 1.00 49.00 368 ALA A C 1
ATOM 2975 O O . ALA A 1 368 ? 8.369 -9.286 -14.255 1.00 49.00 368 ALA A O 1
ATOM 2976 N N . LEU A 1 369 ? 7.674 -10.483 -12.511 1.00 53.69 369 LEU A N 1
ATOM 2977 C CA . LEU A 1 369 ? 6.707 -11.269 -13.295 1.00 53.69 369 LEU A CA 1
ATOM 2978 C C . LEU A 1 369 ? 5.551 -10.421 -13.849 1.00 53.69 369 LEU A C 1
ATOM 2980 O O . LEU A 1 369 ? 5.150 -10.609 -14.995 1.00 53.69 369 LEU A O 1
ATOM 2984 N N . SER A 1 370 ? 5.034 -9.469 -13.066 1.00 49.78 370 SER A N 1
ATOM 2985 C CA . SER A 1 370 ? 4.028 -8.503 -13.541 1.00 49.78 370 SER A CA 1
ATOM 2986 C C . SER A 1 370 ? 4.589 -7.600 -14.647 1.00 49.78 370 SER A C 1
ATOM 2988 O O . SER A 1 370 ? 3.904 -7.256 -15.608 1.00 49.78 370 SER A O 1
ATOM 2990 N N . TYR A 1 371 ? 5.865 -7.241 -14.536 1.00 62.22 371 TYR A N 1
ATOM 2991 C CA . TYR A 1 371 ? 6.536 -6.363 -15.483 1.00 62.22 371 TYR A CA 1
ATOM 2992 C C . TYR A 1 371 ? 6.837 -7.102 -16.787 1.00 62.22 371 TYR A C 1
AT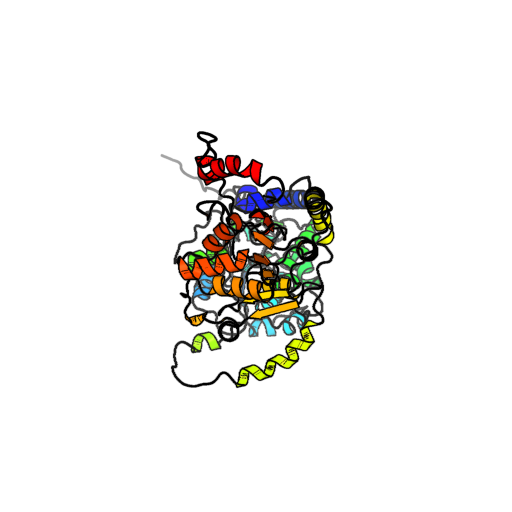OM 2994 O O . TYR A 1 371 ? 6.465 -6.625 -17.854 1.00 62.22 371 TYR A O 1
ATOM 3002 N N . ILE A 1 372 ? 7.353 -8.327 -16.707 1.00 63.91 372 ILE A N 1
ATOM 3003 C CA . ILE A 1 372 ? 7.451 -9.259 -17.837 1.00 63.91 372 ILE A CA 1
ATOM 3004 C C . ILE A 1 372 ? 6.092 -9.416 -18.534 1.00 63.91 372 ILE A C 1
ATOM 3006 O O . ILE A 1 372 ? 6.010 -9.310 -19.757 1.00 63.91 372 ILE A O 1
ATOM 3010 N N . ALA A 1 373 ? 5.010 -9.605 -17.771 1.00 61.66 373 ALA A N 1
ATOM 3011 C CA . ALA A 1 373 ? 3.669 -9.748 -18.333 1.00 61.66 373 ALA A CA 1
ATOM 3012 C C . ALA A 1 373 ? 3.200 -8.495 -19.094 1.00 61.66 373 ALA A C 1
ATOM 3014 O O . ALA A 1 373 ? 2.527 -8.639 -20.114 1.00 61.66 373 ALA A O 1
ATOM 3015 N N . SER A 1 374 ? 3.585 -7.289 -18.652 1.00 63.31 374 SER A N 1
ATOM 3016 C CA . SER A 1 374 ? 3.267 -6.040 -19.365 1.00 63.31 374 SER A CA 1
ATOM 3017 C C . SER A 1 374 ? 3.906 -5.971 -20.757 1.00 63.31 374 SER A C 1
ATOM 3019 O O . SER A 1 374 ? 3.280 -5.488 -21.691 1.00 63.31 374 SER A O 1
ATOM 3021 N N . TRP A 1 375 ? 5.108 -6.528 -20.930 1.00 77.31 375 TRP A N 1
ATOM 3022 C CA . TRP A 1 375 ? 5.774 -6.614 -22.232 1.00 77.31 375 TRP A CA 1
ATOM 3023 C C . TRP A 1 375 ? 5.258 -7.783 -23.073 1.00 77.31 375 TRP A C 1
ATOM 3025 O O . TRP A 1 375 ? 5.008 -7.639 -24.264 1.00 77.31 375 TRP A O 1
ATOM 3035 N N . MET A 1 376 ? 5.050 -8.945 -22.452 1.00 73.31 376 MET A N 1
ATOM 3036 C CA . MET A 1 376 ? 4.518 -10.133 -23.127 1.00 73.31 376 MET A CA 1
ATOM 3037 C C . MET A 1 376 ? 3.105 -9.905 -23.690 1.00 73.31 376 MET A C 1
ATOM 3039 O O . MET A 1 376 ? 2.727 -10.539 -24.672 1.00 73.31 376 MET A O 1
ATOM 3043 N N . GLY A 1 377 ? 2.325 -9.013 -23.071 1.00 64.75 377 GLY A N 1
ATOM 3044 C CA . GLY A 1 377 ? 0.966 -8.667 -23.488 1.00 64.75 377 GLY A CA 1
ATOM 3045 C C . GLY A 1 377 ? 0.859 -7.681 -24.658 1.00 64.75 377 GLY A C 1
ATOM 3046 O O . GLY A 1 377 ? -0.258 -7.464 -25.132 1.00 64.75 377 GLY A O 1
ATOM 3047 N N . MET A 1 378 ? 1.972 -7.109 -25.136 1.00 69.56 378 MET A N 1
ATOM 3048 C CA . MET A 1 378 ? 1.960 -6.056 -26.157 1.00 69.56 378 MET A CA 1
ATOM 3049 C C . MET A 1 378 ? 1.376 -6.538 -27.488 1.00 69.56 378 MET A C 1
ATOM 3051 O O . MET A 1 378 ? 1.886 -7.457 -28.137 1.00 69.56 378 MET A O 1
ATOM 3055 N N . LYS A 1 379 ? 0.305 -5.881 -27.942 1.00 74.00 379 LYS A N 1
ATOM 3056 C CA . LYS A 1 379 ? -0.359 -6.242 -29.201 1.00 74.00 379 LYS A CA 1
ATOM 3057 C C . LYS A 1 379 ? 0.537 -5.965 -30.405 1.00 74.00 379 LYS A C 1
ATOM 3059 O O . LYS A 1 379 ? 1.083 -4.881 -30.545 1.00 74.00 379 LYS A O 1
ATOM 3064 N N . GLY A 1 380 ? 0.625 -6.935 -31.314 1.00 76.81 380 GLY A N 1
ATOM 3065 C CA . GLY A 1 380 ? 1.421 -6.809 -32.540 1.00 76.81 380 GLY A CA 1
ATOM 3066 C C . GLY A 1 380 ? 2.910 -7.105 -32.355 1.00 76.81 380 GLY A C 1
ATOM 3067 O O . GLY A 1 380 ? 3.636 -7.094 -33.346 1.00 76.81 380 GLY A O 1
ATOM 3068 N N . PHE A 1 381 ? 3.343 -7.428 -31.132 1.00 84.25 381 PHE A N 1
ATOM 3069 C CA . PHE A 1 381 ? 4.704 -7.846 -30.824 1.00 84.25 381 PHE A CA 1
ATOM 3070 C C . PHE A 1 381 ? 4.759 -9.340 -30.512 1.00 84.25 381 PHE A C 1
ATOM 3072 O O . PHE A 1 381 ? 3.898 -9.902 -29.837 1.00 84.25 381 PHE A O 1
ATOM 3079 N N . SER A 1 382 ? 5.800 -9.996 -31.010 1.00 85.31 382 SER A N 1
ATOM 3080 C CA . SER A 1 382 ? 6.214 -11.308 -30.522 1.00 85.31 382 SER A CA 1
ATOM 3081 C C . SER A 1 382 ? 7.060 -11.147 -29.259 1.00 85.31 382 SER A C 1
ATOM 3083 O O . SER A 1 382 ? 7.689 -10.113 -29.055 1.00 85.31 382 SER A O 1
ATOM 3085 N N . TYR A 1 383 ? 7.079 -12.157 -28.395 1.00 89.12 383 TYR A N 1
ATOM 3086 C CA . TYR A 1 383 ? 7.801 -12.109 -27.125 1.00 89.12 383 TYR A CA 1
ATOM 3087 C C . TYR A 1 383 ? 8.731 -13.315 -26.983 1.00 89.12 383 TYR A C 1
ATOM 3089 O O . TYR A 1 383 ? 8.341 -14.448 -27.282 1.00 89.12 383 TYR A O 1
ATOM 3097 N N . ARG A 1 384 ? 9.954 -13.079 -26.500 1.00 87.00 384 ARG A N 1
ATOM 3098 C CA . ARG A 1 384 ? 10.959 -14.107 -26.231 1.00 87.00 384 ARG A CA 1
ATOM 3099 C C . ARG A 1 384 ? 11.666 -13.847 -24.902 1.00 87.00 384 ARG A C 1
ATOM 3101 O O . ARG A 1 384 ? 12.367 -12.849 -24.746 1.00 87.00 384 ARG A O 1
ATOM 3108 N N . LEU A 1 385 ? 11.539 -14.809 -23.992 1.00 85.69 385 LEU A N 1
ATOM 3109 C CA . LEU A 1 385 ? 12.360 -14.917 -22.791 1.00 85.69 385 LEU A CA 1
ATOM 3110 C C . LEU A 1 385 ? 13.496 -15.910 -23.059 1.00 85.69 385 LEU A C 1
ATOM 3112 O O . LEU A 1 385 ? 13.232 -17.017 -23.525 1.00 85.69 385 LEU A O 1
ATOM 3116 N N . TRP A 1 386 ? 14.735 -15.506 -22.797 1.00 85.81 386 TRP A N 1
ATOM 3117 C CA . TRP A 1 386 ? 15.934 -16.302 -23.058 1.00 85.81 386 TRP A CA 1
ATOM 3118 C C . TRP A 1 386 ? 16.515 -16.865 -21.764 1.00 85.81 386 TRP A C 1
ATOM 3120 O O . TRP A 1 386 ? 16.926 -16.101 -20.890 1.00 85.81 386 TRP A O 1
ATOM 3130 N N . SER A 1 387 ? 16.605 -18.188 -21.661 1.00 83.06 387 SER A N 1
ATOM 3131 C CA . SER A 1 387 ? 17.361 -18.846 -20.592 1.00 83.06 387 SER A CA 1
ATOM 3132 C C . SER A 1 387 ? 18.870 -18.713 -20.808 1.00 83.06 387 SER A C 1
ATOM 3134 O O . SER A 1 387 ? 19.359 -18.470 -21.916 1.00 83.06 387 SER A O 1
ATOM 3136 N N . LYS A 1 388 ? 19.644 -18.910 -19.741 1.00 83.31 388 LYS A N 1
ATOM 3137 C CA . LYS A 1 388 ? 21.111 -18.872 -19.795 1.00 83.31 388 LYS A CA 1
ATOM 3138 C C . LYS A 1 388 ? 21.678 -19.894 -20.787 1.00 83.31 388 LYS A C 1
ATOM 3140 O O . LYS A 1 388 ? 22.624 -19.594 -21.515 1.00 83.31 388 LYS A O 1
ATOM 3145 N N . GLU A 1 389 ? 21.114 -21.094 -20.809 1.00 85.44 389 GLU A N 1
ATOM 3146 C CA . GLU A 1 389 ? 21.533 -22.189 -21.680 1.00 85.44 389 GLU A CA 1
ATOM 3147 C C . GLU A 1 389 ? 21.245 -21.866 -23.149 1.00 85.44 389 GLU A C 1
ATOM 3149 O O . GLU A 1 389 ? 22.115 -22.074 -23.997 1.00 85.44 389 GLU A O 1
ATOM 3154 N N . GLU A 1 390 ? 20.074 -21.288 -23.441 1.00 86.56 390 GLU A N 1
ATOM 3155 C CA . GLU A 1 390 ? 19.728 -20.821 -24.787 1.00 86.56 390 GLU A CA 1
ATOM 3156 C C . GLU A 1 390 ? 20.669 -19.711 -25.253 1.00 86.56 390 GLU A C 1
ATOM 3158 O O . GLU A 1 390 ? 21.161 -19.776 -26.373 1.00 86.56 390 GLU A O 1
ATOM 3163 N N . LEU A 1 391 ? 20.998 -18.735 -24.400 1.00 90.50 391 LEU A N 1
ATOM 3164 C CA . LEU A 1 391 ? 21.942 -17.674 -24.766 1.00 90.50 391 LEU A CA 1
ATOM 3165 C C . LEU A 1 391 ? 23.323 -18.224 -25.133 1.00 90.50 391 LEU A C 1
ATOM 3167 O O . LEU A 1 391 ? 23.944 -17.751 -26.083 1.00 90.50 391 LEU A O 1
ATOM 3171 N N . PHE A 1 392 ? 23.817 -19.227 -24.402 1.00 91.44 392 PHE A N 1
ATOM 3172 C CA . PHE A 1 392 ? 25.097 -19.860 -24.726 1.00 91.44 392 PHE A CA 1
ATOM 3173 C C . PHE A 1 392 ? 25.067 -20.678 -26.012 1.00 91.44 392 PHE A C 1
ATOM 3175 O O . PHE A 1 392 ? 26.118 -20.832 -26.634 1.00 91.44 392 PHE A O 1
ATOM 3182 N N . ALA A 1 393 ? 23.913 -21.227 -26.382 1.00 90.00 393 ALA A N 1
ATOM 3183 C CA . ALA A 1 393 ? 23.740 -21.908 -27.657 1.00 90.00 393 ALA A CA 1
ATOM 3184 C C . ALA A 1 393 ? 23.609 -20.904 -28.813 1.00 90.00 393 ALA A C 1
ATOM 3186 O O . ALA A 1 393 ? 24.160 -21.123 -29.889 1.00 90.00 393 ALA A O 1
ATOM 3187 N N . GLU A 1 394 ? 22.914 -19.792 -28.577 1.00 90.88 394 GLU A N 1
ATOM 3188 C CA . GLU A 1 394 ? 22.549 -18.829 -29.613 1.00 90.88 394 GLU A CA 1
ATOM 3189 C C . GLU A 1 394 ? 23.659 -17.818 -29.929 1.00 90.88 394 GLU A C 1
ATOM 3191 O O . GLU A 1 394 ? 23.724 -17.307 -31.047 1.00 90.88 394 GLU A O 1
ATOM 3196 N N . ILE A 1 395 ? 24.532 -17.499 -28.967 1.00 93.25 395 ILE A N 1
ATOM 3197 C CA . ILE A 1 395 ? 25.533 -16.432 -29.105 1.00 93.25 395 ILE A CA 1
ATOM 3198 C C . ILE A 1 395 ? 26.948 -17.025 -29.033 1.00 93.25 395 ILE A C 1
ATOM 3200 O O . ILE A 1 395 ? 27.468 -17.286 -27.939 1.00 93.25 395 ILE A O 1
ATOM 3204 N N . PRO A 1 396 ? 27.620 -17.200 -30.187 1.00 88.88 396 PRO A N 1
ATOM 3205 C CA . PRO A 1 396 ? 28.986 -17.705 -30.232 1.00 88.88 396 PRO A CA 1
ATOM 3206 C C . PRO A 1 396 ? 29.962 -16.833 -29.432 1.00 88.88 396 PRO A C 1
ATOM 3208 O O . PRO A 1 396 ? 30.000 -15.608 -29.569 1.00 88.88 396 PRO A O 1
ATOM 3211 N N . GLY A 1 397 ? 30.778 -17.480 -28.597 1.00 87.12 397 GLY A N 1
ATOM 3212 C CA . GLY A 1 397 ? 31.781 -16.815 -27.761 1.00 87.12 397 GLY A CA 1
ATOM 3213 C C . GLY A 1 397 ? 31.225 -16.118 -26.516 1.00 87.12 397 GLY A C 1
ATOM 3214 O O . GLY A 1 397 ? 31.993 -15.508 -25.779 1.00 87.12 397 GLY A O 1
ATOM 3215 N N . LEU A 1 398 ? 29.918 -16.221 -26.217 1.00 91.38 398 LEU A N 1
ATOM 3216 C CA . LEU A 1 398 ? 29.345 -15.632 -24.997 1.00 91.38 398 LEU A CA 1
ATOM 3217 C C . LEU A 1 398 ? 29.974 -16.207 -23.717 1.00 91.38 398 LEU A C 1
ATOM 3219 O O . LEU A 1 398 ? 30.067 -15.514 -22.705 1.00 91.38 398 LEU A O 1
ATOM 3223 N N . ARG A 1 399 ? 30.422 -17.470 -23.750 1.00 91.06 399 ARG A N 1
ATOM 3224 C CA . ARG A 1 399 ? 31.094 -18.127 -22.615 1.00 91.06 399 ARG A CA 1
ATOM 3225 C C . ARG A 1 399 ? 32.405 -17.440 -22.237 1.00 91.06 399 ARG A C 1
ATOM 3227 O O . ARG A 1 399 ? 32.705 -17.370 -21.046 1.00 91.06 399 ARG A O 1
ATOM 3234 N N . ASP A 1 400 ? 33.102 -16.895 -23.229 1.00 90.06 400 ASP A N 1
ATOM 3235 C CA . ASP A 1 400 ? 34.422 -16.278 -23.092 1.00 90.06 400 ASP A CA 1
ATOM 3236 C C . ASP A 1 400 ? 34.337 -14.813 -22.634 1.00 90.06 400 ASP A C 1
ATOM 3238 O O . ASP A 1 400 ? 35.339 -14.212 -22.250 1.00 90.06 400 ASP A O 1
ATOM 3242 N N . ILE A 1 401 ? 33.134 -14.228 -22.635 1.00 90.25 401 ILE A N 1
ATOM 3243 C CA . ILE A 1 401 ? 32.900 -12.875 -22.129 1.00 90.25 401 ILE A CA 1
ATOM 3244 C C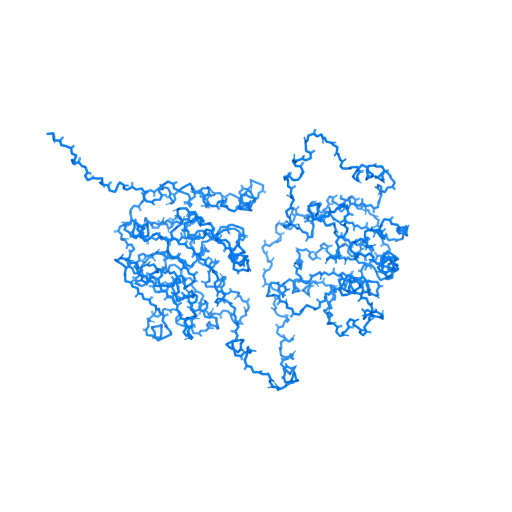 . ILE A 1 401 ? 32.931 -12.881 -20.587 1.00 90.25 401 ILE A C 1
ATOM 3246 O O . ILE A 1 401 ? 32.281 -13.732 -19.963 1.00 90.25 401 ILE A O 1
ATOM 3250 N N . PRO A 1 402 ? 33.625 -11.920 -19.943 1.00 87.31 402 PRO A N 1
ATOM 3251 C CA . PRO A 1 402 ? 33.606 -11.755 -18.489 1.00 87.31 402 PRO A CA 1
ATOM 3252 C C . PRO A 1 402 ? 32.186 -11.611 -17.923 1.00 87.31 402 PRO A C 1
ATOM 3254 O O . PRO A 1 402 ? 31.309 -11.017 -18.555 1.00 87.31 402 PRO A O 1
ATOM 3257 N N . ASN A 1 403 ? 31.937 -12.159 -16.729 1.00 81.56 403 ASN A N 1
ATOM 3258 C CA . ASN A 1 403 ? 30.589 -12.235 -16.147 1.00 81.56 403 ASN A CA 1
ATOM 3259 C C . ASN A 1 403 ? 29.923 -10.861 -15.997 1.00 81.56 403 ASN A C 1
ATOM 3261 O O . ASN A 1 403 ? 28.729 -10.738 -16.254 1.00 81.56 403 ASN A O 1
ATOM 3265 N N . GLU A 1 404 ? 30.692 -9.834 -15.649 1.00 79.31 404 GLU A N 1
ATOM 3266 C CA . GLU A 1 404 ? 30.229 -8.460 -15.460 1.00 79.31 404 GLU A CA 1
ATOM 3267 C C . GLU A 1 404 ? 29.805 -7.760 -16.763 1.00 79.31 404 GLU A C 1
ATOM 3269 O O . GLU A 1 404 ? 29.098 -6.760 -16.717 1.00 79.31 404 GLU A O 1
ATOM 3274 N N . LYS A 1 405 ? 30.182 -8.300 -17.931 1.00 85.81 405 LYS A N 1
ATOM 3275 C CA . LYS A 1 405 ? 29.812 -7.777 -19.265 1.00 85.81 405 LYS A CA 1
ATOM 3276 C C . LYS A 1 405 ? 28.877 -8.701 -20.036 1.00 85.81 405 LYS A C 1
ATOM 3278 O O . LYS A 1 405 ? 28.305 -8.303 -21.047 1.00 85.81 405 LYS A O 1
ATOM 3283 N N . LYS A 1 406 ? 28.738 -9.945 -19.576 1.00 89.94 406 LYS A N 1
ATOM 3284 C CA . LYS A 1 406 ? 28.036 -11.034 -20.263 1.00 89.94 406 LYS A CA 1
ATOM 3285 C C . LYS A 1 406 ? 26.586 -10.693 -20.576 1.00 89.94 406 LYS A C 1
ATOM 3287 O O . LYS A 1 406 ? 26.110 -11.017 -21.657 1.00 89.94 406 LYS A O 1
ATOM 3292 N N . MET A 1 407 ? 25.913 -10.025 -19.642 1.00 89.56 407 MET A N 1
ATOM 3293 C CA . MET A 1 407 ? 24.514 -9.646 -19.791 1.00 89.56 407 MET A CA 1
ATOM 3294 C C . MET A 1 407 ? 24.338 -8.636 -20.931 1.00 89.56 407 MET A C 1
ATOM 3296 O O . MET A 1 407 ? 23.656 -8.941 -21.901 1.00 89.56 407 MET A O 1
ATOM 3300 N N . ASP A 1 408 ? 25.026 -7.493 -20.892 1.00 92.81 408 ASP A N 1
ATOM 3301 C CA . ASP A 1 408 ? 24.933 -6.485 -21.959 1.00 92.81 408 ASP A CA 1
ATOM 3302 C C . ASP A 1 408 ? 25.425 -7.013 -23.311 1.00 92.81 408 ASP A C 1
ATOM 3304 O O . ASP A 1 408 ? 24.816 -6.747 -24.346 1.00 92.81 408 ASP A O 1
ATOM 3308 N N . PHE A 1 409 ? 26.469 -7.847 -23.304 1.00 94.75 409 PHE A N 1
ATOM 3309 C CA . PHE A 1 409 ? 26.944 -8.511 -24.514 1.00 94.75 409 PHE A CA 1
ATOM 3310 C C . PHE A 1 409 ? 25.854 -9.402 -25.125 1.00 94.75 409 PHE A C 1
ATOM 3312 O O . PHE A 1 409 ? 25.670 -9.413 -26.345 1.00 94.75 409 PHE A O 1
ATOM 3319 N N . ALA A 1 410 ? 25.101 -10.124 -24.289 1.00 94.81 410 ALA A N 1
ATOM 3320 C CA . ALA A 1 410 ? 23.980 -10.933 -24.741 1.00 94.81 410 ALA A CA 1
ATOM 3321 C C . ALA A 1 410 ? 22.852 -10.066 -25.319 1.00 94.81 410 ALA A C 1
ATOM 3323 O O . ALA A 1 410 ? 22.399 -10.343 -26.428 1.00 94.81 410 ALA A O 1
ATOM 3324 N N . LYS A 1 411 ? 22.465 -8.979 -24.634 1.00 95.19 411 LYS A N 1
ATOM 3325 C CA . LYS A 1 411 ? 21.445 -8.022 -25.109 1.00 95.19 411 LYS A CA 1
ATOM 3326 C C . LYS A 1 411 ? 21.764 -7.503 -26.508 1.00 95.19 411 LYS A C 1
ATOM 3328 O O . LYS A 1 411 ? 20.938 -7.594 -27.413 1.00 95.19 411 LYS A O 1
ATOM 3333 N N . PHE A 1 412 ? 22.982 -6.993 -26.693 1.00 97.06 412 PHE A N 1
ATOM 3334 C CA . PHE A 1 412 ? 23.400 -6.400 -27.962 1.00 97.06 412 PHE A CA 1
ATOM 3335 C C . PHE A 1 412 ? 23.521 -7.456 -29.060 1.00 97.06 412 PHE A C 1
ATOM 3337 O O . PHE A 1 412 ? 23.171 -7.180 -30.200 1.00 97.06 412 PHE A O 1
ATOM 3344 N N . SER A 1 413 ? 23.957 -8.676 -28.726 1.00 96.69 413 SER A N 1
ATOM 3345 C CA . SER A 1 413 ? 24.036 -9.784 -29.688 1.00 96.69 413 SER A CA 1
ATOM 3346 C C . SER A 1 413 ? 22.655 -10.235 -30.167 1.00 96.69 413 SER A C 1
ATOM 3348 O O . SER A 1 413 ? 22.478 -10.494 -31.355 1.00 96.69 413 SER A O 1
ATOM 3350 N N . LEU A 1 414 ? 21.670 -10.300 -29.264 1.00 96.00 414 LEU A N 1
ATOM 3351 C CA . LEU A 1 414 ? 20.285 -10.618 -29.615 1.00 96.00 414 LEU A CA 1
ATOM 3352 C C . LEU A 1 414 ? 19.694 -9.556 -30.542 1.00 96.00 414 LEU A C 1
ATOM 3354 O O . LEU A 1 414 ? 19.178 -9.899 -31.601 1.00 96.00 414 LEU A O 1
ATOM 3358 N N . LEU A 1 415 ? 19.831 -8.278 -30.182 1.00 96.50 415 LEU A N 1
ATOM 3359 C CA . LEU A 1 415 ? 19.337 -7.166 -30.994 1.00 96.50 415 LEU A CA 1
ATOM 3360 C C . LEU A 1 415 ? 20.061 -7.067 -32.343 1.00 96.50 415 LEU A C 1
ATOM 3362 O O . LEU A 1 415 ? 19.420 -6.845 -33.363 1.00 96.50 415 LEU A O 1
ATOM 3366 N N . LEU A 1 416 ? 21.376 -7.297 -32.391 1.00 95.19 416 LEU A N 1
ATOM 3367 C CA . LEU A 1 416 ? 22.115 -7.326 -33.655 1.00 95.19 416 LEU A CA 1
ATOM 3368 C C . LEU A 1 416 ? 21.610 -8.450 -34.570 1.00 95.19 416 LEU A C 1
ATOM 3370 O O . LEU A 1 416 ? 21.568 -8.278 -35.784 1.00 95.19 416 LEU A O 1
ATOM 3374 N N . ARG A 1 417 ? 21.233 -9.600 -34.004 1.00 94.19 417 ARG A N 1
ATOM 3375 C CA . ARG A 1 417 ? 20.843 -10.782 -34.778 1.00 94.19 417 ARG A CA 1
ATOM 3376 C C . ARG A 1 417 ? 19.374 -10.807 -35.191 1.00 94.19 417 ARG A C 1
ATOM 3378 O O . ARG A 1 417 ? 19.070 -11.304 -36.271 1.00 94.19 417 ARG A O 1
ATOM 3385 N N . TYR A 1 418 ? 18.481 -10.353 -34.320 1.00 93.88 418 TYR A N 1
ATOM 3386 C CA . TYR A 1 418 ? 17.031 -10.460 -34.505 1.00 93.88 418 TYR A CA 1
ATOM 3387 C C . TYR A 1 418 ? 16.339 -9.105 -34.642 1.00 93.88 418 TYR A C 1
ATOM 3389 O O . TYR A 1 418 ? 15.180 -9.053 -35.053 1.00 93.88 418 TYR A O 1
ATOM 3397 N N . GLY A 1 419 ? 17.033 -8.013 -34.320 1.00 94.19 419 GLY A N 1
ATOM 3398 C CA . GLY A 1 419 ? 16.411 -6.719 -34.086 1.00 94.19 419 GLY A CA 1
ATOM 3399 C C . GLY A 1 419 ? 15.440 -6.766 -32.908 1.00 94.19 419 GLY A C 1
ATOM 3400 O O . GLY A 1 419 ? 15.490 -7.652 -32.059 1.00 94.19 419 GLY A O 1
ATOM 3401 N N . GLY A 1 420 ? 14.539 -5.797 -32.867 1.00 94.69 420 GLY A N 1
ATOM 3402 C CA . GLY A 1 420 ? 13.471 -5.716 -31.886 1.00 94.69 420 GLY A CA 1
ATOM 3403 C C . GLY A 1 420 ? 13.808 -4.884 -30.671 1.00 94.69 420 GLY A C 1
ATOM 3404 O O . GLY A 1 420 ? 14.645 -3.987 -30.729 1.00 94.69 420 GLY A O 1
ATOM 3405 N N . ILE A 1 421 ? 13.082 -5.138 -29.590 1.00 94.88 421 ILE A N 1
ATOM 3406 C CA . ILE A 1 421 ? 13.173 -4.406 -28.335 1.00 94.88 421 ILE A CA 1
ATOM 3407 C C . ILE A 1 421 ? 13.759 -5.339 -27.285 1.00 94.88 421 ILE A C 1
ATOM 3409 O O . ILE A 1 421 ? 13.159 -6.359 -26.964 1.00 94.88 421 ILE A O 1
ATOM 3413 N N . TYR A 1 422 ? 14.894 -4.983 -26.698 1.00 95.19 422 TYR A N 1
ATOM 3414 C CA . TYR A 1 422 ? 15.303 -5.549 -25.420 1.00 95.19 422 TYR A CA 1
ATOM 3415 C C . TYR A 1 422 ? 14.736 -4.698 -24.286 1.00 95.19 422 TYR A C 1
ATOM 3417 O O . TYR A 1 422 ? 14.949 -3.488 -24.286 1.00 95.19 422 TYR A O 1
ATOM 3425 N N . ALA A 1 423 ? 14.085 -5.325 -23.307 1.00 89.81 423 ALA A N 1
ATOM 3426 C CA . ALA A 1 423 ? 13.623 -4.665 -22.088 1.00 89.81 423 ALA A CA 1
ATOM 3427 C C . ALA A 1 423 ? 14.041 -5.464 -20.850 1.00 89.81 423 ALA A C 1
ATOM 3429 O O . ALA A 1 423 ? 13.729 -6.650 -20.733 1.00 89.81 423 ALA A O 1
ATOM 3430 N N . GLU A 1 424 ? 14.708 -4.823 -19.894 1.00 86.25 424 GLU A N 1
ATOM 3431 C CA . GLU A 1 424 ? 15.082 -5.471 -18.638 1.00 86.25 424 GLU A CA 1
ATOM 3432 C C . GLU A 1 424 ? 13.840 -6.009 -17.909 1.00 86.25 424 GLU A C 1
ATOM 3434 O O . GLU A 1 424 ? 12.781 -5.379 -17.888 1.00 86.25 424 GLU A O 1
ATOM 3439 N N . ALA A 1 425 ? 13.954 -7.189 -17.300 1.00 71.75 425 ALA A N 1
ATOM 3440 C CA . ALA A 1 425 ? 12.807 -7.894 -16.718 1.00 71.75 425 ALA A CA 1
ATOM 3441 C C . ALA A 1 425 ? 12.110 -7.137 -15.569 1.00 71.75 425 ALA A C 1
ATOM 3443 O O . ALA A 1 425 ? 10.984 -7.457 -15.192 1.00 71.75 425 ALA A O 1
ATOM 3444 N N . ASN A 1 426 ? 12.779 -6.139 -14.994 1.00 67.19 426 ASN A N 1
ATOM 3445 C CA . ASN A 1 426 ? 12.252 -5.264 -13.954 1.00 67.19 426 ASN A CA 1
ATOM 3446 C C . ASN A 1 426 ? 11.761 -3.897 -14.483 1.00 67.19 426 ASN A C 1
ATOM 3448 O O . ASN A 1 426 ? 11.450 -3.029 -13.666 1.00 67.19 426 ASN A O 1
ATOM 3452 N N . LEU A 1 427 ? 11.639 -3.707 -15.799 1.00 68.56 427 LEU A N 1
ATOM 3453 C CA . LEU A 1 427 ? 10.996 -2.536 -16.396 1.00 68.56 427 LEU A CA 1
ATOM 3454 C C . LEU A 1 427 ? 9.538 -2.836 -16.740 1.00 68.56 427 LEU A C 1
ATOM 3456 O O . LEU A 1 427 ? 9.240 -3.855 -17.355 1.00 68.56 427 LEU A O 1
ATOM 3460 N N . PHE A 1 428 ? 8.627 -1.933 -16.383 1.00 61.50 428 PHE A N 1
ATOM 3461 C CA . PHE A 1 428 ? 7.211 -2.028 -16.744 1.00 61.50 428 PHE A CA 1
ATOM 3462 C C . PHE A 1 428 ? 6.936 -1.296 -18.065 1.00 61.50 428 PHE A C 1
ATOM 3464 O O . PHE A 1 428 ? 7.435 -0.189 -18.274 1.00 61.50 428 PHE A O 1
ATOM 3471 N N . CYS A 1 429 ? 6.127 -1.890 -18.943 1.00 64.31 429 CYS A N 1
ATOM 3472 C CA . CYS A 1 429 ? 5.682 -1.255 -20.178 1.00 64.31 429 CYS A CA 1
ATOM 3473 C C . CYS A 1 429 ? 4.476 -0.345 -19.902 1.00 64.31 429 CYS A C 1
ATOM 3475 O O . CYS A 1 429 ? 3.393 -0.823 -19.573 1.00 64.31 429 CYS A O 1
ATOM 3477 N N . TYR A 1 430 ? 4.667 0.972 -20.011 1.00 56.53 430 TYR A N 1
ATOM 3478 C CA . TYR A 1 430 ? 3.627 1.962 -19.699 1.00 56.53 430 TYR A CA 1
ATOM 3479 C C . TYR A 1 430 ? 2.795 2.418 -20.905 1.00 56.53 430 TYR A C 1
ATOM 3481 O O . TYR A 1 430 ? 1.734 3.001 -20.696 1.00 56.53 430 TYR A O 1
ATOM 3489 N N . ASP A 1 431 ? 3.276 2.215 -22.134 1.00 58.38 431 ASP A N 1
ATOM 3490 C CA . ASP A 1 431 ? 2.637 2.748 -23.343 1.00 58.38 431 ASP A CA 1
ATOM 3491 C C . ASP A 1 431 ? 2.927 1.855 -24.561 1.00 58.38 431 ASP A C 1
ATOM 3493 O O . ASP A 1 431 ? 3.937 2.000 -25.250 1.00 58.38 431 ASP A O 1
ATOM 3497 N N . GLU A 1 432 ? 2.032 0.899 -24.819 1.00 63.06 432 GLU A N 1
ATOM 3498 C CA . GLU A 1 432 ? 2.147 -0.021 -25.959 1.00 63.06 432 GLU A CA 1
ATOM 3499 C C . GLU A 1 432 ? 2.037 0.709 -27.310 1.00 63.06 432 GLU A C 1
ATOM 3501 O O . GLU A 1 432 ? 2.646 0.281 -28.291 1.00 63.06 432 GLU A O 1
ATOM 3506 N N . VAL A 1 433 ? 1.281 1.816 -27.364 1.00 56.34 433 VAL A N 1
ATOM 3507 C CA . VAL A 1 433 ? 1.058 2.600 -28.591 1.00 56.34 433 VAL A CA 1
ATOM 3508 C C . VAL A 1 433 ? 2.339 3.322 -28.985 1.00 56.34 433 VAL A C 1
ATOM 3510 O O . VAL A 1 433 ? 2.720 3.300 -30.152 1.00 56.34 433 VAL A O 1
ATOM 3513 N N . PHE A 1 434 ? 3.046 3.893 -28.010 1.00 68.44 434 PHE A N 1
ATOM 3514 C CA . PHE A 1 434 ? 4.354 4.497 -28.232 1.00 68.44 434 PHE A CA 1
ATOM 3515 C C . PHE A 1 434 ? 5.346 3.508 -28.854 1.00 68.44 434 PHE A C 1
ATOM 3517 O O . PHE A 1 434 ? 5.987 3.836 -29.852 1.00 68.44 434 PHE A O 1
ATOM 3524 N N . PHE A 1 435 ? 5.460 2.295 -28.300 1.00 73.25 435 PHE A N 1
ATOM 3525 C CA . PHE A 1 435 ? 6.395 1.295 -28.821 1.00 73.25 435 PHE A CA 1
ATOM 3526 C C . PHE A 1 435 ? 5.989 0.776 -30.205 1.00 73.25 435 PHE A C 1
ATOM 3528 O O . PHE A 1 435 ? 6.855 0.564 -31.055 1.00 73.25 435 PHE A O 1
ATOM 3535 N N . ASP A 1 436 ? 4.692 0.621 -30.473 1.00 70.00 436 ASP A N 1
ATOM 3536 C CA . ASP A 1 436 ? 4.214 0.291 -31.816 1.00 70.00 436 ASP A CA 1
ATOM 3537 C C . ASP A 1 436 ? 4.573 1.390 -32.826 1.00 70.00 436 ASP A C 1
ATOM 3539 O O . ASP A 1 436 ? 5.092 1.101 -33.899 1.00 70.00 436 ASP A O 1
ATOM 3543 N N . GLU A 1 437 ? 4.376 2.661 -32.479 1.00 68.12 437 GLU A N 1
ATOM 3544 C CA . GLU A 1 437 ? 4.635 3.778 -33.389 1.00 68.12 437 GLU A CA 1
ATOM 3545 C C . GLU A 1 437 ? 6.124 4.041 -33.610 1.00 68.12 437 GLU A C 1
ATOM 3547 O O . GLU A 1 437 ? 6.538 4.261 -34.751 1.00 68.12 437 GLU A O 1
ATOM 3552 N N . ILE A 1 438 ? 6.936 4.016 -32.552 1.00 71.69 438 ILE A N 1
ATOM 3553 C CA . ILE A 1 438 ? 8.370 4.294 -32.657 1.00 71.69 438 ILE A CA 1
ATOM 3554 C C . ILE A 1 438 ? 9.099 3.211 -33.456 1.00 71.69 438 ILE A C 1
ATOM 3556 O O . ILE A 1 438 ? 9.963 3.531 -34.270 1.00 71.69 438 ILE A O 1
ATOM 3560 N N . THR A 1 439 ? 8.714 1.941 -33.296 1.00 80.69 439 THR A N 1
ATOM 3561 C CA . THR A 1 439 ? 9.344 0.823 -34.018 1.00 80.69 439 THR A CA 1
ATOM 3562 C C . THR A 1 439 ? 9.103 0.876 -35.523 1.00 80.69 439 THR A C 1
ATOM 3564 O O . THR A 1 439 ? 9.916 0.361 -36.282 1.00 80.69 439 THR A O 1
ATOM 3567 N N . ASN A 1 440 ? 8.049 1.560 -35.976 1.00 77.69 440 ASN A N 1
ATOM 3568 C CA . ASN A 1 440 ? 7.779 1.777 -37.400 1.00 77.69 440 ASN A CA 1
ATOM 3569 C C . ASN A 1 440 ? 8.481 3.022 -37.982 1.00 77.69 440 ASN A C 1
ATOM 3571 O O . ASN A 1 440 ? 8.256 3.336 -39.149 1.00 77.69 440 ASN A O 1
ATOM 3575 N N . ARG A 1 441 ? 9.245 3.783 -37.184 1.00 72.75 441 ARG A N 1
ATOM 3576 C CA . ARG A 1 441 ? 9.776 5.100 -37.589 1.00 72.75 441 ARG A CA 1
ATOM 3577 C C . ARG A 1 441 ? 11.282 5.245 -37.457 1.00 72.75 441 ARG A C 1
ATOM 3579 O O . ARG A 1 441 ? 11.863 6.047 -38.176 1.00 72.75 441 ARG A O 1
ATOM 3586 N N . VAL A 1 442 ? 11.900 4.526 -36.527 1.00 78.44 442 VAL A N 1
ATOM 3587 C CA . VAL A 1 442 ? 13.334 4.647 -36.249 1.00 78.44 442 VAL A CA 1
ATOM 3588 C C . VAL A 1 442 ? 13.985 3.280 -36.319 1.00 78.44 442 VAL A C 1
ATOM 3590 O O . VAL A 1 442 ? 13.348 2.284 -35.986 1.00 78.44 442 VAL A O 1
ATOM 3593 N N . GLY A 1 443 ? 15.261 3.240 -36.700 1.00 85.50 443 GLY A N 1
ATOM 3594 C CA . GLY A 1 443 ? 16.050 2.007 -36.687 1.00 85.50 443 GLY A CA 1
ATOM 3595 C C . GLY A 1 443 ? 16.811 1.775 -35.387 1.00 85.50 443 GLY A C 1
ATOM 3596 O O . GLY A 1 443 ? 17.373 0.701 -35.179 1.00 85.50 443 GLY A O 1
ATOM 3597 N N . PHE A 1 444 ? 16.821 2.767 -34.492 1.00 90.94 444 PHE A N 1
ATOM 3598 C CA . PHE A 1 444 ? 17.353 2.631 -33.144 1.00 90.94 444 PHE A CA 1
ATOM 3599 C C . PHE A 1 444 ? 16.646 3.558 -32.159 1.00 90.94 444 PHE A C 1
ATOM 3601 O O . PHE A 1 444 ? 16.470 4.749 -32.431 1.00 90.94 444 PHE A O 1
ATOM 3608 N N . PHE A 1 445 ? 16.340 3.045 -30.971 1.00 89.88 445 PHE A N 1
ATOM 3609 C CA . PHE A 1 445 ? 16.073 3.883 -29.818 1.00 89.88 445 PHE A CA 1
ATOM 3610 C C . PHE A 1 445 ? 16.686 3.342 -28.528 1.00 89.88 445 PHE A C 1
ATOM 3612 O O . PHE A 1 445 ? 16.798 2.134 -28.346 1.00 89.88 445 PHE A O 1
ATOM 3619 N N . ALA A 1 446 ? 17.034 4.235 -27.606 1.00 88.81 446 ALA A N 1
ATOM 3620 C CA . ALA A 1 446 ? 17.460 3.873 -26.254 1.00 88.81 446 ALA A CA 1
ATOM 3621 C C . ALA A 1 446 ? 17.172 5.003 -25.254 1.00 88.81 446 ALA A C 1
ATOM 3623 O O . ALA A 1 446 ? 16.706 6.080 -25.633 1.00 88.81 446 ALA A O 1
ATOM 3624 N N . GLY A 1 447 ? 17.444 4.759 -23.972 1.00 80.38 447 GLY A N 1
ATOM 3625 C CA . GLY A 1 447 ? 17.338 5.750 -22.900 1.00 80.38 447 GLY A CA 1
ATOM 3626 C C . GLY A 1 447 ? 18.663 6.284 -22.415 1.00 80.38 447 GLY A C 1
ATOM 3627 O O . GLY A 1 447 ? 19.646 5.556 -22.410 1.00 80.38 447 GLY A O 1
ATOM 3628 N N . LEU A 1 448 ? 18.683 7.530 -21.949 1.00 70.88 448 LEU A N 1
ATOM 3629 C CA . LEU A 1 448 ? 19.786 8.026 -21.131 1.00 70.88 448 LEU A CA 1
ATOM 3630 C C . LEU A 1 448 ? 19.695 7.487 -19.700 1.00 70.88 448 LEU A C 1
ATOM 3632 O O . LEU A 1 448 ? 18.606 7.387 -19.130 1.00 70.88 448 LEU A O 1
ATOM 3636 N N . GLU A 1 449 ? 20.851 7.198 -19.109 1.00 67.69 449 GLU A N 1
ATOM 3637 C CA . GLU A 1 449 ? 20.986 7.019 -17.666 1.00 67.69 449 GLU A CA 1
ATOM 3638 C C . GLU A 1 449 ? 20.768 8.362 -16.939 1.00 67.69 449 GLU A C 1
ATOM 3640 O O . GLU A 1 449 ? 21.103 9.429 -17.475 1.00 67.69 449 GLU A O 1
ATOM 3645 N N . PRO A 1 450 ? 20.210 8.352 -15.715 1.00 59.75 450 PRO A N 1
ATOM 3646 C CA . PRO A 1 450 ? 20.138 9.549 -14.890 1.00 59.75 450 PRO A CA 1
ATOM 3647 C C . PRO A 1 450 ? 21.529 10.162 -14.659 1.00 59.75 450 PRO A C 1
ATOM 3649 O O . PRO A 1 450 ? 22.468 9.480 -14.255 1.00 59.75 450 PRO A O 1
ATOM 3652 N N . LEU A 1 451 ? 21.657 11.486 -14.816 1.00 51.56 451 LEU A N 1
ATOM 3653 C CA . LEU A 1 451 ? 22.919 12.207 -14.560 1.00 51.56 451 LEU A CA 1
ATOM 3654 C C . LEU A 1 451 ? 23.419 12.075 -13.109 1.00 51.56 451 LEU A C 1
ATOM 3656 O O . LEU A 1 451 ? 24.594 12.300 -12.850 1.00 51.56 451 LEU A O 1
ATOM 3660 N N . ALA A 1 452 ? 22.540 11.721 -12.167 1.00 43.44 452 ALA A N 1
ATOM 3661 C CA . ALA A 1 452 ? 22.915 11.439 -10.780 1.00 43.44 452 ALA A CA 1
ATOM 3662 C C . ALA A 1 452 ? 23.746 10.148 -10.636 1.00 43.44 452 ALA A C 1
ATOM 3664 O O . ALA A 1 452 ? 24.448 9.974 -9.643 1.00 43.44 452 ALA A O 1
ATOM 3665 N N . GLU A 1 453 ? 23.667 9.252 -11.621 1.00 46.47 453 GLU A N 1
ATOM 3666 C CA . GLU A 1 453 ? 24.290 7.926 -11.600 1.00 46.47 453 GLU A CA 1
ATOM 3667 C C . GLU A 1 453 ? 25.433 7.809 -12.623 1.00 46.47 453 GLU A C 1
ATOM 3669 O O . GLU A 1 453 ? 26.336 6.987 -12.459 1.00 46.47 453 GLU A O 1
ATOM 3674 N N . ALA A 1 454 ? 25.447 8.681 -13.636 1.00 52.28 454 ALA A N 1
ATOM 3675 C CA . ALA A 1 454 ? 26.402 8.656 -14.736 1.00 52.28 454 ALA A CA 1
ATOM 3676 C C . ALA A 1 454 ? 27.429 9.803 -14.677 1.00 52.28 454 ALA A C 1
ATOM 3678 O O . ALA A 1 454 ? 27.098 10.969 -14.469 1.00 52.28 454 ALA A O 1
ATOM 3679 N N . LYS A 1 455 ? 28.703 9.498 -14.967 1.00 50.16 455 LYS A N 1
ATOM 3680 C CA . LYS A 1 455 ? 29.750 10.511 -15.215 1.00 50.16 455 LYS A CA 1
ATOM 3681 C C . LYS A 1 455 ? 29.713 10.980 -16.677 1.00 50.16 455 LYS A C 1
ATOM 3683 O O . LYS A 1 455 ? 30.648 10.726 -17.432 1.00 50.16 455 LYS A O 1
ATOM 3688 N N . GLY A 1 456 ? 28.611 11.615 -17.077 1.00 57.84 456 GLY A N 1
ATOM 3689 C CA . GLY A 1 456 ? 28.378 12.127 -18.434 1.00 57.84 456 GLY A CA 1
ATOM 3690 C C . GLY A 1 456 ? 27.085 11.608 -19.070 1.00 57.84 456 GLY A C 1
ATOM 3691 O O . GLY A 1 456 ? 26.271 10.965 -18.414 1.00 57.84 456 GLY A O 1
ATOM 3692 N N . LEU A 1 457 ? 26.886 11.896 -20.361 1.00 62.50 457 LEU A N 1
ATOM 3693 C CA . LEU A 1 457 ? 25.772 11.340 -21.134 1.00 62.50 457 LEU A CA 1
ATOM 3694 C C . LEU A 1 457 ? 26.041 9.868 -21.449 1.00 62.50 457 LEU A C 1
ATOM 3696 O O . LEU A 1 457 ? 26.808 9.556 -22.360 1.00 62.50 457 LEU A O 1
ATOM 3700 N N . VAL A 1 458 ? 25.395 8.982 -20.698 1.00 74.31 458 VAL A N 1
ATOM 3701 C CA . VAL A 1 458 ? 25.495 7.534 -20.880 1.00 74.31 458 VAL A CA 1
ATOM 3702 C C . VAL A 1 458 ? 24.152 6.994 -21.356 1.00 74.31 458 VAL A C 1
ATOM 3704 O O . VAL A 1 458 ? 23.108 7.326 -20.799 1.00 74.31 458 VAL A O 1
ATOM 3707 N N . ILE A 1 459 ? 24.177 6.178 -22.405 1.00 83.75 459 ILE A N 1
ATOM 3708 C CA . ILE A 1 459 ? 23.020 5.431 -22.892 1.00 83.75 459 ILE A CA 1
ATOM 3709 C C . ILE A 1 459 ? 22.878 4.156 -22.059 1.00 83.75 459 ILE A C 1
ATOM 3711 O O . ILE A 1 459 ? 23.795 3.335 -21.982 1.00 83.75 459 ILE A O 1
ATOM 3715 N N . SER A 1 460 ? 21.701 3.995 -21.468 1.00 85.12 460 SER A N 1
ATOM 3716 C CA . SER A 1 460 ? 21.317 2.847 -20.663 1.00 85.12 460 SER A CA 1
ATOM 3717 C C . SER A 1 460 ? 21.124 1.594 -21.525 1.00 85.12 460 SER A C 1
ATOM 3719 O O . SER A 1 460 ? 20.387 1.632 -22.516 1.00 85.12 460 SER A O 1
ATOM 3721 N N . PRO A 1 461 ? 21.696 0.446 -21.119 1.00 87.94 461 PRO A N 1
ATOM 3722 C CA . PRO A 1 461 ? 21.457 -0.837 -21.762 1.00 87.94 461 PRO A CA 1
ATOM 3723 C C . PRO A 1 461 ? 20.200 -1.556 -21.241 1.00 87.94 461 PRO A C 1
ATOM 3725 O O . PRO A 1 461 ? 20.028 -2.749 -21.503 1.00 87.94 461 PRO A O 1
ATOM 3728 N N . LEU A 1 462 ? 19.341 -0.897 -20.453 1.00 86.44 462 LEU A N 1
ATOM 3729 C CA . LEU A 1 462 ? 18.156 -1.542 -19.872 1.00 86.44 462 LEU A CA 1
ATOM 3730 C C . LEU A 1 462 ? 16.974 -1.623 -20.844 1.00 86.44 462 LEU A C 1
ATOM 3732 O O . LEU A 1 462 ? 16.169 -2.545 -20.739 1.00 86.44 462 LEU A O 1
ATOM 3736 N N . LEU A 1 463 ? 16.866 -0.682 -21.784 1.00 89.19 463 LEU A N 1
ATOM 3737 C CA . LEU A 1 463 ? 15.811 -0.661 -22.792 1.00 89.19 463 LEU A CA 1
ATOM 3738 C C . LEU A 1 463 ? 16.350 -0.113 -24.110 1.00 89.19 463 LEU A C 1
ATOM 3740 O O . LEU A 1 463 ? 16.734 1.053 -24.196 1.00 89.19 463 LEU A O 1
ATOM 3744 N N . ILE A 1 464 ? 16.383 -0.972 -25.125 1.00 93.81 464 ILE A N 1
ATOM 3745 C CA . ILE A 1 464 ? 16.917 -0.651 -26.449 1.00 93.81 464 ILE A CA 1
ATOM 3746 C C . ILE A 1 464 ? 15.980 -1.226 -27.502 1.00 93.81 464 ILE A C 1
ATOM 3748 O O . ILE A 1 464 ? 15.660 -2.410 -27.451 1.00 93.81 464 ILE A O 1
ATOM 3752 N N . GLY A 1 465 ? 15.593 -0.414 -28.477 1.00 94.19 465 GLY A N 1
ATOM 3753 C CA . GLY A 1 465 ? 15.037 -0.877 -29.742 1.00 94.19 465 GLY A CA 1
ATOM 3754 C C . GLY A 1 465 ? 16.072 -0.759 -30.849 1.00 94.19 465 GLY A C 1
ATOM 3755 O O . GLY A 1 465 ? 16.744 0.265 -30.948 1.00 94.19 465 GLY A O 1
ATOM 3756 N N . ALA A 1 466 ? 16.217 -1.779 -31.685 1.00 94.56 466 ALA A N 1
ATOM 3757 C CA . ALA A 1 466 ? 17.167 -1.750 -32.789 1.00 94.56 466 ALA A CA 1
ATOM 3758 C C . ALA A 1 466 ? 16.709 -2.603 -33.970 1.00 94.56 466 ALA A C 1
ATOM 3760 O O . ALA A 1 466 ? 16.043 -3.626 -33.815 1.00 94.56 466 ALA A O 1
ATOM 3761 N N . GLU A 1 467 ? 17.093 -2.195 -35.170 1.00 92.50 467 GLU A N 1
ATOM 3762 C CA . GLU A 1 467 ? 17.019 -3.060 -36.339 1.00 92.50 467 GLU A CA 1
ATOM 3763 C C . GLU A 1 467 ? 18.034 -4.197 -36.267 1.00 92.50 467 GLU A C 1
ATOM 3765 O O . GLU A 1 467 ? 19.092 -4.098 -35.642 1.00 92.50 467 GLU A O 1
ATOM 3770 N N . SER A 1 468 ? 17.711 -5.290 -36.954 1.00 91.94 468 SER A N 1
ATOM 3771 C CA . SER A 1 468 ? 18.663 -6.376 -37.149 1.00 91.94 468 SER A CA 1
ATOM 3772 C C . SER A 1 468 ? 19.828 -5.895 -38.015 1.00 91.94 468 SER A C 1
ATOM 3774 O O . SER A 1 468 ? 19.631 -5.204 -39.011 1.00 91.94 468 SER A O 1
ATOM 3776 N N . GLY A 1 469 ? 21.046 -6.308 -37.675 1.00 90.69 469 GLY A N 1
ATOM 3777 C CA . GLY A 1 469 ? 22.255 -5.962 -38.423 1.00 90.69 469 GLY A CA 1
ATOM 3778 C C . GLY A 1 469 ? 22.716 -4.515 -38.240 1.00 90.69 469 GLY A C 1
ATOM 3779 O O . GLY A 1 469 ? 23.463 -4.018 -39.079 1.00 90.69 469 GLY A O 1
ATOM 3780 N N . LEU A 1 470 ? 22.277 -3.828 -37.179 1.00 90.56 470 LEU A N 1
ATOM 3781 C CA . LEU A 1 470 ? 22.617 -2.427 -36.949 1.00 90.56 470 LEU A CA 1
ATOM 3782 C C . LEU A 1 470 ? 24.136 -2.232 -36.732 1.00 90.56 470 LEU A C 1
ATOM 3784 O O . LEU A 1 470 ? 24.659 -2.720 -35.722 1.00 90.56 470 LEU A O 1
ATOM 3788 N N . PRO A 1 471 ? 24.843 -1.457 -37.585 1.00 91.44 471 PRO A N 1
ATOM 3789 C CA . PRO A 1 471 ? 26.289 -1.227 -37.454 1.00 91.44 471 PRO A CA 1
ATOM 3790 C C . PRO A 1 471 ? 26.703 -0.657 -36.091 1.00 91.44 471 PRO A C 1
ATOM 3792 O O . PRO A 1 471 ? 27.780 -0.954 -35.579 1.00 91.44 471 PRO A O 1
ATOM 3795 N N . LEU A 1 472 ? 25.817 0.122 -35.463 1.00 92.62 472 LEU A N 1
ATOM 3796 C CA . LEU A 1 472 ? 26.016 0.658 -34.116 1.00 92.62 472 LEU A CA 1
ATOM 3797 C C . LEU A 1 472 ? 26.200 -0.455 -33.074 1.00 92.62 472 LEU A C 1
ATOM 3799 O O . LEU A 1 472 ? 27.110 -0.378 -32.250 1.00 92.62 472 LEU A O 1
ATOM 3803 N N . LEU A 1 473 ? 25.372 -1.504 -33.115 1.00 94.81 473 LEU A N 1
ATOM 3804 C CA . LEU A 1 473 ? 25.479 -2.624 -32.176 1.00 94.81 473 LEU A CA 1
ATOM 3805 C C . LEU A 1 473 ? 26.697 -3.501 -32.476 1.00 94.81 473 LEU A C 1
ATOM 3807 O O . LEU A 1 473 ? 27.339 -3.990 -31.547 1.00 94.81 473 LEU A O 1
ATOM 3811 N N . GLU A 1 474 ? 27.060 -3.658 -33.751 1.00 94.94 474 GLU A N 1
ATOM 3812 C CA . GLU A 1 474 ? 28.292 -4.346 -34.146 1.00 94.94 474 GLU A CA 1
ATOM 3813 C C . GLU A 1 474 ? 29.534 -3.625 -33.599 1.00 94.94 474 GLU A C 1
ATOM 3815 O O . GLU A 1 474 ? 30.408 -4.253 -32.994 1.00 94.94 474 GLU A O 1
ATOM 3820 N N . LEU A 1 475 ? 29.584 -2.294 -33.730 1.00 94.81 475 LEU A N 1
ATOM 3821 C CA . LEU A 1 475 ? 30.659 -1.473 -33.180 1.00 94.81 475 LEU A CA 1
ATOM 3822 C C . LEU A 1 475 ? 30.716 -1.563 -31.648 1.00 94.81 475 LEU A C 1
ATOM 3824 O O . LEU A 1 475 ? 31.803 -1.739 -31.096 1.00 94.81 475 LEU A O 1
ATOM 3828 N N . ALA A 1 476 ? 29.569 -1.509 -30.962 1.00 95.06 476 ALA A N 1
ATOM 3829 C CA . ALA A 1 476 ? 29.504 -1.661 -29.508 1.00 95.06 476 ALA A CA 1
ATOM 3830 C C . ALA A 1 476 ? 30.048 -3.031 -29.055 1.00 95.06 476 ALA A C 1
ATOM 3832 O O . ALA A 1 476 ? 30.920 -3.103 -28.187 1.00 95.06 476 ALA A O 1
ATOM 3833 N N . LEU A 1 477 ? 29.612 -4.126 -29.689 1.00 95.50 477 LEU A N 1
ATOM 3834 C CA . LEU A 1 477 ? 30.087 -5.484 -29.393 1.00 95.50 477 LEU A CA 1
ATOM 3835 C C . LEU A 1 477 ? 31.587 -5.652 -29.665 1.00 95.50 477 LEU A C 1
ATOM 3837 O O . LEU A 1 477 ? 32.285 -6.314 -28.890 1.00 95.50 477 LEU A O 1
ATOM 3841 N N . LYS A 1 478 ? 32.098 -5.041 -30.742 1.00 94.56 478 LYS A N 1
ATOM 3842 C CA . LYS A 1 478 ? 33.531 -5.032 -31.056 1.00 94.56 478 LYS A CA 1
ATOM 3843 C C . LYS A 1 478 ? 34.325 -4.348 -29.945 1.00 94.56 478 LYS A C 1
ATOM 3845 O O . LYS A 1 478 ? 35.254 -4.964 -29.433 1.00 94.56 478 LYS A O 1
ATOM 3850 N N . ARG A 1 479 ? 33.917 -3.150 -29.508 1.00 93.56 479 ARG A N 1
ATOM 3851 C CA . ARG A 1 479 ? 34.567 -2.415 -28.405 1.00 93.56 479 ARG A CA 1
ATOM 3852 C C . ARG A 1 479 ? 34.566 -3.203 -27.104 1.00 93.56 479 ARG A C 1
ATOM 3854 O O . ARG A 1 479 ? 35.600 -3.314 -26.449 1.00 93.56 479 ARG A O 1
ATOM 3861 N N . MET A 1 480 ? 33.441 -3.826 -26.751 1.00 93.75 480 MET A N 1
ATOM 3862 C CA . MET A 1 480 ? 33.365 -4.679 -25.558 1.00 93.75 480 MET A CA 1
ATOM 3863 C C . MET A 1 480 ? 34.394 -5.820 -25.595 1.00 93.75 480 MET A C 1
ATOM 3865 O O . MET A 1 480 ? 34.978 -6.143 -24.560 1.00 93.75 480 MET A O 1
ATOM 3869 N N . LYS A 1 481 ? 34.640 -6.406 -26.777 1.00 89.81 481 LYS A N 1
ATOM 3870 C CA . LYS A 1 481 ? 35.629 -7.476 -26.985 1.00 89.81 481 LYS A CA 1
ATOM 3871 C C . LYS A 1 481 ? 37.074 -6.975 -27.019 1.00 89.81 481 LYS A C 1
ATOM 3873 O O . LYS A 1 481 ? 37.927 -7.597 -26.398 1.00 89.81 481 LYS A O 1
ATOM 3878 N N . THR A 1 482 ? 37.363 -5.905 -27.759 1.00 88.94 482 THR A N 1
ATOM 3879 C CA . THR A 1 482 ? 38.745 -5.471 -28.036 1.00 88.94 482 THR A CA 1
ATOM 3880 C C . THR A 1 482 ? 39.290 -4.487 -27.011 1.00 88.94 482 THR A C 1
ATOM 3882 O O . THR A 1 482 ? 40.479 -4.513 -26.716 1.00 88.94 482 THR A O 1
ATOM 3885 N N . GLU A 1 483 ? 38.437 -3.623 -26.465 1.00 87.44 483 GLU A N 1
ATOM 3886 C CA . GLU A 1 483 ? 38.828 -2.536 -25.555 1.00 87.44 483 GLU A CA 1
ATOM 3887 C C . GLU A 1 483 ? 38.449 -2.838 -24.100 1.00 87.44 483 GLU A C 1
ATOM 3889 O O . GLU A 1 483 ? 38.894 -2.158 -23.179 1.00 87.44 483 GLU A O 1
ATOM 3894 N N . GLY A 1 484 ? 37.618 -3.861 -23.871 1.00 81.12 484 GLY A N 1
ATOM 3895 C CA . GLY A 1 484 ? 37.244 -4.296 -22.528 1.00 81.12 484 GLY A CA 1
ATOM 3896 C C . GLY A 1 484 ? 36.400 -3.277 -21.756 1.00 81.12 484 GLY A C 1
ATOM 3897 O O . GLY A 1 484 ? 36.388 -3.307 -20.524 1.00 81.12 484 GLY A O 1
ATOM 3898 N N . VAL A 1 485 ? 35.679 -2.396 -22.445 1.00 85.31 485 VAL A N 1
ATOM 3899 C CA . VAL A 1 485 ? 34.753 -1.423 -21.842 1.00 85.31 485 VAL A CA 1
ATOM 3900 C C . VAL A 1 485 ? 33.426 -2.070 -21.402 1.00 85.31 485 VAL A C 1
ATOM 3902 O O . VAL A 1 485 ? 33.112 -3.199 -21.786 1.00 85.31 485 VAL A O 1
ATOM 3905 N N . THR A 1 486 ? 32.655 -1.383 -20.550 1.00 86.88 486 THR A N 1
ATOM 3906 C CA . THR A 1 486 ? 31.300 -1.809 -20.138 1.00 86.88 486 THR A CA 1
ATOM 3907 C C . THR A 1 486 ? 30.300 -1.673 -21.289 1.00 86.88 486 THR A C 1
ATOM 3909 O O . THR A 1 486 ? 30.561 -0.953 -22.253 1.00 86.88 486 THR A O 1
ATOM 3912 N N . GLY A 1 487 ? 29.139 -2.332 -21.186 1.00 87.38 487 GLY A N 1
ATOM 3913 C CA . GLY A 1 487 ? 28.091 -2.254 -22.208 1.00 87.38 487 GLY A CA 1
ATOM 3914 C C . GLY A 1 487 ? 27.568 -0.832 -22.415 1.00 87.38 487 GLY A C 1
ATOM 3915 O O . GLY A 1 487 ? 27.539 -0.356 -23.546 1.00 87.38 487 GLY A O 1
ATOM 3916 N N . SER A 1 488 ? 27.247 -0.122 -21.331 1.00 86.19 488 SER A N 1
ATOM 3917 C CA . SER A 1 488 ? 26.778 1.271 -21.379 1.00 86.19 488 SER A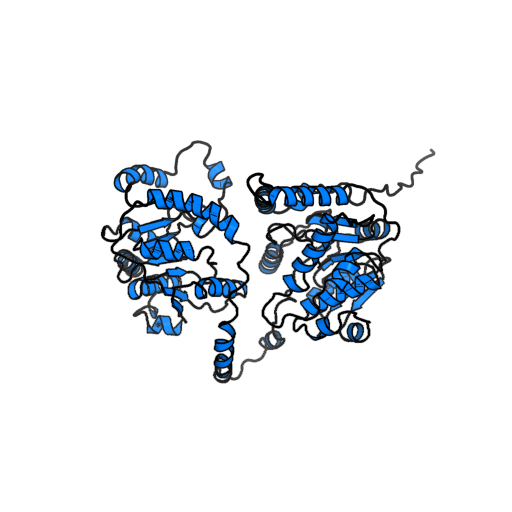 CA 1
ATOM 3918 C C . SER A 1 488 ? 27.794 2.223 -22.027 1.00 86.19 488 SER A C 1
ATOM 3920 O O . SER A 1 488 ? 27.434 3.034 -22.883 1.00 86.19 488 SER A O 1
ATOM 3922 N N . LYS A 1 489 ? 29.089 2.078 -21.707 1.00 85.56 489 LYS A N 1
ATOM 3923 C CA . LYS A 1 489 ? 30.168 2.860 -22.333 1.00 85.56 489 LYS A CA 1
ATOM 3924 C C . LYS A 1 489 ? 30.320 2.525 -23.818 1.00 85.56 489 LYS A C 1
ATOM 3926 O O . LYS A 1 489 ? 30.327 3.435 -24.640 1.00 85.56 489 LYS A O 1
ATOM 3931 N N . ALA A 1 490 ? 30.389 1.237 -24.163 1.00 89.75 490 ALA A N 1
ATOM 3932 C CA . ALA A 1 490 ? 30.524 0.788 -25.547 1.00 89.75 490 ALA A CA 1
ATOM 3933 C C . ALA A 1 490 ? 29.361 1.261 -26.426 1.00 89.75 490 ALA A C 1
ATOM 3935 O O . ALA A 1 490 ? 29.586 1.714 -27.546 1.00 89.75 490 ALA A O 1
ATOM 3936 N N . LEU A 1 491 ? 28.132 1.175 -25.911 1.00 91.31 491 LEU A N 1
ATOM 3937 C CA . LEU A 1 491 ? 26.923 1.611 -26.602 1.00 91.31 491 LEU A CA 1
ATOM 3938 C C . LEU A 1 491 ? 26.904 3.127 -26.802 1.00 91.31 491 LEU A C 1
ATOM 3940 O O . LEU A 1 491 ? 26.585 3.589 -27.893 1.00 91.31 491 LEU A O 1
ATOM 3944 N N . SER A 1 492 ? 27.283 3.891 -25.775 1.00 87.00 492 SER A N 1
ATOM 3945 C CA . SER A 1 492 ? 27.347 5.355 -25.847 1.00 87.00 492 SER A CA 1
ATOM 3946 C C . SER A 1 492 ? 28.382 5.818 -26.871 1.00 87.00 492 SER A C 1
ATOM 3948 O O . SER A 1 492 ? 28.067 6.618 -27.744 1.00 87.00 492 SER A O 1
ATOM 3950 N N . GLU A 1 493 ? 29.601 5.279 -26.823 1.00 86.62 493 GLU A N 1
ATOM 3951 C CA . GLU A 1 493 ? 30.653 5.622 -27.787 1.00 86.62 493 GLU A CA 1
ATOM 3952 C C . GLU A 1 493 ? 30.280 5.191 -29.209 1.00 86.62 493 GLU A C 1
ATOM 3954 O O . GLU A 1 493 ? 30.407 5.979 -30.142 1.00 86.62 493 GLU A O 1
ATOM 3959 N N . ALA A 1 494 ? 29.746 3.977 -29.385 1.00 88.75 494 ALA A N 1
ATOM 3960 C CA . ALA A 1 494 ? 29.289 3.511 -30.690 1.00 88.75 494 ALA A CA 1
ATOM 3961 C C . ALA A 1 494 ? 28.145 4.368 -31.246 1.00 88.75 494 ALA A C 1
ATOM 3963 O O . ALA A 1 494 ? 28.102 4.621 -32.448 1.00 88.75 494 ALA A O 1
ATOM 3964 N N . PHE A 1 495 ? 27.242 4.853 -30.391 1.00 86.19 495 PHE A N 1
ATOM 3965 C CA . PHE A 1 495 ? 26.165 5.748 -30.803 1.00 86.19 495 PHE A CA 1
ATOM 3966 C C . PHE A 1 495 ? 26.691 7.049 -31.422 1.00 86.19 495 PHE A C 1
ATOM 3968 O O . PHE A 1 495 ? 26.133 7.501 -32.423 1.00 86.19 495 PHE A O 1
ATOM 3975 N N . PHE A 1 496 ? 27.760 7.625 -30.860 1.00 79.94 496 PHE A N 1
ATOM 3976 C CA . PHE A 1 496 ? 28.369 8.863 -31.359 1.00 79.94 496 PHE A CA 1
ATOM 3977 C C . PHE A 1 496 ? 29.344 8.648 -32.525 1.00 79.94 496 PHE A C 1
ATOM 3979 O O . PHE A 1 496 ? 29.437 9.507 -33.405 1.00 79.94 496 PHE A O 1
ATOM 3986 N N . ASP A 1 497 ? 30.060 7.523 -32.545 1.00 82.19 497 ASP A N 1
ATOM 3987 C CA . ASP A 1 497 ? 31.106 7.258 -33.537 1.00 82.19 497 ASP A CA 1
ATOM 3988 C C . ASP A 1 497 ? 30.577 6.636 -34.832 1.00 82.19 497 ASP A C 1
ATOM 3990 O O . ASP A 1 497 ? 31.184 6.813 -35.892 1.00 82.19 497 ASP A O 1
ATOM 3994 N N . GLU A 1 498 ? 29.461 5.908 -34.775 1.00 82.75 498 GLU A N 1
ATOM 3995 C CA . GLU A 1 498 ? 28.867 5.281 -35.952 1.00 82.75 498 GLU A CA 1
ATOM 3996 C C . GLU A 1 498 ? 28.091 6.334 -36.772 1.00 82.75 498 GLU A C 1
ATOM 3998 O O . GLU A 1 498 ? 27.195 7.010 -36.261 1.00 82.75 498 GLU A O 1
ATOM 4003 N N . LYS A 1 499 ? 28.441 6.486 -38.057 1.00 76.38 499 LYS A N 1
ATOM 4004 C CA . LYS A 1 499 ? 27.995 7.594 -38.924 1.00 76.38 499 LYS A CA 1
ATOM 4005 C C . LYS A 1 499 ? 26.998 7.182 -40.007 1.00 76.38 499 LYS A C 1
ATOM 4007 O O . LYS A 1 499 ? 26.643 8.024 -40.837 1.00 76.38 499 LYS A O 1
ATOM 4012 N N . ASP A 1 500 ? 26.555 5.927 -40.032 1.00 72.12 500 ASP A N 1
ATOM 4013 C CA . ASP A 1 500 ? 25.606 5.428 -41.019 1.00 72.12 500 ASP A CA 1
ATOM 4014 C C . ASP A 1 500 ? 24.266 6.171 -40.913 1.00 72.12 500 ASP A C 1
ATOM 4016 O O . ASP A 1 500 ? 23.487 6.040 -39.966 1.00 72.12 500 ASP A O 1
ATOM 4020 N N . ALA A 1 501 ? 24.013 7.003 -41.920 1.00 64.50 501 ALA A N 1
ATOM 4021 C CA . ALA A 1 501 ? 22.865 7.889 -41.986 1.00 64.50 501 ALA A CA 1
ATOM 4022 C C . ALA A 1 501 ? 21.578 7.199 -42.466 1.00 64.50 501 ALA A C 1
ATOM 4024 O O . ALA A 1 501 ? 20.567 7.884 -42.616 1.00 64.50 501 ALA A O 1
ATOM 4025 N N . ARG A 1 502 ? 21.617 5.893 -42.772 1.00 69.81 502 ARG A N 1
ATOM 4026 C CA . ARG A 1 502 ? 20.489 5.159 -43.372 1.00 69.81 502 ARG A CA 1
ATOM 4027 C C . ARG A 1 502 ? 19.345 4.869 -42.404 1.00 69.81 502 ARG A C 1
ATOM 4029 O O . ARG A 1 502 ? 18.255 4.561 -42.867 1.00 69.81 502 ARG A O 1
ATOM 4036 N N . TYR A 1 503 ? 19.581 4.978 -41.100 1.00 70.25 503 TYR A N 1
ATOM 4037 C CA . TYR A 1 503 ? 18.574 4.733 -40.076 1.00 70.25 503 TYR A CA 1
ATOM 4038 C C . TYR A 1 503 ? 18.485 5.898 -39.097 1.00 70.25 503 TYR A C 1
ATOM 4040 O O . TYR A 1 503 ? 19.495 6.470 -38.672 1.00 70.25 503 TYR A O 1
ATOM 4048 N N . GLU A 1 504 ? 17.256 6.251 -38.731 1.00 74.81 504 GLU A N 1
ATOM 4049 C CA . GLU A 1 504 ? 17.019 7.231 -37.680 1.00 74.81 504 GLU A CA 1
ATOM 4050 C C . GLU A 1 504 ? 17.317 6.623 -36.309 1.00 74.81 504 GLU A C 1
ATOM 4052 O O . GLU A 1 504 ? 17.028 5.451 -36.051 1.00 74.81 504 GLU A O 1
ATOM 4057 N N . ARG A 1 505 ? 17.908 7.433 -35.427 1.00 80.81 505 ARG A N 1
ATOM 4058 C CA . ARG A 1 505 ? 18.260 7.042 -34.062 1.00 80.81 505 ARG A CA 1
ATOM 4059 C C . ARG A 1 505 ? 17.708 8.058 -33.095 1.00 80.81 505 ARG A C 1
ATOM 4061 O O . ARG A 1 505 ? 17.880 9.257 -33.298 1.00 80.81 505 ARG A O 1
ATOM 4068 N N . VAL A 1 506 ? 17.106 7.581 -32.019 1.00 77.31 506 VAL A N 1
ATOM 4069 C CA . VAL A 1 506 ? 16.551 8.447 -30.981 1.00 77.31 506 VAL A CA 1
ATOM 4070 C C . VAL A 1 506 ? 17.066 8.007 -29.621 1.00 77.31 506 VAL A C 1
ATOM 4072 O O . VAL A 1 506 ? 17.170 6.820 -29.337 1.00 77.31 506 VAL A O 1
ATOM 4075 N N . VAL A 1 507 ? 17.400 8.964 -28.764 1.00 73.88 507 VAL A N 1
ATOM 4076 C CA . VAL A 1 507 ? 17.718 8.671 -27.367 1.00 73.88 507 VAL A CA 1
ATOM 4077 C C . VAL A 1 507 ? 16.809 9.523 -26.513 1.00 73.88 507 VAL A C 1
ATOM 4079 O O . VAL A 1 507 ? 16.850 10.741 -26.617 1.00 73.88 507 VAL A O 1
ATOM 4082 N N . PHE A 1 508 ? 15.984 8.893 -25.685 1.00 67.88 508 PHE A N 1
ATOM 4083 C CA . PHE A 1 508 ? 15.057 9.638 -24.844 1.00 67.88 508 PHE A CA 1
ATOM 4084 C C . PHE A 1 508 ? 15.701 10.040 -23.520 1.00 67.88 508 PHE A C 1
ATOM 4086 O O . PHE A 1 508 ? 16.582 9.334 -23.009 1.00 67.88 508 PHE A O 1
ATOM 4093 N N . PRO A 1 509 ? 15.228 11.143 -22.919 1.00 58.25 509 PRO A N 1
ATOM 4094 C CA . PRO A 1 509 ? 15.661 11.536 -21.592 1.00 58.25 509 PRO A CA 1
ATOM 4095 C C . PRO A 1 509 ? 15.303 10.461 -20.554 1.00 58.25 509 PRO A C 1
ATOM 4097 O O . PRO A 1 509 ? 14.354 9.694 -20.757 1.00 58.25 509 PRO A O 1
ATOM 4100 N N . PRO A 1 510 ? 15.996 10.435 -19.398 1.00 57.78 510 PRO A N 1
ATOM 4101 C CA . PRO A 1 510 ? 15.788 9.403 -18.384 1.00 57.78 510 PRO A CA 1
ATOM 4102 C C . PRO A 1 510 ? 14.329 9.293 -17.929 1.00 57.78 510 PRO A C 1
ATOM 4104 O O . PRO A 1 510 ? 13.866 8.207 -17.628 1.00 57.78 510 PRO A O 1
ATOM 4107 N N . SER A 1 511 ? 13.550 10.378 -17.962 1.00 51.47 511 SER A N 1
ATOM 4108 C CA . SER A 1 511 ? 12.132 10.389 -17.576 1.00 51.47 511 SER A CA 1
ATOM 4109 C C . SER A 1 511 ? 11.215 9.481 -18.408 1.00 51.47 511 SER A C 1
ATOM 4111 O O . SER A 1 511 ? 10.118 9.170 -17.944 1.00 51.47 511 SER A O 1
ATOM 4113 N N . PHE A 1 512 ? 11.630 9.052 -19.606 1.00 52.97 512 PHE A N 1
ATOM 4114 C CA . PHE A 1 512 ? 10.864 8.109 -20.433 1.00 52.97 512 PHE A CA 1
ATOM 4115 C C . PHE A 1 512 ? 10.963 6.664 -19.937 1.00 52.97 512 PHE A C 1
ATOM 4117 O O . PHE A 1 512 ? 10.023 5.892 -20.107 1.00 52.97 512 PHE A O 1
ATOM 4124 N N . PHE A 1 513 ? 12.085 6.303 -19.314 1.00 57.41 513 PHE A N 1
ATOM 4125 C CA . PHE A 1 513 ? 12.414 4.912 -18.975 1.00 57.41 513 PHE A CA 1
ATOM 4126 C C . PHE A 1 513 ? 12.647 4.700 -17.480 1.00 57.41 513 PHE A C 1
ATOM 4128 O O . PHE A 1 513 ? 12.356 3.637 -16.940 1.00 57.41 513 PHE A O 1
ATOM 4135 N N . TYR A 1 514 ? 13.061 5.768 -16.809 1.00 50.28 514 TYR A N 1
ATOM 4136 C CA . TYR A 1 514 ? 13.229 5.929 -15.375 1.00 50.28 514 TYR A CA 1
ATOM 4137 C C . TYR A 1 514 ? 12.338 7.066 -14.852 1.00 50.28 514 TYR A C 1
ATOM 4139 O O . TYR A 1 514 ? 12.829 8.023 -14.247 1.00 50.28 514 TYR A O 1
ATOM 4147 N N . PRO A 1 515 ? 11.005 7.005 -15.037 1.00 37.72 515 PRO A N 1
ATOM 4148 C CA . PRO A 1 515 ? 10.104 8.056 -14.555 1.00 37.72 515 PRO A CA 1
ATOM 4149 C C . PRO A 1 515 ? 10.124 8.232 -13.021 1.00 37.72 515 PRO A C 1
ATOM 4151 O O . PRO A 1 515 ? 9.477 9.145 -12.505 1.00 37.72 515 PRO A O 1
ATOM 4154 N N . PHE A 1 516 ? 10.850 7.371 -12.294 1.00 36.38 516 PHE A N 1
ATOM 4155 C CA . PHE A 1 516 ? 10.926 7.325 -10.833 1.00 36.38 516 PHE A CA 1
ATOM 4156 C C . PHE A 1 516 ? 12.347 7.420 -10.251 1.00 36.38 516 PHE A C 1
ATOM 4158 O O . PHE A 1 516 ? 12.474 7.418 -9.018 1.00 36.38 516 PHE A O 1
ATOM 4165 N N . ASP A 1 517 ? 13.392 7.533 -11.082 1.00 34.91 517 ASP A N 1
ATOM 4166 C CA 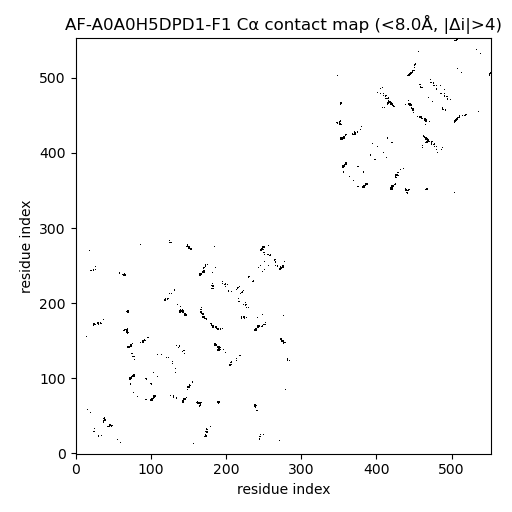. ASP A 1 517 ? 14.742 7.782 -10.568 1.00 34.91 517 ASP A CA 1
ATOM 4167 C C . ASP A 1 517 ? 14.891 9.237 -10.140 1.00 34.91 517 ASP A C 1
ATOM 4169 O O . ASP A 1 517 ? 14.336 10.166 -10.736 1.00 34.91 517 ASP A O 1
ATOM 4173 N N . ARG A 1 518 ? 15.583 9.433 -9.015 1.00 31.38 518 ARG A N 1
ATOM 4174 C CA . ARG A 1 518 ? 15.745 10.754 -8.412 1.00 31.38 518 ARG A CA 1
ATOM 4175 C C . ARG A 1 518 ? 16.562 11.625 -9.363 1.00 31.38 518 ARG A C 1
ATOM 4177 O O . ARG A 1 518 ? 17.751 11.400 -9.552 1.00 31.38 518 ARG A O 1
ATOM 4184 N N . VAL A 1 519 ? 15.953 12.693 -9.869 1.00 33.81 519 VAL A N 1
ATOM 4185 C CA . VAL A 1 519 ? 16.727 13.880 -10.232 1.00 33.81 519 VAL A CA 1
ATOM 4186 C C . VAL A 1 519 ? 17.295 14.415 -8.920 1.00 33.81 519 VAL A C 1
ATOM 4188 O O . VAL A 1 519 ? 16.546 14.933 -8.090 1.00 33.81 519 VAL A O 1
ATOM 4191 N N . ASP A 1 520 ? 18.594 14.227 -8.691 1.00 34.53 520 ASP A N 1
ATOM 4192 C CA . ASP A 1 520 ? 19.284 14.829 -7.553 1.00 34.53 520 ASP A CA 1
ATOM 4193 C C . ASP A 1 520 ? 19.387 16.346 -7.776 1.00 34.53 520 ASP A C 1
ATOM 4195 O O . ASP A 1 520 ? 20.340 16.882 -8.348 1.00 34.53 520 ASP A O 1
ATOM 4199 N N . LEU A 1 521 ? 18.332 17.045 -7.362 1.00 33.12 521 LEU A N 1
ATOM 4200 C CA . LEU A 1 521 ? 18.254 18.498 -7.416 1.00 33.12 521 LEU A CA 1
ATOM 4201 C C . LEU A 1 521 ? 19.265 19.158 -6.467 1.00 33.12 521 LEU A C 1
ATOM 4203 O O . LEU A 1 521 ? 19.607 20.314 -6.697 1.00 33.12 521 LEU A O 1
ATOM 4207 N N . GLU A 1 522 ? 19.786 18.457 -5.451 1.00 30.78 522 GLU A N 1
ATOM 4208 C CA . GLU A 1 522 ? 20.860 18.990 -4.606 1.00 30.78 522 GLU A CA 1
ATOM 4209 C C . GLU A 1 522 ? 22.203 18.999 -5.337 1.00 30.78 522 GLU A C 1
ATOM 4211 O O . GLU A 1 522 ? 22.976 19.939 -5.159 1.00 30.78 522 GLU A O 1
ATOM 4216 N N . HIS A 1 523 ? 22.475 18.021 -6.206 1.00 34.97 523 HIS A N 1
ATOM 4217 C CA . HIS A 1 523 ? 23.669 18.029 -7.057 1.00 34.97 523 HIS A CA 1
ATOM 4218 C C . HIS A 1 523 ? 23.634 19.184 -8.075 1.00 34.97 523 HIS A C 1
ATOM 4220 O O . HIS A 1 523 ? 24.625 19.890 -8.261 1.00 34.97 523 HIS A O 1
ATOM 4226 N N . LEU A 1 524 ? 22.459 19.453 -8.658 1.00 32.06 524 LEU A N 1
ATOM 4227 C CA . LEU A 1 524 ? 22.220 20.619 -9.521 1.00 32.06 524 LEU A CA 1
ATOM 4228 C C . LEU A 1 524 ? 22.250 21.948 -8.744 1.00 32.06 524 LEU A C 1
ATOM 4230 O O . LEU A 1 524 ? 22.698 22.959 -9.278 1.00 32.06 524 LEU A O 1
ATOM 4234 N N . ALA A 1 525 ? 21.820 21.961 -7.478 1.00 32.00 525 ALA A N 1
ATOM 4235 C CA . ALA A 1 525 ? 21.851 23.150 -6.626 1.00 32.00 525 ALA A CA 1
ATOM 4236 C C . ALA A 1 525 ? 23.254 23.467 -6.078 1.00 32.00 525 ALA A C 1
ATOM 4238 O O . ALA A 1 525 ? 23.595 24.637 -5.934 1.00 32.00 525 ALA A O 1
ATOM 4239 N N . ARG A 1 526 ? 24.104 22.463 -5.827 1.00 36.84 526 ARG A N 1
ATOM 4240 C CA . ARG A 1 526 ? 25.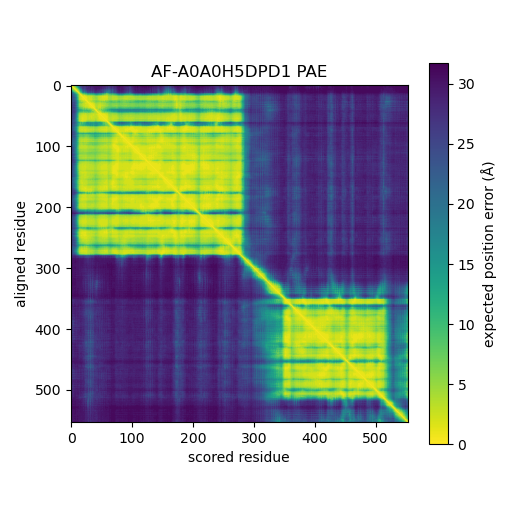522 22.673 -5.466 1.00 36.84 526 ARG A CA 1
ATOM 4241 C C . ARG A 1 526 ? 26.355 23.177 -6.649 1.00 36.84 526 ARG A C 1
ATOM 4243 O O . ARG A 1 526 ? 27.349 23.862 -6.435 1.00 36.84 526 ARG A O 1
ATOM 4250 N N . ALA A 1 527 ? 25.916 22.915 -7.881 1.00 37.06 527 ALA A N 1
ATOM 4251 C CA . ALA A 1 527 ? 26.499 23.483 -9.097 1.00 37.06 527 ALA A CA 1
ATOM 4252 C C . ALA A 1 527 ? 26.112 24.962 -9.343 1.00 37.06 527 ALA A C 1
ATOM 4254 O O . ALA A 1 527 ? 26.669 25.595 -10.234 1.00 37.06 527 ALA A O 1
ATOM 4255 N N . ASN A 1 528 ? 25.205 25.550 -8.550 1.00 33.62 528 ASN A N 1
ATOM 4256 C CA . ASN A 1 528 ? 24.641 26.886 -8.797 1.00 33.62 528 ASN A CA 1
ATOM 4257 C C . ASN A 1 528 ? 25.426 28.080 -8.220 1.00 33.62 528 ASN A C 1
ATOM 4259 O O . ASN A 1 528 ? 24.861 29.167 -8.125 1.00 33.62 528 ASN A O 1
ATOM 4263 N N . ASN A 1 529 ? 26.723 27.958 -7.918 1.00 36.91 529 ASN A N 1
ATOM 4264 C CA . ASN A 1 529 ? 27.553 29.158 -7.688 1.00 36.91 529 ASN A CA 1
ATOM 4265 C C . ASN A 1 529 ? 28.221 29.717 -8.954 1.00 36.91 529 ASN A C 1
ATOM 4267 O O . ASN A 1 529 ? 28.951 30.704 -8.893 1.00 36.91 529 ASN A O 1
ATOM 4271 N N . THR A 1 530 ? 27.926 29.155 -10.124 1.00 33.44 530 THR A N 1
ATOM 4272 C CA . THR A 1 530 ? 28.019 29.808 -11.442 1.00 33.44 530 THR A CA 1
ATOM 4273 C C . THR A 1 530 ? 27.315 28.884 -12.440 1.00 33.44 530 THR A C 1
ATOM 4275 O O . THR A 1 530 ? 27.479 27.673 -12.323 1.00 33.44 530 THR A O 1
ATOM 4278 N N . PRO A 1 531 ? 26.548 29.369 -13.437 1.00 33.50 531 PRO A N 1
ATOM 4279 C CA . PRO A 1 531 ? 25.962 28.510 -14.463 1.00 33.50 531 PRO A CA 1
ATOM 4280 C C . PRO A 1 531 ? 27.047 28.078 -15.462 1.00 33.50 531 PRO A C 1
ATOM 4282 O O . PRO A 1 531 ? 26.959 28.341 -16.660 1.00 33.50 531 PRO A O 1
ATOM 4285 N N . THR A 1 532 ? 28.108 27.434 -14.987 1.00 32.94 532 THR A N 1
ATOM 4286 C CA . THR A 1 532 ? 28.994 26.667 -15.851 1.00 32.94 532 THR A CA 1
ATOM 4287 C C . THR A 1 532 ? 28.389 25.288 -15.974 1.00 32.94 532 THR A C 1
ATOM 4289 O O . THR A 1 532 ? 28.569 24.419 -15.126 1.00 32.94 532 THR A O 1
ATOM 4292 N N . ILE A 1 533 ? 27.637 25.129 -17.062 1.00 34.72 533 ILE A N 1
ATOM 4293 C CA . ILE A 1 533 ? 27.440 23.850 -17.740 1.00 34.72 533 ILE A CA 1
ATOM 4294 C C . ILE A 1 533 ? 28.742 23.049 -17.579 1.00 34.72 533 ILE A C 1
ATOM 4296 O O . ILE A 1 533 ? 29.788 23.604 -17.937 1.00 34.72 533 ILE A O 1
ATOM 4300 N N . PRO A 1 534 ? 28.709 21.817 -17.028 1.00 32.97 534 PRO A N 1
ATOM 4301 C CA . PRO A 1 534 ? 29.910 21.001 -16.880 1.00 32.97 534 PRO A CA 1
ATOM 4302 C C . PRO A 1 534 ? 30.710 21.043 -18.189 1.00 32.97 534 PRO A C 1
ATOM 4304 O O . PRO A 1 534 ? 30.082 21.043 -19.253 1.00 32.97 534 PRO A O 1
ATOM 4307 N N . PRO A 1 535 ? 32.047 21.145 -18.186 1.00 36.47 535 PRO A N 1
ATOM 4308 C CA . PRO A 1 535 ? 32.832 21.228 -19.421 1.00 36.47 535 PRO A CA 1
ATOM 4309 C C . PRO A 1 535 ? 32.470 20.123 -20.432 1.00 36.47 535 PRO A C 1
ATOM 4311 O O . PRO A 1 535 ? 32.481 20.353 -21.642 1.00 36.47 535 PRO A O 1
ATOM 4314 N N . GLU A 1 536 ? 32.026 18.960 -19.942 1.00 36.81 536 GLU A N 1
ATOM 4315 C CA . GLU A 1 536 ? 31.508 17.849 -20.745 1.00 36.81 536 GLU A CA 1
ATOM 4316 C C . GLU A 1 536 ? 30.168 18.175 -21.445 1.00 36.81 536 GLU A C 1
ATOM 4318 O O . GLU A 1 536 ? 29.922 17.760 -22.576 1.00 36.81 536 GLU A O 1
ATOM 4323 N N . CYS A 1 537 ? 29.311 18.989 -20.829 1.00 31.30 537 CYS A N 1
ATOM 4324 C CA . CYS A 1 537 ? 28.095 19.545 -21.424 1.00 31.30 537 CYS A CA 1
ATOM 4325 C C . CYS A 1 537 ? 28.352 20.832 -22.253 1.00 31.30 537 CYS A C 1
ATOM 4327 O O . CYS A 1 537 ? 27.503 21.247 -23.046 1.00 31.30 537 CYS A O 1
ATOM 4329 N N . ALA A 1 538 ? 29.515 21.478 -22.122 1.00 33.91 538 ALA A N 1
ATOM 4330 C CA . ALA A 1 538 ? 29.943 22.540 -23.037 1.00 33.91 538 ALA A CA 1
ATOM 4331 C C . ALA A 1 538 ? 30.402 21.955 -24.385 1.00 33.91 538 ALA A C 1
ATOM 4333 O O . ALA A 1 538 ? 30.111 22.534 -25.434 1.00 33.91 538 ALA A O 1
ATOM 4334 N N . ALA A 1 539 ? 30.997 20.754 -24.372 1.00 37.16 539 ALA A N 1
ATOM 4335 C CA . ALA A 1 539 ? 31.229 19.968 -25.582 1.00 37.16 539 ALA A CA 1
ATOM 4336 C C . ALA A 1 539 ? 29.908 19.719 -26.330 1.00 37.16 539 ALA A C 1
ATOM 4338 O O . ALA A 1 539 ? 29.830 19.967 -27.527 1.00 37.16 539 ALA A O 1
ATOM 4339 N N . LEU A 1 540 ? 28.827 19.369 -25.626 1.00 34.78 540 LEU A N 1
ATOM 4340 C CA . LEU A 1 540 ? 27.477 19.257 -26.196 1.00 34.78 540 LEU A CA 1
ATOM 4341 C C . LEU A 1 540 ? 27.044 20.511 -26.968 1.00 34.78 540 LEU A C 1
ATOM 4343 O O . LEU A 1 540 ? 26.540 20.359 -28.070 1.00 34.78 540 LEU A O 1
ATOM 4347 N N . ARG A 1 541 ? 27.276 21.736 -26.466 1.00 35.00 541 ARG A N 1
ATOM 4348 C CA . ARG A 1 541 ? 26.968 22.985 -27.204 1.00 35.00 541 ARG A CA 1
ATOM 4349 C C . ARG A 1 541 ? 27.838 23.185 -28.448 1.00 35.00 541 ARG A C 1
ATOM 4351 O O . ARG A 1 541 ? 27.359 23.778 -29.411 1.00 35.00 541 ARG A O 1
ATOM 4358 N N . ALA A 1 542 ? 29.074 22.687 -28.441 1.00 37.75 542 ALA A N 1
ATOM 4359 C CA . ALA A 1 542 ? 29.957 22.692 -29.607 1.00 37.75 542 ALA A CA 1
ATOM 4360 C C . ALA A 1 542 ? 29.586 21.601 -30.637 1.00 37.75 542 ALA A C 1
ATOM 4362 O O . ALA A 1 542 ? 29.730 21.822 -31.837 1.00 37.75 542 ALA A O 1
ATOM 4363 N N . TYR A 1 543 ? 29.046 20.461 -30.187 1.00 35.78 543 TYR A N 1
ATOM 4364 C CA . TYR A 1 543 ? 28.583 19.345 -31.026 1.00 35.78 543 TYR A CA 1
ATOM 4365 C C . TYR A 1 543 ? 27.135 19.523 -31.539 1.00 35.78 543 TYR A C 1
ATOM 4367 O O . TYR A 1 543 ? 26.787 19.019 -32.608 1.00 35.78 543 TYR A O 1
ATOM 4375 N N . TYR A 1 544 ? 26.296 20.290 -30.832 1.00 33.75 544 TYR A N 1
ATOM 4376 C CA . TYR A 1 544 ? 24.874 20.535 -31.131 1.00 33.75 544 TYR A CA 1
ATOM 4377 C C . TYR A 1 544 ? 24.580 21.075 -32.548 1.00 33.75 544 TYR A C 1
ATOM 4379 O O . TYR A 1 544 ? 23.605 20.634 -33.163 1.00 33.75 544 TYR A O 1
ATOM 4387 N N . PRO A 1 545 ? 25.385 21.995 -33.124 1.00 35.97 545 PRO A N 1
ATOM 4388 C CA . PRO A 1 545 ? 25.109 22.547 -34.450 1.00 35.97 545 PRO A CA 1
ATOM 4389 C C . PRO A 1 545 ? 25.243 21.512 -35.575 1.00 35.97 545 PRO A C 1
ATOM 4391 O O . PRO A 1 545 ? 24.520 21.606 -36.565 1.00 35.97 545 PRO A O 1
ATOM 4394 N N . ALA A 1 546 ? 26.114 20.508 -35.416 1.00 37.53 546 ALA A N 1
ATOM 4395 C CA . ALA A 1 546 ? 26.343 19.469 -36.423 1.00 37.53 546 ALA A CA 1
ATOM 4396 C C . ALA A 1 546 ? 25.228 18.402 -36.459 1.00 37.53 546 ALA A C 1
ATOM 4398 O O . ALA A 1 546 ? 24.990 17.796 -37.502 1.00 37.53 546 ALA A O 1
ATOM 4399 N N . TYR A 1 547 ? 24.506 18.205 -35.348 1.00 36.84 547 TYR A N 1
ATOM 4400 C CA . TYR A 1 547 ? 23.554 17.098 -35.164 1.00 36.84 547 TYR A CA 1
ATOM 4401 C C . TYR A 1 547 ? 22.088 17.528 -35.002 1.00 36.84 547 TYR A C 1
ATOM 4403 O O . TYR A 1 547 ? 21.221 16.688 -34.762 1.00 36.84 547 TYR A O 1
ATOM 4411 N N . LYS A 1 548 ? 21.782 18.811 -35.243 1.00 32.50 548 LYS A N 1
ATOM 4412 C CA . LYS A 1 548 ? 20.451 19.451 -35.134 1.00 32.50 548 LYS A CA 1
ATOM 4413 C C . LYS A 1 548 ? 19.312 18.775 -35.927 1.00 32.50 548 LYS A C 1
ATOM 4415 O O . LYS A 1 548 ? 18.165 19.190 -35.810 1.00 32.50 548 LYS A O 1
ATOM 4420 N N . LYS A 1 549 ? 19.615 17.768 -36.754 1.00 36.06 549 LYS A N 1
ATOM 4421 C CA . LYS A 1 549 ? 18.645 16.992 -37.541 1.00 36.06 549 LYS A CA 1
ATOM 4422 C C . LYS A 1 549 ? 18.461 15.534 -37.088 1.00 36.06 549 LYS A C 1
ATOM 4424 O O . LYS A 1 549 ? 17.634 14.864 -37.687 1.00 36.06 549 LYS A O 1
ATOM 4429 N N . ARG A 1 550 ? 19.248 15.006 -36.134 1.00 38.25 550 ARG A N 1
ATOM 4430 C CA . ARG A 1 550 ? 19.370 13.539 -35.933 1.00 38.25 550 ARG A CA 1
ATOM 4431 C C . ARG A 1 550 ? 19.410 13.035 -34.488 1.00 38.25 550 ARG A C 1
ATOM 4433 O O . ARG A 1 550 ? 19.471 11.831 -34.292 1.00 38.25 550 ARG A O 1
ATOM 4440 N N . VAL A 1 551 ? 19.383 13.916 -33.490 1.00 35.38 551 VAL A N 1
ATOM 4441 C CA . VAL A 1 551 ? 19.293 13.530 -32.074 1.00 35.38 551 VAL A CA 1
ATOM 4442 C C . VAL A 1 551 ? 18.221 14.401 -31.426 1.00 35.38 551 VAL A C 1
ATOM 4444 O O . VAL A 1 551 ? 18.391 15.616 -31.328 1.00 35.38 551 VAL A O 1
ATOM 4447 N N . ILE A 1 552 ? 17.106 13.793 -31.024 1.00 40.53 552 ILE A N 1
ATOM 4448 C CA . ILE A 1 552 ? 16.095 14.446 -30.187 1.00 40.53 552 ILE A CA 1
ATOM 4449 C C . ILE A 1 552 ? 16.453 14.100 -28.745 1.00 40.53 552 ILE A C 1
ATOM 4451 O O . ILE A 1 552 ? 16.175 12.985 -28.321 1.00 40.53 552 ILE A O 1
ATOM 4455 N N . LEU A 1 553 ? 17.129 15.024 -28.055 1.00 32.44 553 LEU A N 1
ATOM 4456 C CA . LEU A 1 553 ? 17.351 14.979 -26.604 1.00 32.44 553 LEU A CA 1
ATOM 4457 C C . LEU A 1 553 ? 16.123 15.494 -25.850 1.00 32.44 553 LEU A C 1
ATOM 4459 O O . LEU A 1 553 ? 15.557 16.520 -26.304 1.00 32.44 553 LEU A O 1
#

Organism: NCBI:txid483423

Radius of gyration: 28.33 Å; Cα contacts (8 Å, |Δi|>4): 810; chains: 1; bounding box: 61×66×99 Å

Secondary structure (DSSP, 8-state):
-----------S-SSTTS-HHHHHT-SHHHHHHHHHHH-TTSTTHHHHHHHHHHHHHHHHS----SSPPPSEEEEE--SSPPPHHHHHHHHHHHT-TT-EEEEE-HHHHHHS--TTHHHHHH--SHHHHHHHHHHHHHHHH-EEEE-TTEEES-HHHHHHHHHH-SEEEEEPPTTTSSS--EEEEEEEE-TT-HHHHHHHHTS-SS--SSS--HHHHTSHHHHHHHHHHHHHTT---TTEEEE-HHHH--S-HHHHHHHHHHTPPP---TT-SEEE---STTS---GGGTSTTS------GGGGGGGGGTHHHHGGG-----TTSHHHHHHHHHHHHHHHHHT-S---S----SEEEEE--TT--HHHHHHHHHHHT-TT-EEEEE-HHHHHHHSTTGGGS-HHHHHHHHHHHHHHHH-EEEE-TT-----HHHHHHHHTT-SEEEEEPPTTT-SSS-EEEEEEEE-TT-HHHHHHHHHHHHT---HHHHHHHHHHH---TTS-EEEE-GGGT-TTS---HHHHHHTTTS----HHHHHHHHHHHHHTTT---

InterPro domains:
  IPR007577 Glycosyltransferase, DXD sugar-binding motif [PF04488] (87-154)
  IPR029044 Nucleotide-diphospho-sugar transferases [SSF53448] (56-236)
  IPR051706 Glycosyltransferase domain-containing protein [PTHR32385] (63-307)

Sequence (553 aa):
MEWFQDEKMVSKESWADIDFERSLLRHQRDLSIYRVLTSKERPASGEIRELVSLLKRLFTEERKAAEPIPKKIHQIWLGHNPPEDYKKWMESWKRLPGFTYHLWTDADIATFPLQNRALYEAADNPGAKSDIARYEILYREGGIYTDADTECFHPDKLTALCENLSFFAGIEPLCQALGIWIGNSIIGAQPLSPIMKRVVDALPADYPKQAKSPVYVTGPAYFSHQIKAMLREGGTPAGTVIFPTTVFYPHTKNEVLTAAKEQGVLQTPPETICAHYYGKSWHKMSINTLKRASNPSYPSFEKALQHSKREREAYKFLAHPLHREKEKHAERLTKLQDLYHRLGKAQASSSIPKIIHQIESVSFTPSALSYIASWMGMKGFSYRLWSKEELFAEIPGLRDIPNEKKMDFAKFSLLLRYGGIYAEANLFCYDEVFFDEITNRVGFFAGLEPLAEAKGLVISPLLIGAESGLPLLELALKRMKTEGVTGSKALSEAFFDEKDARYERVVFPPSFFYPFDRVDLEHLARANNTPTIPPECAALRAYYPAYKKRVIL

Foldseek 3Di:
DDDDDDPPDPPDDLCLPDDQVCLQQVDPCLVVLLCVCCPPPDPCNVVQVVVSVLQVCLANDQFFAPAFFALEEEEEDEDDDDDPLLVVQVVLSCPQPPHHYDYHYPVNVVPPDQPLVQQLVQDPAVVLNRLLVVLRCCQAVFHKYAYSQKHFDDSPSVVVLRRGAQKEFEWAHCVQDSGTWTFPRIMGHHHNGPLSVQLNVPQDSHDPPPDDQSCCRRGGVSSRVSVSVCVVVVNDHGRYHYGHCLQEAVDDQVRLVVCVVVVHDDDHDPNHRMHGNPPPSRDPDPPVVVVVPDDPDDDDDPVVPVVPPVVVVVVVPPPDDPPPCVVVVVVVVVVVVVVVVVLDPDQAPAFFAQEEEEEDDPDDDPLLVVQLVQSCPQPPHHYDYHYPVNLPVPDPCLVVQDPQASVLLSLLRCCQARFAKYAYSNFHDDDSPVRVVVRSAFQKEFEWDAPVPDPATWTDSRIMGHHHNDVLSVQLSVCCVPVVDHSRVSSVCSVVPPDPPSTAYEYDYCCVGCVPDDPPVVVVVVVPVPPPDPVSVVVVVVCCVVCVNGYDD